Protein 4XVO (pdb70)

Foldseek 3Di:
DDWAWDDKPPHFAAEFAQFDKIKTFIPDFDDPVVVQQVQKFKPPDDQVQWDDDDPDRGMTTTHVDTHDAQDKIWIDGNHDTGIYHYHWQWEWEQEQVQQWTWIATNPHTDDIWKAADPVQEADFFKWWQADWDQKDWWQVLVPDDCPDPPTDIDIWGLWTDTDPSGATETADPPCPVCTRPYHYDNHHIYDHHVVSVVCSVHGGRHMYGYDD/DDWAWDDWPPAFAAEFAQFDKIKTFIPDFDDPVVVQQVQKAKPPDDQVQWDDDDPDRRMTTTHVDTHDAQDKIWMGGNHDTGIYHYHWQWEWEQEAVQQWIWIATNPHTDDIWKAADPVQEADFDKWWQADWDQKDWWQVLVPDDCPDPPTDIDIWGTWTDTDPSDATETADPPCPVCTRPYHHDNHHIYDHPVVSVVCSVHGGRRMYGYDD/DDWAWDDKPPHFAAEFAQFDKIKTFTPDFDDPVVVQQVQKDKPPDDQVQWDDDDPDRRMTTTHVDTHDAQAKIWMGGPNRTGIYHYHWQWEWEQEAVQQWTWIDTNPHTDDIWKAADPVQEADFDKWWQADWDQKDWWQVLVPDDCVDPPTDIDIWGLWTDTDPSDATETEDPVCPVCTRPYHYDNHHIYDHHVVSVVCSVHGGRHMYGYDD

InterPro domains:
  IPR005490 L,D-transpeptidase catalytic domain [PF03734] (167-288)
  IPR005490 L,D-transpeptidase catalytic domain [PS52029] (164-289)
  IPR005490 L,D-transpeptidase catalytic domain [cd16913] (167-289)
  IPR038063 L,D-transpeptidase catalytic domain-like [G3DSA:2.40.440.10] (163-290)
  IPR038063 L,D-transpeptidase catalytic domain-like [SSF141523] (167-288)
  IPR041280 Bacterial Ig domain, transpeptidase-associated [PF17964] (78-151)
  IPR050979 Bacterial L,D-transpeptidase [PTHR30582] (52-289)

Structure (mmCIF, N/CA/C/O backbone):
data_4XVO
#
_entry.id   4XVO
#
_cell.length_a   92.390
_cell.length_b   160.047
_cell.length_c   209.912
_cell.angle_alpha   90.000
_cell.angle_beta   90.000
_cell.angle_gamma   90.000
#
_symmetry.space_group_name_H-M   'C 2 2 21'
#
loop_
_entity.id
_entity.type
_entity.pdbx_description
1 polymer L,D-transpeptidase
2 non-polymer 'PHOSPHATE ION'
3 water water
#
loop_
_atom_site.group_PDB
_atom_site.id
_atom_site.type_symbol
_atom_site.label_atom_id
_atom_site.label_alt_id
_atom_site.label_comp_id
_atom_site.label_asym_id
_atom_site.label_entity_id
_atom_site.label_seq_id
_atom_site.pdbx_PDB_ins_code
_atom_site.Cartn_x
_atom_site.Cartn_y
_atom_site.Cartn_z
_atom_site.occupancy
_atom_site.B_iso_or_equiv
_atom_site.auth_seq_id
_atom_site.auth_comp_id
_atom_site.auth_asym_id
_atom_site.auth_atom_id
_atom_site.pdbx_PDB_model_num
ATOM 1 N N . THR A 1 7 ? 64.850 52.759 27.919 1.00 102.89 43 THR A N 1
ATOM 2 C CA . THR A 1 7 ? 63.462 52.676 28.363 1.00 114.57 43 THR A CA 1
ATOM 3 C C . THR A 1 7 ? 63.046 51.224 28.593 1.00 121.63 43 THR A C 1
ATOM 4 O O . THR A 1 7 ? 63.133 50.398 27.684 1.00 120.84 43 THR A O 1
ATOM 8 N N . PRO A 1 8 ? 62.592 50.907 29.818 1.00 124.22 44 PRO A N 1
ATOM 9 C CA . PRO A 1 8 ? 62.200 49.539 30.177 1.00 121.06 44 PRO A CA 1
ATOM 10 C C . PRO A 1 8 ? 60.898 49.126 29.496 1.00 118.18 44 PRO A C 1
ATOM 11 O O . PRO A 1 8 ? 60.202 49.977 28.942 1.00 120.53 44 PRO A O 1
ATOM 15 N N . VAL A 1 9 ? 60.578 47.836 29.540 1.00 109.90 45 VAL A N 1
ATOM 16 C CA . VAL A 1 9 ? 59.369 47.327 28.899 1.00 101.43 45 VAL A CA 1
ATOM 17 C C . VAL A 1 9 ? 58.628 46.353 29.819 1.00 100.16 45 VAL A C 1
ATOM 18 O O . VAL A 1 9 ? 59.250 45.595 30.564 1.00 95.64 45 VAL A O 1
ATOM 22 N N . GLU A 1 10 ? 57.300 46.389 29.776 1.00 103.10 46 GLU A N 1
ATOM 23 C CA . GLU A 1 10 ? 56.484 45.546 30.644 1.00 106.66 46 GLU A CA 1
ATOM 24 C C . GLU A 1 10 ? 56.166 44.190 30.023 1.00 98.59 46 GLU A C 1
ATOM 25 O O . GLU A 1 10 ? 56.043 44.064 28.804 1.00 95.10 46 GLU A O 1
ATOM 31 N N . VAL A 1 11 ? 56.029 43.180 30.877 1.00 92.15 47 VAL A N 1
ATOM 32 C CA . VAL A 1 11 ? 55.637 41.844 30.445 1.00 82.24 47 VAL A CA 1
ATOM 33 C C . VAL A 1 11 ? 54.117 41.735 30.402 1.00 76.48 47 VAL A C 1
ATOM 34 O O . VAL A 1 11 ? 53.452 41.841 31.431 1.00 79.63 47 VAL A O 1
ATOM 38 N N . ALA A 1 12 ? 53.570 41.526 29.209 1.00 67.08 48 ALA A N 1
ATOM 39 C CA . ALA A 1 12 ? 52.124 41.443 29.039 1.00 68.70 48 ALA A CA 1
ATOM 40 C C . ALA A 1 12 ? 51.578 40.057 29.370 1.00 83.91 48 ALA A C 1
ATOM 41 O O . ALA A 1 12 ? 50.715 39.913 30.237 1.00 85.31 48 ALA A O 1
ATOM 43 N N . GLN A 1 13 ? 52.086 39.041 28.679 1.00 93.10 49 GLN A N 1
ATOM 44 C CA . GLN A 1 13 ? 51.537 37.693 28.784 1.00 91.88 49 GLN A CA 1
ATOM 45 C C . GLN A 1 13 ? 52.631 36.626 28.748 1.00 83.14 49 GLN A C 1
ATOM 46 O O . GLN A 1 13 ? 53.648 36.789 28.073 1.00 80.79 49 GLN A O 1
ATOM 52 N N . VAL A 1 14 ? 52.421 35.535 29.480 1.00 76.13 50 VAL A N 1
ATOM 53 C CA . VAL A 1 14 ? 53.368 34.422 29.490 1.00 70.05 50 VAL A CA 1
ATOM 54 C C . VAL A 1 14 ? 52.666 33.107 29.148 1.00 66.35 50 VAL A C 1
ATOM 55 O O . VAL A 1 14 ? 51.588 32.817 29.668 1.00 64.79 50 VAL A O 1
ATOM 59 N N . GLU A 1 15 ? 53.273 32.325 28.259 1.00 70.17 51 GLU A N 1
ATOM 60 C CA . GLU A 1 15 ? 52.789 30.981 27.956 1.00 65.52 51 GLU A CA 1
ATOM 61 C C . GLU A 1 15 ? 53.862 29.940 28.266 1.00 62.02 51 GLU A C 1
ATOM 62 O O . GLU A 1 15 ? 55.042 30.161 27.987 1.00 61.65 51 GLU A O 1
ATOM 68 N N . PRO A 1 16 ? 53.461 28.794 28.842 1.00 60.33 52 PRO A N 1
ATOM 69 C CA . PRO A 1 16 ? 52.090 28.405 29.195 1.00 59.51 52 PRO A CA 1
ATOM 70 C C . PRO A 1 16 ? 51.504 29.233 30.335 1.00 58.22 52 PRO A C 1
ATOM 71 O O . PRO A 1 16 ? 52.231 29.625 31.246 1.00 52.10 52 PRO A O 1
ATOM 75 N N . ALA A 1 17 ? 50.202 29.497 30.265 1.00 67.18 53 ALA A N 1
ATOM 76 C CA . ALA A 1 17 ? 49.502 30.273 31.285 1.00 68.69 53 ALA A CA 1
ATOM 77 C C . ALA A 1 17 ? 49.670 29.661 32.670 1.00 76.11 53 ALA A C 1
ATOM 78 O O . ALA A 1 17 ? 49.964 28.474 32.800 1.00 83.69 53 ALA A O 1
ATOM 80 N N . ALA A 1 18 ? 49.487 30.477 33.703 1.00 74.54 54 ALA A N 1
ATOM 81 C CA . ALA A 1 18 ? 49.593 30.000 35.077 1.00 73.30 54 ALA A CA 1
ATOM 82 C C . ALA A 1 18 ? 48.577 28.898 35.351 1.00 73.31 54 ALA A C 1
ATOM 83 O O . ALA A 1 18 ? 47.376 29.094 35.170 1.00 76.66 54 ALA A O 1
ATOM 85 N N . GLY A 1 19 ? 49.065 27.736 35.775 1.00 67.09 55 GLY A N 1
ATOM 86 C CA . GLY A 1 19 ? 48.196 26.617 36.095 1.00 59.12 55 GLY A CA 1
ATOM 87 C C . GLY A 1 19 ? 47.861 25.723 34.915 1.00 64.45 55 GLY A C 1
ATOM 88 O O . GLY A 1 19 ? 47.029 24.823 35.028 1.00 73.03 55 GLY A O 1
ATOM 89 N N . ALA A 1 20 ? 48.504 25.967 33.778 1.00 60.84 56 ALA A N 1
ATOM 90 C CA . ALA A 1 20 ? 48.293 25.139 32.595 1.00 55.10 56 ALA A CA 1
ATOM 91 C C . ALA A 1 20 ? 49.065 23.825 32.700 1.00 58.64 56 ALA A C 1
ATOM 92 O O . ALA A 1 20 ? 50.021 23.719 33.469 1.00 64.33 56 ALA A O 1
ATOM 94 N N . VAL A 1 21 ? 48.644 22.826 31.928 1.00 48.30 57 VAL A N 1
ATOM 95 C CA . VAL A 1 21 ? 49.327 21.535 31.888 1.00 44.13 57 VAL A CA 1
ATOM 96 C C . VAL A 1 21 ? 49.728 21.212 30.450 1.00 47.11 57 VAL A C 1
ATOM 97 O O . VAL A 1 21 ? 48.870 21.034 29.588 1.00 50.92 57 VAL A O 1
ATOM 101 N N . VAL A 1 22 ? 51.033 21.141 30.197 1.00 52.86 58 VAL A N 1
ATOM 102 C CA . VAL A 1 22 ? 51.544 21.028 28.831 1.00 48.37 58 VAL A CA 1
ATOM 103 C C . VAL A 1 22 ? 52.507 19.861 28.653 1.00 40.38 58 VAL A C 1
ATOM 104 O O . VAL A 1 22 ? 52.896 19.215 29.624 1.00 44.38 58 VAL A O 1
ATOM 108 N N . GLY A 1 23 ? 52.897 19.604 27.408 1.00 37.65 59 GLY A N 1
ATOM 109 C CA . GLY A 1 23 ? 53.872 18.570 27.105 1.00 33.67 59 GLY A CA 1
ATOM 110 C C . GLY A 1 23 ? 55.290 18.937 27.503 1.00 37.40 59 GLY A C 1
ATOM 111 O O . GLY A 1 23 ? 55.618 20.115 27.646 1.00 35.20 59 GLY A O 1
ATOM 112 N N . VAL A 1 24 ? 56.135 17.921 27.658 1.00 31.44 60 VAL A N 1
ATOM 113 C CA . VAL A 1 24 ? 57.494 18.102 28.166 1.00 35.73 60 VAL A CA 1
ATOM 114 C C . VAL A 1 24 ? 58.437 18.864 27.234 1.00 37.62 60 VAL A C 1
ATOM 115 O O . VAL A 1 24 ? 59.579 19.144 27.600 1.00 44.26 60 VAL A O 1
ATOM 119 N N . ALA A 1 25 ? 57.967 19.198 26.037 1.00 30.48 61 ALA A N 1
ATOM 120 C CA . ALA A 1 25 ? 58.795 19.942 25.090 1.00 37.76 61 ALA A CA 1
ATOM 121 C C . ALA A 1 25 ? 58.215 21.319 24.778 1.00 31.27 61 ALA A C 1
ATOM 122 O O . ALA A 1 25 ? 58.643 21.981 23.836 1.00 42.60 61 ALA A O 1
ATOM 124 N N . HIS A 1 26 ? 57.245 21.751 25.577 1.00 35.74 62 HIS A N 1
ATOM 125 C CA . HIS A 1 26 ? 56.602 23.040 25.359 1.00 41.77 62 HIS A CA 1
ATOM 126 C C . HIS A 1 26 ? 57.541 24.185 25.720 1.00 48.24 62 HIS A C 1
ATOM 127 O O . HIS A 1 26 ? 57.992 24.289 26.860 1.00 44.08 62 HIS A O 1
ATOM 134 N N . PRO A 1 27 ? 57.838 25.052 24.745 1.00 49.40 63 PRO A N 1
ATOM 135 C CA . PRO A 1 27 ? 58.727 26.188 24.994 1.00 44.83 63 PRO A CA 1
ATOM 136 C C . PRO A 1 27 ? 58.013 27.282 25.771 1.00 45.97 63 PRO A C 1
ATOM 137 O O . PRO A 1 27 ? 56.786 27.269 25.855 1.00 52.42 63 PRO A O 1
ATOM 141 N N . VAL A 1 28 ? 58.773 28.208 26.345 1.00 45.24 64 VAL A N 1
ATOM 142 C CA . VAL A 1 28 ? 58.186 29.358 27.019 1.00 45.91 64 VAL A CA 1
ATOM 143 C C . VAL A 1 28 ? 58.164 30.550 26.072 1.00 54.79 64 VAL A C 1
ATOM 144 O O . VAL A 1 28 ? 59.199 30.932 25.529 1.00 56.63 64 VAL A O 1
ATOM 148 N N . THR A 1 29 ? 56.984 31.124 25.860 1.00 59.90 65 THR A N 1
ATOM 149 C CA . THR A 1 29 ? 56.883 32.375 25.118 1.00 59.20 65 THR A CA 1
ATOM 150 C C . THR A 1 29 ? 56.483 33.512 26.054 1.00 65.62 65 THR A C 1
ATOM 151 O O . THR A 1 29 ? 55.610 33.348 26.906 1.00 60.89 65 THR A O 1
ATOM 155 N N . VAL A 1 30 ? 57.143 34.655 25.902 1.00 65.73 66 VAL A N 1
ATOM 156 C CA . VAL A 1 30 ? 56.807 35.845 26.674 1.00 63.81 66 VAL A CA 1
ATOM 157 C C . VAL A 1 30 ? 56.434 36.982 25.731 1.00 71.26 66 VAL A C 1
ATOM 158 O O . VAL A 1 30 ? 57.218 37.350 24.856 1.00 67.37 66 VAL A O 1
ATOM 162 N N . ARG A 1 31 ? 55.232 37.525 25.900 1.00 77.16 67 ARG A N 1
ATOM 163 C CA . ARG A 1 31 ? 54.798 38.673 25.113 1.00 74.23 67 ARG A CA 1
ATOM 164 C C . ARG A 1 31 ? 54.953 39.947 25.924 1.00 77.01 67 ARG A C 1
ATOM 165 O O . ARG A 1 31 ? 54.485 40.030 27.059 1.00 70.54 67 ARG A O 1
ATOM 173 N N . PHE A 1 32 ? 55.614 40.939 25.341 1.00 83.86 68 PHE A N 1
ATOM 174 C CA . PHE A 1 32 ? 55.801 42.216 26.014 1.00 77.71 68 PHE A CA 1
ATOM 175 C C . PHE A 1 32 ? 54.753 43.225 25.554 1.00 79.07 68 PHE A C 1
ATOM 176 O O . PHE A 1 32 ? 54.201 43.103 24.459 1.00 81.44 68 PHE A O 1
ATOM 184 N N . ALA A 1 33 ? 54.473 44.210 26.402 1.00 79.61 69 ALA A N 1
ATOM 185 C CA . ALA A 1 33 ? 53.484 45.240 26.095 1.00 90.56 69 ALA A CA 1
ATOM 186 C C . ALA A 1 33 ? 53.853 46.004 24.826 1.00 100.32 69 ALA A C 1
ATOM 187 O O . ALA A 1 33 ? 53.012 46.220 23.952 1.00 101.53 69 ALA A O 1
ATOM 189 N N . GLU A 1 34 ? 55.115 46.408 24.735 1.00 105.25 70 GLU A N 1
ATOM 190 C CA . GLU A 1 34 ? 55.620 47.112 23.563 1.00 105.64 70 GLU A CA 1
ATOM 191 C C . GLU A 1 34 ? 56.694 46.276 22.878 1.00 94.36 70 GLU A C 1
ATOM 192 O O . GLU A 1 34 ? 57.357 45.471 23.533 1.00 100.33 70 GLU A O 1
ATOM 198 N N . PRO A 1 35 ? 56.856 46.450 21.555 1.00 77.64 71 PRO A N 1
ATOM 199 C CA . PRO A 1 35 ? 57.929 45.783 20.809 1.00 67.33 71 PRO A CA 1
ATOM 200 C C . PRO A 1 35 ? 59.283 45.995 21.480 1.00 70.22 71 PRO A C 1
ATOM 201 O O . PRO A 1 35 ? 59.550 47.090 21.971 1.00 85.48 71 PRO A O 1
ATOM 205 N N . VAL A 1 36 ? 60.116 44.960 21.507 1.00 64.52 72 VAL A N 1
ATOM 206 C CA . VAL A 1 36 ? 61.375 45.013 22.247 1.00 63.18 72 VAL A CA 1
ATOM 207 C C . VAL A 1 36 ? 62.551 45.529 21.414 1.00 72.01 72 VAL A C 1
ATOM 208 O O . VAL A 1 36 ? 62.767 45.089 20.284 1.00 76.71 72 VAL A O 1
ATOM 212 N N . THR A 1 37 ? 63.296 46.473 21.985 1.00 63.55 73 THR A N 1
ATOM 213 C CA . THR A 1 37 ? 64.515 46.988 21.372 1.00 59.67 73 THR A CA 1
ATOM 214 C C . THR A 1 37 ? 65.731 46.181 21.825 1.00 59.51 73 THR A C 1
ATOM 215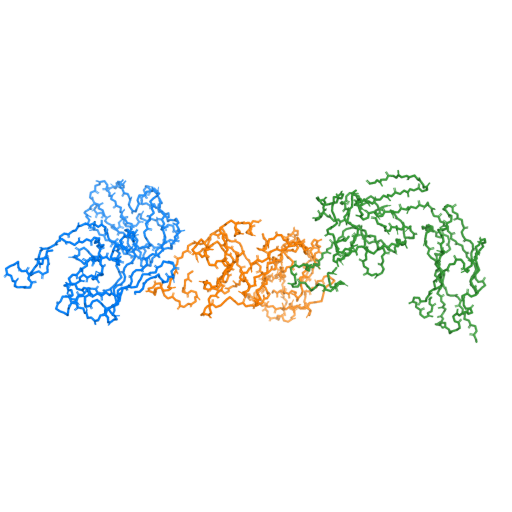 O O . THR A 1 37 ? 66.387 45.525 21.013 1.00 57.52 73 THR A O 1
ATOM 219 N N . ASP A 1 38 ? 66.028 46.230 23.122 1.00 51.38 74 ASP A N 1
ATOM 220 C CA . ASP A 1 38 ? 67.142 45.471 23.676 1.00 54.28 74 ASP A CA 1
ATOM 221 C C . ASP A 1 38 ? 66.721 44.029 23.933 1.00 61.26 74 ASP A C 1
ATOM 222 O O . ASP A 1 38 ? 66.297 43.684 25.037 1.00 68.52 74 ASP A O 1
ATOM 227 N N . ARG A 1 39 ? 66.842 43.193 22.908 1.00 62.13 75 ARG A N 1
ATOM 228 C CA . ARG A 1 39 ? 66.464 41.789 23.014 1.00 58.46 75 ARG A CA 1
ATOM 229 C C . ARG A 1 39 ? 67.346 41.044 24.006 1.00 58.22 75 ARG A C 1
ATOM 230 O O . ARG A 1 39 ? 66.855 40.230 24.786 1.00 61.88 75 ARG A O 1
ATOM 238 N N . ARG A 1 40 ? 68.644 41.331 23.976 1.00 56.12 76 ARG A N 1
ATOM 239 C CA A ARG A 1 40 ? 69.582 40.664 24.870 0.54 59.13 76 ARG A CA 1
ATOM 240 C CA B ARG A 1 40 ? 69.605 40.694 24.873 0.46 59.29 76 ARG A CA 1
ATOM 241 C C . ARG A 1 40 ? 69.241 40.909 26.339 1.00 66.81 76 ARG A C 1
ATOM 242 O O . ARG A 1 40 ? 69.462 40.041 27.183 1.00 72.04 76 ARG A O 1
ATOM 257 N N . SER A 1 41 ? 68.687 42.080 26.639 1.00 68.56 77 SER A N 1
ATOM 258 C CA . SER A 1 41 ? 68.284 42.405 28.005 1.00 66.27 77 SER A CA 1
ATOM 259 C C . SER A 1 41 ? 67.012 41.661 28.386 1.00 66.24 77 SER A C 1
ATOM 260 O O . SER A 1 41 ? 66.869 41.192 29.515 1.00 70.31 77 SER A O 1
ATOM 263 N N . ALA A 1 42 ? 66.088 41.562 27.437 1.00 62.17 78 ALA A N 1
ATOM 264 C CA . ALA A 1 42 ? 64.847 40.833 27.652 1.00 58.45 78 ALA A CA 1
ATOM 265 C C . ALA A 1 42 ? 65.141 39.363 27.925 1.00 59.43 78 ALA A C 1
ATOM 266 O O . ALA A 1 42 ? 64.486 38.734 28.757 1.00 53.54 78 ALA A O 1
ATOM 268 N N . GLU A 1 43 ? 66.139 38.827 27.228 1.00 58.62 79 GLU A N 1
ATOM 269 C CA . GLU A 1 43 ? 66.521 37.425 27.367 1.00 52.41 79 GLU A CA 1
ATOM 270 C C . GLU A 1 43 ? 67.147 37.130 28.730 1.00 54.65 79 GLU A C 1
ATOM 271 O O . GLU A 1 43 ? 66.941 36.055 29.293 1.00 59.80 79 GLU A O 1
ATOM 277 N N . ARG A 1 44 ? 67.916 38.080 29.253 1.00 53.36 80 ARG A N 1
ATOM 278 C CA . ARG A 1 44 ? 68.563 37.905 30.550 1.00 54.43 80 ARG A CA 1
ATOM 279 C C . ARG A 1 44 ? 67.563 38.005 31.699 1.00 57.57 80 ARG A C 1
ATOM 280 O O . ARG A 1 44 ? 67.809 37.496 32.790 1.00 58.42 80 ARG A O 1
ATOM 288 N N . SER A 1 45 ? 66.428 38.647 31.441 1.00 55.49 81 SER A N 1
ATOM 289 C CA . SER A 1 45 ? 65.400 38.835 32.462 1.00 53.64 81 SER A CA 1
ATOM 290 C C . SER A 1 45 ? 64.576 37.573 32.715 1.00 63.97 81 SER A C 1
ATOM 291 O O . SER A 1 45 ? 63.690 37.571 33.568 1.00 71.71 81 SER A O 1
ATOM 294 N N . LEU A 1 46 ? 64.864 36.508 31.973 1.00 65.65 82 LEU A N 1
ATOM 295 C CA . LEU A 1 46 ? 64.144 35.249 32.140 1.00 62.27 82 LEU A CA 1
ATOM 296 C C . LEU A 1 46 ? 64.833 34.348 33.153 1.00 64.80 82 LEU A C 1
ATOM 297 O O . LEU A 1 46 ? 65.938 33.861 32.912 1.00 66.29 82 LEU A O 1
ATOM 302 N N . ARG A 1 47 ? 64.174 34.129 34.286 1.00 61.12 83 ARG A N 1
ATOM 303 C CA . ARG A 1 47 ? 64.697 33.237 35.313 1.00 65.17 83 ARG A CA 1
ATOM 304 C C . ARG A 1 47 ? 63.832 31.988 35.426 1.00 60.01 83 ARG A C 1
ATOM 305 O O . ARG A 1 47 ? 62.632 32.079 35.681 1.00 52.56 83 ARG A O 1
ATOM 313 N N . ILE A 1 48 ? 64.444 30.823 35.234 1.00 57.67 84 ILE A N 1
ATOM 314 C CA . ILE A 1 48 ? 63.728 29.559 35.368 1.00 66.28 84 ILE A CA 1
ATOM 315 C C . ILE A 1 48 ? 64.327 28.716 36.492 1.00 62.23 84 ILE A C 1
ATOM 316 O O . ILE A 1 48 ? 65.515 28.392 36.470 1.00 54.44 84 ILE A O 1
ATOM 321 N N . ALA A 1 49 ? 63.493 28.371 37.470 1.00 57.24 85 ALA A N 1
ATOM 322 C CA . ALA A 1 49 ? 63.928 27.619 38.646 1.00 58.91 85 ALA A CA 1
ATOM 323 C C . ALA A 1 49 ? 64.597 26.299 38.278 1.00 67.26 85 ALA A C 1
ATOM 324 O O . ALA A 1 49 ? 64.057 25.518 37.496 1.00 73.01 85 ALA A O 1
ATOM 326 N N . SER A 1 50 ? 65.777 26.070 38.848 1.00 66.35 86 SER A N 1
ATOM 327 C CA . SER A 1 50 ? 66.560 24.863 38.596 1.00 69.38 86 SER A CA 1
ATOM 328 C C . SER A 1 50 ? 66.888 24.669 37.117 1.00 71.84 86 SER A C 1
ATOM 329 O O . SER A 1 50 ? 67.056 23.540 36.657 1.00 68.65 86 SER A O 1
ATOM 332 N N . THR A 1 51 ? 66.984 25.774 36.381 1.00 78.63 87 THR A N 1
ATOM 333 C CA . THR A 1 51 ? 67.303 25.723 34.958 1.00 77.44 87 THR A CA 1
ATOM 334 C C . THR A 1 51 ? 68.202 26.886 34.546 1.00 73.65 87 THR A C 1
ATOM 335 O O . THR A 1 51 ? 67.994 28.025 34.968 1.00 71.09 87 THR A O 1
ATOM 339 N N . ASP A 1 52 ? 69.204 26.590 33.723 1.00 68.65 88 ASP A N 1
ATOM 340 C CA . ASP A 1 52 ? 70.060 27.618 33.145 1.00 71.80 88 ASP A CA 1
ATOM 341 C C . ASP A 1 52 ? 69.615 27.894 31.709 1.00 68.46 88 ASP A C 1
ATOM 342 O O . ASP A 1 52 ? 69.601 26.990 30.875 1.00 61.95 88 ASP A O 1
ATOM 347 N N . THR A 1 53 ? 69.251 29.142 31.426 1.00 64.91 89 THR A N 1
ATOM 348 C CA . THR A 1 53 ? 68.701 29.508 30.121 1.00 56.01 89 THR A CA 1
ATOM 349 C C . THR A 1 53 ? 69.720 29.425 28.985 1.00 57.05 89 THR A C 1
ATOM 350 O O . THR A 1 53 ? 69.358 29.540 27.814 1.00 64.25 89 THR A O 1
ATOM 354 N N . SER A 1 54 ? 70.988 29.225 29.329 1.00 60.60 90 SER A N 1
ATOM 355 C CA . SER A 1 54 ? 72.017 29.018 28.317 1.00 63.92 90 SER A CA 1
ATOM 356 C C . SER A 1 54 ? 71.931 27.590 27.792 1.00 63.84 90 SER A C 1
ATOM 357 O O . SER A 1 54 ? 72.461 27.276 26.726 1.00 68.46 90 SER A O 1
ATOM 360 N N . ALA A 1 55 ? 71.254 26.732 28.550 1.00 65.39 91 ALA A N 1
ATOM 361 C CA . ALA A 1 55 ? 70.969 25.371 28.114 1.00 62.46 91 ALA A CA 1
ATOM 362 C C . ALA A 1 55 ? 69.660 25.350 27.338 1.00 61.91 91 ALA A C 1
ATOM 363 O O . ALA A 1 55 ? 68.774 24.538 27.607 1.00 61.85 91 ALA A O 1
ATOM 365 N N . GLY A 1 56 ? 69.550 26.257 26.375 1.00 67.63 92 GLY A N 1
ATOM 366 C CA . GLY A 1 56 ? 68.365 26.375 25.550 1.00 62.87 92 GLY A CA 1
ATOM 367 C C . GLY A 1 56 ? 68.627 27.350 24.424 1.00 55.81 92 GLY A C 1
ATOM 368 O O . GLY A 1 56 ? 69.770 27.753 24.201 1.00 65.35 92 GLY A O 1
ATOM 369 N N . ARG A 1 57 ? 67.572 27.736 23.715 1.00 50.28 93 ARG A N 1
ATOM 370 C CA . ARG A 1 57 ? 67.717 28.646 22.587 1.00 52.81 93 ARG A CA 1
ATOM 371 C C . ARG A 1 57 ? 66.636 29.722 22.604 1.00 54.77 93 ARG A C 1
ATOM 372 O O . ARG A 1 57 ? 65.453 29.420 22.774 1.00 48.76 93 ARG A O 1
ATOM 380 N N . PHE A 1 58 ? 67.052 30.976 22.441 1.00 55.47 94 PHE A N 1
ATOM 381 C CA . PHE A 1 58 ? 66.118 32.095 22.357 1.00 48.81 94 PHE A CA 1
ATOM 382 C C . PHE A 1 58 ? 65.770 32.394 20.905 1.00 52.18 94 PHE A C 1
ATOM 383 O O . PHE A 1 58 ? 66.631 32.326 20.028 1.00 58.60 94 PHE A O 1
ATOM 391 N N . ARG A 1 59 ? 64.506 32.722 20.655 1.00 51.47 95 ARG A N 1
ATOM 392 C CA . ARG A 1 59 ? 64.067 33.156 19.331 1.00 52.60 95 ARG A CA 1
ATOM 393 C C . ARG A 1 59 ? 63.056 34.287 19.462 1.00 52.23 95 ARG A C 1
ATOM 394 O O . ARG A 1 59 ? 62.468 34.485 20.526 1.00 47.27 95 ARG A O 1
ATOM 402 N N . TRP A 1 60 ? 62.856 35.027 18.378 1.00 47.92 96 TRP A N 1
ATOM 403 C CA . TRP A 1 60 ? 61.913 36.136 18.383 1.00 51.33 96 TRP A CA 1
ATOM 404 C C . TRP A 1 60 ? 60.909 36.013 17.241 1.00 51.23 96 TRP A C 1
ATOM 405 O O . TRP A 1 60 ? 61.132 36.537 16.151 1.00 55.25 96 TRP A O 1
ATOM 416 N N . PRO A 1 61 ? 59.796 35.306 17.501 1.00 55.24 97 PRO A N 1
ATOM 417 C CA . PRO A 1 61 ? 58.729 35.001 16.541 1.00 57.24 97 PRO A CA 1
ATOM 418 C C . PRO A 1 61 ? 58.020 36.261 16.060 1.00 65.36 97 PRO A C 1
ATOM 419 O O . PRO A 1 61 ? 57.734 36.391 14.871 1.00 69.00 97 PRO A O 1
ATOM 423 N N . GLU A 1 62 ? 57.719 37.161 16.990 1.00 73.67 98 GLU A N 1
ATOM 424 C CA . GLU A 1 62 ? 57.185 38.475 16.653 1.00 77.03 98 GLU A CA 1
ATOM 425 C C . GLU A 1 62 ? 58.060 39.528 17.321 1.00 82.22 98 GLU A C 1
ATOM 426 O O . GLU A 1 62 ? 58.898 39.200 18.160 1.00 85.64 98 GLU A O 1
ATOM 432 N N . ALA A 1 63 ? 57.866 40.790 16.953 1.00 77.52 99 ALA A N 1
ATOM 433 C CA . ALA A 1 63 ? 58.667 41.876 17.509 1.00 76.79 99 ALA A CA 1
ATOM 434 C C . ALA A 1 63 ? 58.489 42.002 19.018 1.00 69.97 99 ALA A C 1
ATOM 435 O O . ALA A 1 63 ? 59.403 42.424 19.727 1.00 70.92 99 ALA A O 1
ATOM 437 N N . ALA A 1 64 ? 57.310 41.627 19.503 1.00 66.23 100 ALA A N 1
ATOM 438 C CA . ALA A 1 64 ? 56.976 41.796 20.911 1.00 72.10 100 ALA A CA 1
ATOM 439 C C . ALA A 1 64 ? 56.978 40.491 21.708 1.00 75.46 100 ALA A C 1
ATOM 440 O O . ALA A 1 64 ? 56.902 40.519 22.937 1.00 77.41 100 ALA A O 1
ATOM 442 N N . VAL A 1 65 ? 57.060 39.352 21.024 1.00 67.27 101 VAL A N 1
ATOM 443 C CA . VAL A 1 65 ? 57.080 38.073 21.734 1.00 69.73 101 VAL A CA 1
ATOM 444 C C . VAL A 1 65 ? 58.445 37.378 21.713 1.00 61.64 101 VAL A C 1
ATOM 445 O O . VAL A 1 65 ? 59.119 37.314 20.684 1.00 60.63 101 VAL A O 1
ATOM 462 N N . GLU A 1 67 ? 60.681 33.850 22.703 1.00 57.08 103 GLU A N 1
ATOM 463 C CA . GLU A 1 67 ? 60.497 32.410 22.875 1.00 59.57 103 GLU A CA 1
ATOM 464 C C . GLU A 1 67 ? 61.765 31.706 23.349 1.00 52.55 103 GLU A C 1
ATOM 465 O O . GLU A 1 67 ? 62.849 31.936 22.813 1.00 54.96 103 GLU A O 1
ATOM 471 N N . TRP A 1 68 ? 61.622 30.851 24.358 1.00 46.28 104 TRP A N 1
ATOM 472 C CA . TRP A 1 68 ? 62.743 30.049 24.841 1.00 47.22 104 TRP A CA 1
ATOM 473 C C . TRP A 1 68 ? 62.422 28.559 24.803 1.00 48.17 104 TRP A C 1
ATOM 474 O O . TRP A 1 68 ? 61.416 28.114 25.360 1.00 44.91 104 TRP A O 1
ATOM 485 N N . THR A 1 69 ? 63.287 27.794 24.145 1.00 46.75 105 THR A N 1
ATOM 486 C CA . THR A 1 69 ? 63.125 26.350 24.046 1.00 49.87 105 THR A CA 1
ATOM 487 C C . THR A 1 69 ? 64.285 25.635 24.727 1.00 51.83 105 THR A C 1
ATOM 488 O O . THR A 1 69 ? 65.443 25.869 24.389 1.00 58.02 105 THR A O 1
ATOM 492 N N . PRO A 1 70 ? 63.976 24.753 25.687 1.00 46.26 106 PRO A N 1
ATOM 493 C CA . PRO A 1 70 ? 65.020 24.003 26.393 1.00 47.51 106 PRO A CA 1
ATOM 494 C C . PRO A 1 70 ? 65.698 22.970 25.494 1.00 41.00 106 PRO A C 1
ATOM 495 O O . PRO A 1 70 ? 65.047 22.408 24.613 1.00 41.75 106 PRO A O 1
ATOM 499 N N . ASP A 1 71 ? 66.990 22.733 25.714 1.00 39.82 107 ASP A N 1
ATOM 500 C CA . ASP A 1 71 ? 67.735 21.741 24.940 1.00 48.44 107 ASP A CA 1
ATOM 501 C C . ASP A 1 71 ? 67.300 20.315 25.277 1.00 47.67 107 ASP A C 1
ATOM 502 O O . ASP A 1 71 ? 67.376 19.420 24.437 1.00 52.65 107 ASP A O 1
ATOM 507 N N . GLU A 1 72 ? 66.862 20.109 26.516 1.00 39.09 108 GLU A N 1
ATOM 508 C CA . GLU A 1 72 ? 66.289 18.835 26.934 1.00 43.45 108 GLU A CA 1
ATOM 509 C C . GLU A 1 72 ? 64.813 19.025 27.237 1.00 42.69 108 GLU A C 1
ATOM 510 O O . GLU A 1 72 ? 64.351 20.151 27.409 1.00 54.04 108 GLU A O 1
ATOM 516 N N . PHE A 1 73 ? 64.076 17.924 27.313 1.00 37.43 109 PHE A N 1
ATOM 517 C CA . PHE A 1 73 ? 62.674 17.977 27.699 1.00 41.76 109 PHE A CA 1
ATOM 518 C C . PHE A 1 73 ? 62.546 18.407 29.155 1.00 44.06 109 PHE A C 1
ATOM 519 O O . PHE A 1 73 ? 63.436 18.148 29.965 1.00 38.92 109 PHE A O 1
ATOM 527 N N . TRP A 1 74 ? 61.438 19.065 29.484 1.00 42.78 110 TRP A N 1
ATOM 528 C CA . TRP A 1 74 ? 61.078 19.277 30.877 1.00 30.74 110 TRP A CA 1
ATOM 529 C C . TRP A 1 74 ? 60.896 17.913 31.521 1.00 38.97 110 TRP A C 1
ATOM 530 O O . TRP A 1 74 ? 60.571 16.944 30.836 1.00 37.67 110 TRP A O 1
ATOM 541 N N . PRO A 1 75 ? 61.106 17.822 32.841 1.00 30.29 111 PRO A N 1
ATOM 542 C CA . PRO A 1 75 ? 60.694 16.587 33.508 1.00 32.71 111 PRO A CA 1
ATOM 543 C C . PRO A 1 75 ? 59.174 16.494 33.458 1.00 38.63 111 PRO A C 1
ATOM 544 O O . PRO A 1 75 ? 58.500 17.519 33.571 1.00 35.66 111 PRO A O 1
ATOM 548 N N . ALA A 1 76 ? 58.640 15.293 33.266 1.00 32.14 112 ALA A N 1
ATOM 549 C CA . ALA A 1 76 ? 57.195 15.114 33.229 1.00 31.14 112 ALA A CA 1
ATOM 550 C C . ALA A 1 76 ? 56.616 15.180 34.638 1.00 38.74 112 ALA A C 1
ATOM 551 O O . ALA A 1 76 ? 57.341 15.004 35.616 1.00 35.94 112 ALA A O 1
ATOM 553 N N . HIS A 1 77 ? 55.312 15.437 34.726 1.00 35.55 113 HIS A N 1
ATOM 554 C CA . HIS A 1 77 ? 54.594 15.479 36.000 1.00 36.23 113 HIS A CA 1
ATOM 555 C C . HIS A 1 77 ? 55.239 16.435 36.994 1.00 45.97 113 HIS A C 1
ATOM 556 O O . HIS A 1 77 ? 55.289 16.160 38.194 1.00 43.29 113 HIS A O 1
ATOM 563 N N . SER A 1 78 ? 55.729 17.558 36.484 1.00 30.42 114 SER A N 1
ATOM 564 C CA . SER A 1 78 ? 56.464 18.509 37.301 1.00 38.79 114 SER A CA 1
ATOM 565 C C . SER A 1 78 ? 55.818 19.885 37.278 1.00 39.94 114 SER A C 1
ATOM 566 O O . SER A 1 78 ? 54.999 20.190 36.409 1.00 38.38 114 SER A O 1
ATOM 569 N N . THR A 1 79 ? 56.184 20.709 38.252 1.00 38.65 115 THR A N 1
ATOM 570 C CA . THR A 1 79 ? 55.789 22.106 38.253 1.00 44.54 115 THR A CA 1
ATOM 571 C C . THR A 1 79 ? 57.013 22.939 37.902 1.00 48.13 115 THR A C 1
ATOM 572 O O . THR A 1 79 ? 58.036 22.875 38.584 1.00 54.75 115 THR A O 1
ATOM 576 N N . ILE A 1 80 ? 56.911 23.703 36.822 1.00 47.71 116 ILE A N 1
ATOM 577 C CA . ILE A 1 80 ? 58.017 24.537 36.376 1.00 50.37 116 ILE A CA 1
ATOM 578 C C . ILE A 1 80 ? 57.760 25.970 36.813 1.00 51.00 116 ILE A C 1
ATOM 579 O O . ILE A 1 80 ? 56.711 26.538 36.513 1.00 51.39 116 ILE A O 1
ATOM 584 N N . SER A 1 81 ? 58.712 26.544 37.539 1.00 49.30 117 SER A N 1
ATOM 585 C CA . SER A 1 81 ? 58.545 27.888 38.071 1.00 64.62 117 SER A CA 1
ATOM 586 C C . SER A 1 81 ? 59.488 28.877 37.402 1.00 66.04 117 SER A C 1
ATOM 587 O O . SER A 1 81 ? 60.695 28.642 37.313 1.00 61.83 117 SER A O 1
ATOM 590 N N . LEU A 1 82 ? 58.930 29.985 36.929 1.00 64.30 118 LEU A N 1
ATOM 591 C CA . LEU A 1 82 ? 59.732 31.004 36.271 1.00 67.77 118 LEU A CA 1
ATOM 592 C C . LEU A 1 82 ? 59.275 32.420 36.601 1.00 75.19 118 LEU A C 1
ATOM 593 O O . LEU A 1 82 ? 58.168 32.635 37.096 1.00 69.54 118 LEU A O 1
ATOM 598 N N . SER A 1 83 ? 60.150 33.381 36.328 1.00 83.16 119 SER A N 1
ATOM 599 C CA . SER A 1 83 ? 59.822 34.792 36.461 1.00 79.67 119 SER A CA 1
ATOM 600 C C . SER A 1 83 ? 60.537 35.561 35.363 1.00 75.20 119 SER A C 1
ATOM 601 O O . SER A 1 83 ? 61.753 35.446 35.207 1.00 73.86 119 SER A O 1
ATOM 604 N N . VAL A 1 84 ? 59.777 36.323 34.584 1.00 76.96 120 VAL A N 1
ATOM 605 C CA . VAL A 1 84 ? 60.360 37.175 33.557 1.00 85.52 120 VAL A CA 1
ATOM 606 C C . VAL A 1 84 ? 60.189 38.640 33.950 1.00 101.64 120 VAL A C 1
ATOM 607 O O . VAL A 1 84 ? 59.076 39.169 33.965 1.00 105.68 120 VAL A O 1
ATOM 611 N N . GLY A 1 85 ? 61.301 39.283 34.287 1.00 106.97 121 GLY A N 1
ATOM 612 C CA . GLY A 1 85 ? 61.265 40.634 34.813 1.00 111.10 121 GLY A CA 1
ATOM 613 C C . GLY A 1 85 ? 60.501 40.676 36.122 1.00 112.40 121 GLY A C 1
ATOM 614 O O . GLY A 1 85 ? 60.961 40.154 37.138 1.00 111.18 121 GLY A O 1
ATOM 615 N N . GLY A 1 86 ? 59.322 41.288 36.090 1.00 111.08 122 GLY A N 1
ATOM 616 C CA . GLY A 1 86 ? 58.474 41.372 37.264 1.00 109.82 122 GLY A CA 1
ATOM 617 C C . GLY A 1 86 ? 57.610 40.142 37.463 1.00 105.64 122 GLY A C 1
ATOM 618 O O . GLY A 1 86 ? 57.740 39.446 38.471 1.00 99.47 122 GLY A O 1
ATOM 619 N N . VAL A 1 87 ? 56.734 39.878 36.495 1.00 106.80 123 VAL A N 1
ATOM 620 C CA . VAL A 1 87 ? 55.773 38.775 36.566 1.00 103.10 123 VAL A CA 1
ATOM 621 C C . VAL A 1 87 ? 56.404 37.436 36.942 1.00 105.64 123 VAL A C 1
ATOM 622 O O . VAL A 1 87 ? 57.326 36.962 36.278 1.00 106.59 123 VAL A O 1
ATOM 626 N N . LYS A 1 88 ? 55.905 36.840 38.021 1.00 105.65 124 LYS A N 1
ATOM 627 C CA . LYS A 1 88 ? 56.324 35.505 38.426 1.00 102.06 124 LYS A CA 1
ATOM 628 C C . LYS A 1 88 ? 55.160 34.541 38.242 1.00 95.79 124 LYS A C 1
ATOM 629 O O . LYS A 1 88 ? 54.063 34.777 38.747 1.00 97.00 124 LYS A O 1
ATOM 635 N N . THR A 1 89 ? 55.398 33.463 37.502 1.00 87.42 125 THR A N 1
ATOM 636 C CA . THR A 1 89 ? 54.351 32.489 37.225 1.00 79.13 125 THR A CA 1
ATOM 637 C C . THR A 1 89 ? 54.896 31.065 37.203 1.00 74.48 125 THR A C 1
ATOM 638 O O . THR A 1 89 ? 56.091 30.840 37.400 1.00 74.43 125 THR A O 1
ATOM 642 N N . SER A 1 90 ? 54.008 30.105 36.971 1.00 68.22 126 SER A N 1
ATOM 643 C CA . SER A 1 90 ? 54.397 28.705 36.925 1.00 62.19 126 SER A CA 1
ATOM 644 C C . SER A 1 90 ? 53.365 27.894 36.161 1.00 63.85 126 SER A C 1
ATOM 645 O O . SER A 1 90 ? 52.181 28.236 36.137 1.00 71.82 126 SER A O 1
ATOM 648 N N . PHE A 1 91 ? 53.824 26.821 35.529 1.00 49.89 127 PHE A N 1
ATOM 649 C CA . PHE A 1 91 ? 52.930 25.900 34.846 1.00 44.06 127 PHE A CA 1
ATOM 650 C C . PHE A 1 91 ? 53.332 24.474 35.181 1.00 44.59 127 PHE A C 1
ATOM 651 O O . PHE A 1 91 ? 54.382 24.242 35.781 1.00 56.47 127 PHE A O 1
ATOM 659 N N . ASN A 1 92 ? 52.491 23.522 34.800 1.00 38.30 128 ASN A N 1
ATOM 660 C CA . ASN A 1 92 ? 52.771 22.122 35.062 1.00 44.10 128 ASN A CA 1
ATOM 661 C C . ASN A 1 92 ? 52.985 21.344 33.774 1.00 51.06 128 ASN A C 1
ATOM 662 O O . ASN A 1 92 ? 52.461 21.709 32.722 1.00 57.20 128 ASN A O 1
ATOM 667 N N . THR A 1 93 ? 53.770 20.278 33.856 1.00 35.70 129 THR A N 1
ATOM 668 C CA . THR A 1 93 ? 53.927 19.370 32.731 1.00 35.46 129 THR A CA 1
ATOM 669 C C . THR A 1 93 ? 53.094 18.122 32.974 1.00 39.03 129 THR A C 1
ATOM 670 O O . THR A 1 93 ? 52.920 17.696 34.116 1.00 45.89 129 THR A O 1
ATOM 674 N N . GLY A 1 94 ? 52.559 17.552 31.900 1.00 37.60 130 GLY A N 1
ATOM 675 C CA . GLY A 1 94 ? 51.837 16.298 31.988 1.00 27.82 130 GLY A CA 1
ATOM 676 C C . GLY A 1 94 ? 52.806 15.152 31.797 1.00 35.89 130 GLY A C 1
ATOM 677 O O . GLY A 1 94 ? 53.990 15.285 32.096 1.00 38.24 130 GLY A O 1
ATOM 678 N N . ALA A 1 95 ? 52.309 14.025 31.302 1.00 34.42 131 ALA A N 1
ATOM 679 C CA . ALA A 1 95 ? 53.175 12.895 30.994 1.00 31.86 131 ALA A CA 1
ATOM 680 C C . ALA A 1 95 ? 54.059 13.209 29.794 1.00 31.06 131 ALA A C 1
ATOM 681 O O . ALA A 1 95 ? 53.700 14.029 28.948 1.00 34.97 131 ALA A O 1
ATOM 683 N N . GLU A 1 96 ? 55.219 12.564 29.726 1.00 25.43 132 GLU A N 1
ATOM 684 C CA . GLU A 1 96 ? 56.031 12.614 28.521 1.00 39.29 132 GLU A CA 1
ATOM 685 C C . GLU A 1 96 ? 55.373 11.727 27.480 1.00 42.18 132 GLU A C 1
ATOM 686 O O . GLU A 1 96 ? 55.336 10.507 27.631 1.00 44.54 132 GLU A O 1
ATOM 692 N N . VAL A 1 97 ? 54.833 12.343 26.437 1.00 34.19 133 VAL A N 1
ATOM 693 C CA . VAL A 1 97 ? 54.219 11.591 25.352 1.00 37.43 133 VAL A CA 1
ATOM 694 C C . VAL A 1 97 ? 55.068 11.736 24.096 1.00 35.67 133 VAL A C 1
ATOM 695 O O . VAL A 1 97 ? 54.950 12.723 23.368 1.00 40.59 133 VAL A O 1
ATOM 699 N N . LEU A 1 98 ? 55.929 10.752 23.855 1.00 37.41 134 LEU A N 1
ATOM 700 C CA . LEU A 1 98 ? 56.882 10.816 22.749 1.00 27.60 134 LEU A CA 1
ATOM 701 C C . LEU A 1 98 ? 56.434 10.021 21.530 1.00 39.92 134 LEU A C 1
ATOM 702 O O . LEU A 1 98 ? 56.146 8.826 21.623 1.00 39.93 134 LEU A O 1
ATOM 707 N N . GLY A 1 99 ? 56.384 10.695 20.387 1.00 35.36 135 GLY A N 1
ATOM 708 C CA . GLY A 1 99 ? 56.115 10.032 19.128 1.00 39.27 135 GLY A CA 1
ATOM 709 C C . GLY A 1 99 ? 57.377 10.002 18.292 1.00 46.44 135 GLY A C 1
ATOM 710 O O . GLY A 1 99 ? 57.952 11.049 17.992 1.00 44.40 135 GLY A O 1
ATOM 711 N N . VAL A 1 100 ? 57.813 8.801 17.925 1.00 42.38 136 VAL A N 1
ATOM 712 C CA . VAL A 1 100 ? 59.014 8.640 17.116 1.00 34.93 136 VAL A CA 1
ATOM 713 C C . VAL A 1 100 ? 58.688 8.076 15.738 1.00 36.64 136 VAL A C 1
ATOM 714 O O . VAL A 1 100 ? 58.338 6.902 15.598 1.00 38.03 136 VAL A O 1
ATOM 718 N N . ALA A 1 101 ? 58.794 8.922 14.720 1.00 44.69 137 ALA A N 1
ATOM 719 C CA . ALA A 1 101 ? 58.627 8.472 13.345 1.00 41.81 137 ALA A CA 1
ATOM 720 C C . ALA A 1 101 ? 59.946 7.912 12.833 1.00 45.00 137 ALA A C 1
ATOM 721 O O . ALA A 1 101 ? 60.956 8.616 12.811 1.00 50.39 137 ALA A O 1
ATOM 723 N N . ASP A 1 102 ? 59.941 6.642 12.438 1.00 45.06 138 ASP A N 1
ATOM 724 C CA . ASP A 1 102 ? 61.133 6.021 11.877 1.00 56.08 138 ASP A CA 1
ATOM 725 C C . ASP A 1 102 ? 60.935 5.814 10.383 1.00 51.78 138 ASP A C 1
ATOM 726 O O . ASP A 1 102 ? 60.139 4.975 9.961 1.00 46.70 138 ASP A O 1
ATOM 731 N N . ILE A 1 103 ? 61.665 6.592 9.592 1.00 58.20 139 ILE A N 1
ATOM 732 C CA . ILE A 1 103 ? 61.501 6.615 8.143 1.00 60.85 139 ILE A CA 1
ATOM 733 C C . ILE A 1 103 ? 61.845 5.276 7.482 1.00 59.89 139 ILE A C 1
ATOM 734 O O . ILE A 1 103 ? 61.094 4.786 6.638 1.00 58.19 139 ILE A O 1
ATOM 739 N N . ASP A 1 104 ? 62.967 4.680 7.879 1.00 62.13 140 ASP A N 1
ATOM 740 C CA . ASP A 1 104 ? 63.398 3.405 7.307 1.00 67.08 140 ASP A CA 1
ATOM 741 C C . ASP A 1 104 ? 62.462 2.250 7.661 1.00 66.78 140 ASP A C 1
ATOM 742 O O . ASP A 1 104 ? 62.190 1.387 6.827 1.00 63.14 140 ASP A O 1
ATOM 747 N N . ALA A 1 105 ? 61.974 2.235 8.897 1.00 61.45 141 ALA A N 1
ATOM 748 C CA . ALA A 1 105 ? 61.119 1.149 9.366 1.00 54.36 141 ALA A CA 1
ATOM 749 C C . ALA A 1 105 ? 59.647 1.377 9.034 1.00 59.98 141 ALA A C 1
ATOM 750 O O . ALA A 1 105 ? 58.832 0.462 9.166 1.00 63.76 141 ALA A O 1
ATOM 752 N N . HIS A 1 106 ? 59.322 2.595 8.603 1.00 48.35 142 HIS A N 1
ATOM 753 C CA . HIS A 1 106 ? 57.950 2.983 8.285 1.00 47.04 142 HIS A CA 1
ATOM 754 C C . HIS A 1 106 ? 57.030 2.774 9.483 1.00 54.89 142 HIS A C 1
ATOM 755 O O . HIS A 1 106 ? 55.942 2.211 9.359 1.00 53.46 142 HIS A O 1
ATOM 762 N N . THR A 1 107 ? 57.482 3.229 10.647 1.00 51.23 143 THR A N 1
ATOM 763 C CA . THR A 1 107 ? 56.716 3.082 11.877 1.00 51.14 143 THR A CA 1
ATOM 764 C C . THR A 1 107 ? 56.611 4.402 12.629 1.00 51.38 143 THR A C 1
ATOM 765 O O . THR A 1 107 ? 57.501 5.251 12.544 1.00 51.30 143 THR A O 1
ATOM 769 N N . PHE A 1 108 ? 55.510 4.571 13.353 1.00 42.96 144 PHE A N 1
ATOM 770 C CA . PHE A 1 108 ? 55.345 5.700 14.255 1.00 44.68 144 PHE A CA 1
ATOM 771 C C . PHE A 1 108 ? 55.084 5.152 15.651 1.00 48.57 144 PHE A C 1
ATOM 772 O O . PHE A 1 108 ? 53.995 4.657 15.940 1.00 48.72 144 PHE A O 1
ATOM 780 N N . THR A 1 109 ? 56.096 5.232 16.509 1.00 49.19 145 THR A N 1
ATOM 781 C CA . THR A 1 109 ? 56.030 4.635 17.838 1.00 43.58 145 THR A CA 1
ATOM 782 C C . THR A 1 109 ? 55.748 5.673 18.923 1.00 47.36 145 THR A C 1
ATOM 783 O O . THR A 1 109 ? 56.491 6.645 19.078 1.00 44.24 145 THR A O 1
ATOM 787 N N . VAL A 1 110 ? 54.673 5.458 19.675 1.00 38.14 146 VAL A N 1
ATOM 788 C CA . VAL A 1 110 ? 54.282 6.381 20.736 1.00 33.63 146 VAL A CA 1
ATOM 789 C C . VAL A 1 110 ? 54.447 5.753 22.116 1.00 33.04 146 VAL A C 1
ATOM 790 O O . VAL A 1 110 ? 54.003 4.630 22.356 1.00 32.95 146 VAL A O 1
ATOM 794 N N . SER A 1 111 ? 55.096 6.481 23.018 1.00 33.83 147 SER A N 1
ATOM 795 C CA . SER A 1 111 ? 55.291 6.005 24.381 1.00 31.80 147 SER A CA 1
ATOM 796 C C . SER A 1 111 ? 54.942 7.072 25.412 1.00 29.04 147 SER A C 1
ATOM 797 O O . SER A 1 111 ? 55.109 8.267 25.168 1.00 33.26 147 SER A O 1
ATOM 800 N N . VAL A 1 112 ? 54.442 6.630 26.561 1.00 29.30 148 VAL A N 1
ATOM 801 C CA . VAL A 1 112 ? 54.120 7.531 27.660 1.00 33.07 148 VAL A CA 1
ATOM 802 C C . VAL A 1 112 ? 55.005 7.217 28.860 1.00 32.54 148 VAL A C 1
ATOM 803 O O . VAL A 1 112 ? 54.956 6.109 29.396 1.00 37.42 148 VAL A O 1
ATOM 807 N N . ASP A 1 113 ? 55.814 8.193 29.265 1.00 40.39 149 ASP A N 1
ATOM 808 C CA . ASP A 1 113 ? 56.737 8.039 30.392 1.00 34.55 149 ASP A CA 1
ATOM 809 C C . ASP A 1 113 ? 57.652 6.816 30.264 1.00 35.31 149 ASP A C 1
ATOM 810 O O . ASP A 1 113 ? 57.935 6.136 31.248 1.00 44.27 149 ASP A O 1
ATOM 815 N N . GLY A 1 114 ? 58.104 6.537 29.045 1.00 38.21 150 GLY A N 1
ATOM 816 C CA . GLY A 1 114 ? 59.011 5.429 28.814 1.00 40.91 150 GLY A CA 1
ATOM 817 C C . GLY A 1 114 ? 58.340 4.106 28.493 1.00 50.36 150 GLY A C 1
ATOM 818 O O . GLY A 1 114 ? 59.017 3.131 28.168 1.00 58.33 150 GLY A O 1
ATOM 819 N N . GLU A 1 115 ? 57.014 4.062 28.589 1.00 39.74 151 GLU A N 1
ATOM 820 C CA . GLU A 1 115 ? 56.273 2.847 28.267 1.00 35.87 151 GLU A CA 1
ATOM 821 C C . GLU A 1 115 ? 55.728 2.902 26.844 1.00 46.31 151 GLU A C 1
ATOM 822 O O . GLU A 1 115 ? 54.885 3.739 26.526 1.00 44.37 151 GLU A O 1
ATOM 828 N N . VAL A 1 116 ? 56.212 2.007 25.991 1.00 45.30 152 VAL A N 1
ATOM 829 C CA . VAL A 1 116 ? 55.751 1.950 24.610 1.00 45.54 152 VAL A CA 1
ATOM 830 C C . VAL A 1 116 ? 54.313 1.448 24.541 1.00 44.31 152 VAL A C 1
ATOM 831 O O . VAL A 1 116 ? 54.021 0.317 24.929 1.00 43.29 152 VAL A O 1
ATOM 835 N N . LEU A 1 117 ? 53.417 2.300 24.053 1.00 42.28 153 LEU A N 1
ATOM 836 C CA . LEU A 1 117 ? 51.999 1.968 23.973 1.00 39.42 153 LEU A CA 1
ATOM 837 C C . LEU A 1 117 ? 51.646 1.356 22.623 1.00 47.66 153 LEU A C 1
ATOM 838 O O . LEU A 1 117 ? 50.994 0.314 22.554 1.00 43.02 153 LEU A O 1
ATOM 843 N N . ARG A 1 118 ? 52.079 2.010 21.549 1.00 43.41 154 ARG A N 1
ATOM 844 C CA . ARG A 1 118 ? 51.796 1.532 20.203 1.00 34.80 154 ARG A CA 1
ATOM 845 C C . ARG A 1 118 ? 52.969 1.745 19.253 1.00 41.21 154 ARG A C 1
ATOM 846 O O . ARG A 1 118 ? 53.601 2.805 19.252 1.00 45.75 154 ARG A O 1
ATOM 854 N N . LYS A 1 119 ? 53.261 0.724 18.455 1.00 39.25 155 LYS A N 1
ATOM 855 C CA . LYS A 1 119 ? 54.171 0.869 17.331 1.00 38.65 155 LYS A CA 1
ATOM 856 C C . LYS A 1 119 ? 53.332 0.769 16.066 1.00 41.57 155 LYS A C 1
ATOM 857 O O . LYS A 1 119 ? 52.988 -0.326 15.615 1.00 38.95 155 LYS A O 1
ATOM 871 N N . PRO A 1 121 ? 52.031 1.368 12.070 1.00 47.90 157 PRO A N 1
ATOM 872 C CA . PRO A 1 121 ? 52.470 1.459 10.675 1.00 49.28 157 PRO A CA 1
ATOM 873 C C . PRO A 1 121 ? 52.279 2.882 10.176 1.00 41.12 157 PRO A C 1
ATOM 874 O O . PRO A 1 121 ? 51.183 3.431 10.312 1.00 35.02 157 PRO A O 1
ATOM 878 N N . ALA A 1 122 ? 53.331 3.472 9.619 1.00 43.26 158 ALA A N 1
ATOM 879 C CA . ALA A 1 122 ? 53.257 4.835 9.110 1.00 43.28 158 ALA A CA 1
ATOM 880 C C . ALA A 1 122 ? 53.906 4.952 7.737 1.00 48.03 158 ALA A C 1
ATOM 881 O O . ALA A 1 122 ? 54.669 4.078 7.324 1.00 56.56 158 ALA A O 1
ATOM 883 N N . SER A 1 123 ? 53.594 6.034 7.032 1.00 48.02 159 SER A N 1
ATOM 884 C CA . SER A 1 123 ? 54.220 6.313 5.746 1.00 46.69 159 SER A CA 1
ATOM 885 C C . SER A 1 123 ? 54.713 7.752 5.716 1.00 46.22 159 SER A C 1
ATOM 886 O O . SER A 1 123 ? 53.914 8.687 5.749 1.00 46.22 159 SER A O 1
ATOM 897 N N . GLY A 1 125 ? 57.531 10.853 4.025 1.00 55.62 161 GLY A N 1
ATOM 898 C CA . GLY A 1 125 ? 57.648 11.493 2.727 1.00 51.42 161 GLY A CA 1
ATOM 899 C C . GLY A 1 125 ? 58.409 10.690 1.691 1.00 47.88 161 GLY A C 1
ATOM 900 O O . GLY A 1 125 ? 59.414 10.052 2.004 1.00 45.76 161 GLY A O 1
ATOM 901 N N . LYS A 1 126 ? 57.921 10.725 0.453 1.00 58.28 162 LYS A N 1
ATOM 902 C CA . LYS A 1 126 ? 58.632 10.143 -0.683 1.00 57.60 162 LYS A CA 1
ATOM 903 C C . LYS A 1 126 ? 59.955 10.890 -0.863 1.00 60.23 162 LYS A C 1
ATOM 904 O O . LYS A 1 126 ? 60.088 12.018 -0.394 1.00 63.70 162 LYS A O 1
ATOM 910 N N . PRO A 1 127 ? 60.944 10.265 -1.526 1.00 59.30 163 PRO A N 1
ATOM 911 C CA . PRO A 1 127 ? 62.286 10.864 -1.609 1.00 54.63 163 PRO A CA 1
ATOM 912 C C . PRO A 1 127 ? 62.314 12.283 -2.182 1.00 62.56 163 PRO A C 1
ATOM 913 O O . PRO A 1 127 ? 63.161 13.078 -1.773 1.00 61.92 163 PRO A O 1
ATOM 917 N N . LYS A 1 128 ? 61.407 12.591 -3.104 1.00 62.54 164 LYS A N 1
ATOM 918 C CA . LYS A 1 128 ? 61.317 13.933 -3.672 1.00 61.59 164 LYS A CA 1
ATOM 919 C C . LYS A 1 128 ? 60.853 14.946 -2.628 1.00 66.98 164 LYS A C 1
ATOM 920 O O . LYS A 1 128 ? 61.327 16.082 -2.598 1.00 70.09 164 LYS A O 1
ATOM 926 N N . PHE A 1 129 ? 59.922 14.527 -1.775 1.00 69.37 165 PHE A N 1
ATOM 927 C CA . PHE A 1 129 ? 59.404 15.385 -0.715 1.00 65.64 165 PHE A CA 1
ATOM 928 C C . PHE A 1 129 ? 59.537 14.703 0.639 1.00 64.16 165 PHE A C 1
ATOM 929 O O . PHE A 1 129 ? 58.540 14.286 1.226 1.00 65.43 165 PHE A O 1
ATOM 937 N N . PRO A 1 130 ? 60.773 14.596 1.148 1.00 57.10 166 PRO A N 1
ATOM 938 C CA . PRO A 1 130 ? 61.026 13.805 2.355 1.00 54.31 166 PRO A CA 1
ATOM 939 C C . PRO A 1 130 ? 60.496 14.486 3.608 1.00 59.37 166 PRO A C 1
ATOM 940 O O . PRO A 1 130 ? 60.301 15.701 3.614 1.00 62.33 166 PRO A O 1
ATOM 944 N N . THR A 1 131 ? 60.258 13.700 4.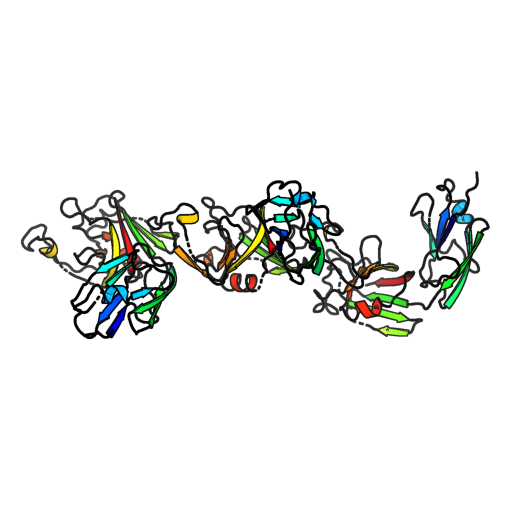653 1.00 58.53 167 THR A N 1
ATOM 945 C CA . THR A 1 131 ? 59.896 14.243 5.954 1.00 49.06 167 THR A CA 1
ATOM 946 C C . THR A 1 131 ? 61.160 14.759 6.626 1.00 46.88 167 THR A C 1
ATOM 947 O O . THR A 1 131 ? 62.137 14.022 6.754 1.00 57.77 167 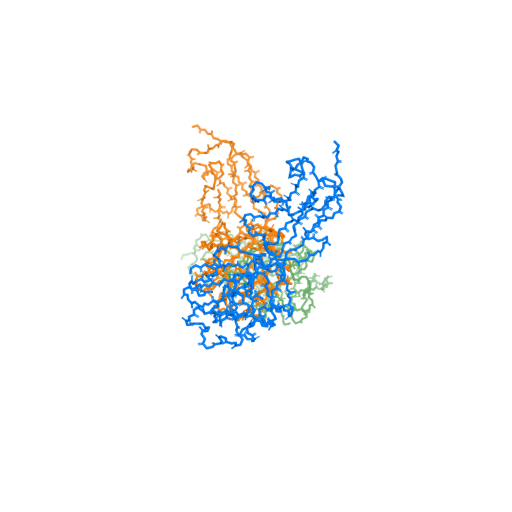THR A O 1
ATOM 951 N N . PRO A 1 132 ? 61.153 16.032 7.049 1.00 41.97 168 PRO A N 1
ATOM 952 C CA . PRO A 1 132 ? 62.336 16.616 7.690 1.00 43.71 168 PRO A CA 1
ATOM 953 C C . PRO A 1 132 ? 62.660 15.918 9.005 1.00 52.41 168 PRO A C 1
ATOM 954 O O . PRO A 1 132 ? 61.766 15.677 9.816 1.00 54.38 168 PRO A O 1
ATOM 958 N N . ARG A 1 133 ? 63.932 15.593 9.201 1.00 49.90 169 ARG A N 1
ATOM 959 C CA . ARG A 1 133 ? 64.359 14.832 10.365 1.00 45.64 169 ARG A CA 1
ATOM 960 C C . ARG A 1 133 ? 64.788 15.748 11.503 1.00 51.12 169 ARG A C 1
ATOM 961 O O . ARG A 1 133 ? 65.315 16.835 11.269 1.00 50.19 169 ARG A O 1
ATOM 969 N N . GLY A 1 134 ? 64.551 15.307 12.735 1.00 49.99 170 GLY A N 1
ATOM 970 C CA . GLY A 1 134 ? 64.930 16.087 13.897 1.00 45.87 170 GLY A CA 1
ATOM 971 C C . GLY A 1 134 ? 63.988 15.927 15.071 1.00 48.65 170 GLY A C 1
ATOM 972 O O . GLY A 1 134 ? 63.113 15.062 15.070 1.00 50.38 170 GLY A O 1
ATOM 973 N N . THR A 1 135 ? 64.175 16.772 16.077 1.00 47.69 171 THR A N 1
ATOM 974 C CA . THR A 1 135 ? 63.362 16.739 17.281 1.00 45.58 171 THR A CA 1
ATOM 975 C C . THR A 1 135 ? 62.366 17.890 17.262 1.00 50.76 171 THR A C 1
ATOM 976 O O . THR A 1 135 ? 62.753 19.056 17.349 1.00 47.40 171 THR A O 1
ATOM 980 N N . PHE A 1 136 ? 61.083 17.564 17.154 1.00 50.80 172 PHE A N 1
ATOM 981 C CA . PHE A 1 136 ? 60.060 18.595 17.033 1.00 45.34 172 PHE A CA 1
ATOM 982 C C . PHE A 1 136 ? 59.065 18.582 18.187 1.00 46.48 172 PHE A C 1
ATOM 983 O O . PHE A 1 136 ? 59.191 17.803 19.130 1.00 46.24 172 PHE A O 1
ATOM 991 N N . THR A 1 137 ? 58.070 19.456 18.089 1.00 59.13 173 THR A N 1
ATOM 992 C CA . THR A 1 137 ? 57.070 19.634 19.131 1.00 54.65 173 THR A CA 1
ATOM 993 C C . THR A 1 137 ? 55.697 19.729 18.489 1.00 56.27 173 THR A C 1
ATOM 994 O O . THR A 1 137 ? 55.527 20.423 17.489 1.00 62.95 173 THR A O 1
ATOM 998 N N . ALA A 1 138 ? 54.723 19.015 19.043 1.00 47.35 174 ALA A N 1
ATOM 999 C CA . ALA A 1 138 ? 53.344 19.174 18.605 1.00 38.00 174 ALA A CA 1
ATOM 1000 C C . ALA A 1 138 ? 52.936 20.628 18.809 1.00 49.59 174 ALA A C 1
ATOM 1001 O O . ALA A 1 138 ? 52.783 21.088 19.942 1.00 52.98 174 ALA A O 1
ATOM 1003 N N . LEU A 1 139 ? 52.776 21.347 17.703 1.00 44.12 175 LEU A N 1
ATOM 1004 C CA . LEU A 1 139 ? 52.544 22.785 17.739 1.00 33.74 175 LEU A CA 1
ATOM 1005 C C . LEU A 1 139 ? 51.064 23.127 17.844 1.00 40.71 175 LEU A C 1
ATOM 1006 O O . LEU A 1 139 ? 50.694 24.133 18.451 1.00 45.92 175 LEU A O 1
ATOM 1011 N N . ALA A 1 140 ? 50.222 22.285 17.254 1.00 36.18 176 ALA A N 1
ATOM 1012 C CA . ALA A 1 140 ? 48.786 22.532 17.244 1.00 29.10 176 ALA A CA 1
ATOM 1013 C C . ALA A 1 140 ? 48.001 21.251 17.002 1.00 28.45 176 ALA A C 1
ATOM 1014 O O . ALA A 1 140 ? 48.553 20.242 16.561 1.00 31.05 176 ALA A O 1
ATOM 1016 N N . LYS A 1 141 ? 46.708 21.301 17.296 1.00 31.26 177 LYS A N 1
ATOM 1017 C CA . LYS A 1 141 ? 45.811 20.193 17.008 1.00 37.35 177 LYS A CA 1
ATOM 1018 C C . LYS A 1 141 ? 44.589 20.720 16.272 1.00 42.44 177 LYS A C 1
ATOM 1019 O O . LYS A 1 141 ? 43.871 21.585 16.777 1.00 43.17 177 LYS A O 1
ATOM 1025 N N . GLU A 1 142 ? 44.368 20.210 15.066 1.00 46.61 178 GLU A N 1
ATOM 1026 C CA . GLU A 1 142 ? 43.232 20.626 14.257 1.00 42.92 178 GLU A CA 1
ATOM 1027 C C . GLU A 1 142 ? 42.454 19.396 13.820 1.00 41.38 178 GLU A C 1
ATOM 1028 O O . GLU A 1 142 ? 42.997 18.525 13.140 1.00 50.08 178 GLU A O 1
ATOM 1034 N N . PRO A 1 143 ? 41.178 19.313 14.225 1.00 44.03 179 PRO A N 1
ATOM 1035 C CA . PRO A 1 143 ? 40.312 18.190 13.855 1.00 41.29 179 PRO A CA 1
ATOM 1036 C C . PRO A 1 143 ? 40.220 18.047 12.342 1.00 47.84 179 PRO A C 1
ATOM 1037 O O . PRO A 1 143 ? 40.229 16.926 11.831 1.00 52.06 179 PRO A O 1
ATOM 1041 N N . VAL A 1 144 ? 40.138 19.175 11.642 1.00 49.07 180 VAL A N 1
ATOM 1042 C CA . VAL A 1 144 ? 40.240 19.185 10.186 1.00 49.14 180 VAL A CA 1
ATOM 1043 C C . VAL A 1 144 ? 41.160 20.304 9.706 1.00 52.69 180 VAL A C 1
ATOM 1044 O O . VAL A 1 144 ? 41.152 21.411 10.249 1.00 63.29 180 VAL A O 1
ATOM 1048 N N . VAL A 1 145 ? 41.964 20.001 8.694 1.00 49.87 181 VAL A N 1
ATOM 1049 C CA . VAL A 1 145 ? 42.793 21.006 8.043 1.00 53.09 181 VAL A CA 1
ATOM 1050 C C . VAL A 1 145 ? 42.937 20.648 6.565 1.00 54.37 181 VAL A C 1
ATOM 1051 O O . VAL A 1 145 ? 42.912 19.471 6.197 1.00 48.88 181 VAL A O 1
ATOM 1055 N N . VAL A 1 146 ? 43.054 21.663 5.716 1.00 48.46 182 VAL A N 1
ATOM 1056 C CA . VAL A 1 146 ? 43.236 21.433 4.291 1.00 40.55 182 VAL A CA 1
ATOM 1057 C C . VAL A 1 146 ? 44.715 21.412 3.930 1.00 44.85 182 VAL A C 1
ATOM 1058 O O . VAL A 1 146 ? 45.425 22.405 4.114 1.00 41.53 182 VAL A O 1
ATOM 1070 N N . ASP A 1 148 ? 47.357 21.711 1.238 1.00 44.47 184 ASP A N 1
ATOM 1071 C CA . ASP A 1 148 ? 47.438 22.333 -0.082 1.00 48.56 184 ASP A CA 1
ATOM 1072 C C . ASP A 1 148 ? 48.809 22.097 -0.708 1.00 50.52 184 ASP A C 1
ATOM 1073 O O . ASP A 1 148 ? 49.828 22.482 -0.136 1.00 54.38 184 ASP A O 1
ATOM 1078 N N . SER A 1 149 ? 48.832 21.480 -1.888 1.00 44.84 185 SER A N 1
ATOM 1079 C CA . SER A 1 149 ? 50.088 21.099 -2.539 1.00 41.40 185 SER A CA 1
ATOM 1080 C C . SER A 1 149 ? 50.925 22.294 -2.977 1.00 47.29 185 SER A C 1
ATOM 1081 O O . SER A 1 149 ? 52.102 22.146 -3.302 1.00 60.48 185 SER A O 1
ATOM 1084 N N . ARG A 1 150 ? 50.317 23.474 -2.990 1.00 51.55 186 ARG A N 1
ATOM 1085 C CA . ARG A 1 150 ? 51.029 24.687 -3.371 1.00 61.94 186 ARG A CA 1
ATOM 1086 C C . ARG A 1 150 ? 52.001 25.118 -2.274 1.00 67.70 186 ARG A C 1
ATOM 1087 O O . ARG A 1 150 ? 52.891 25.936 -2.507 1.00 71.69 186 ARG A O 1
ATOM 1095 N N . THR A 1 151 ? 51.828 24.549 -1.083 1.00 66.81 187 THR A N 1
ATOM 1096 C CA . THR A 1 151 ? 52.748 24.762 0.031 1.00 65.78 187 THR A CA 1
ATOM 1097 C C . THR A 1 151 ? 54.144 24.260 -0.331 1.00 69.35 187 THR A C 1
ATOM 1098 O O . THR A 1 151 ? 55.150 24.853 0.062 1.00 78.48 187 THR A O 1
ATOM 1102 N N . ILE A 1 152 ? 54.197 23.172 -1.094 1.00 59.72 188 ILE A N 1
ATOM 1103 C CA . ILE A 1 152 ? 55.470 22.595 -1.517 1.00 50.46 188 ILE A CA 1
ATOM 1104 C C . ILE A 1 152 ? 55.750 22.810 -3.006 1.00 62.72 188 ILE A C 1
ATOM 1105 O O . ILE A 1 152 ? 56.574 22.110 -3.598 1.00 67.13 188 ILE A O 1
ATOM 1110 N N . GLY A 1 153 ? 55.056 23.772 -3.608 1.00 60.43 189 GLY A N 1
ATOM 1111 C CA . GLY A 1 153 ? 55.343 24.177 -4.973 1.00 54.90 189 GLY A CA 1
ATOM 1112 C C . GLY A 1 153 ? 54.728 23.339 -6.079 1.00 62.81 189 GLY A C 1
ATOM 1113 O O . GLY A 1 153 ? 55.230 23.335 -7.204 1.00 65.66 189 GLY A O 1
ATOM 1114 N N . ILE A 1 154 ? 53.644 22.633 -5.777 1.00 59.56 190 ILE A N 1
ATOM 1115 C CA . ILE A 1 154 ? 52.946 21.873 -6.807 1.00 54.39 190 ILE A CA 1
ATOM 1116 C C . ILE A 1 154 ? 51.595 22.511 -7.114 1.00 52.90 190 ILE A C 1
ATOM 1117 O O . ILE A 1 154 ? 50.720 22.560 -6.252 1.00 60.35 190 ILE A O 1
ATOM 1122 N N . PRO A 1 155 ? 51.424 23.008 -8.349 1.00 56.79 191 PRO A N 1
ATOM 1123 C CA . PRO A 1 155 ? 50.169 23.640 -8.770 1.00 56.60 191 PRO A CA 1
ATOM 1124 C C . PRO A 1 155 ? 49.034 22.625 -8.856 1.00 59.90 191 PRO A C 1
ATOM 1125 O O . PRO A 1 155 ? 49.275 21.467 -9.198 1.00 55.67 191 PRO A O 1
ATOM 1129 N N . LEU A 1 156 ? 47.813 23.060 -8.556 1.00 56.21 192 LEU A N 1
ATOM 1130 C CA . LEU A 1 156 ? 46.652 22.174 -8.557 1.00 53.18 192 LEU A CA 1
ATOM 1131 C C . LEU A 1 156 ? 46.375 21.554 -9.927 1.00 57.01 192 LEU A C 1
ATOM 1132 O O . LEU A 1 156 ? 45.668 20.550 -10.026 1.00 60.02 192 LEU A O 1
ATOM 1137 N N . SER A 1 157 ? 46.941 22.152 -10.973 1.00 61.52 193 SER A N 1
ATOM 1138 C CA . SER A 1 157 ? 46.757 21.673 -12.340 1.00 58.92 193 SER A CA 1
ATOM 1139 C C . SER A 1 157 ? 47.710 20.532 -12.682 1.00 53.85 193 SER A C 1
ATOM 1140 O O . SER A 1 157 ? 47.545 19.860 -13.701 1.00 51.28 193 SER A O 1
ATOM 1143 N N . ASP A 1 158 ? 48.708 20.327 -11.830 1.00 59.89 194 ASP A N 1
ATOM 1144 C CA . ASP A 1 158 ? 49.660 19.236 -11.998 1.00 61.91 194 ASP A CA 1
ATOM 1145 C C . ASP A 1 158 ? 49.023 17.933 -11.528 1.00 61.90 194 ASP A C 1
ATOM 1146 O O . ASP A 1 158 ? 48.273 17.927 -10.552 1.00 62.50 194 ASP A O 1
ATOM 1151 N N . PRO A 1 159 ? 49.311 16.823 -12.227 1.00 53.91 195 PRO A N 1
ATOM 1152 C CA . PRO A 1 159 ? 48.783 15.511 -11.834 1.00 47.74 195 PRO A CA 1
ATOM 1153 C C . PRO A 1 159 ? 49.177 15.128 -10.410 1.00 51.98 195 PRO A C 1
ATOM 1154 O O . PRO A 1 159 ? 48.481 14.336 -9.779 1.00 51.95 195 PRO A O 1
ATOM 1158 N N . GLU A 1 160 ? 50.274 15.692 -9.913 1.00 60.45 196 GLU A N 1
ATOM 1159 C CA . GLU A 1 160 ? 50.736 15.396 -8.563 1.00 57.07 196 GLU A CA 1
ATOM 1160 C C . GLU A 1 160 ? 50.321 16.467 -7.558 1.00 57.46 196 GLU A C 1
ATOM 1161 O O . GLU A 1 160 ? 50.710 16.416 -6.390 1.00 53.30 196 GLU A O 1
ATOM 1167 N N . GLY A 1 161 ? 49.526 17.431 -8.013 1.00 51.26 197 GLY A N 1
ATOM 1168 C CA . GLY A 1 161 ? 48.974 18.439 -7.126 1.00 41.47 197 GLY A CA 1
ATOM 1169 C C . GLY A 1 161 ? 47.804 17.894 -6.334 1.00 47.10 197 GLY A C 1
ATOM 1170 O O . GLY A 1 161 ? 47.202 16.892 -6.716 1.00 50.33 197 GLY A O 1
ATOM 1171 N N . TYR A 1 162 ? 47.476 18.552 -5.229 1.00 43.85 198 TYR A N 1
ATOM 1172 C CA . TYR A 1 162 ? 46.370 18.111 -4.391 1.00 40.90 198 TYR A CA 1
ATOM 1173 C C . TYR A 1 162 ? 45.832 19.238 -3.520 1.00 38.95 198 TYR A C 1
ATOM 1174 O O . TYR A 1 162 ? 46.539 20.199 -3.212 1.00 28.53 198 TYR A O 1
ATOM 1183 N N . LYS A 1 163 ? 44.570 19.110 -3.132 1.00 40.40 199 LYS A N 1
ATOM 1184 C CA . LYS A 1 163 ? 43.957 20.027 -2.184 1.00 42.96 199 LYS A CA 1
ATOM 1185 C C . LYS A 1 163 ? 42.803 19.290 -1.529 1.00 46.89 199 LYS A C 1
ATOM 1186 O O . LYS A 1 163 ? 41.749 19.093 -2.138 1.00 45.93 199 LYS A O 1
ATOM 1192 N N . LEU A 1 164 ? 43.014 18.860 -0.290 1.00 39.79 200 LEU A N 1
ATOM 1193 C CA . LEU A 1 164 ? 42.058 17.983 0.369 1.00 41.30 200 LEU A CA 1
ATOM 1194 C C . LEU A 1 164 ? 42.019 18.202 1.874 1.00 41.41 200 LEU A C 1
ATOM 1195 O O .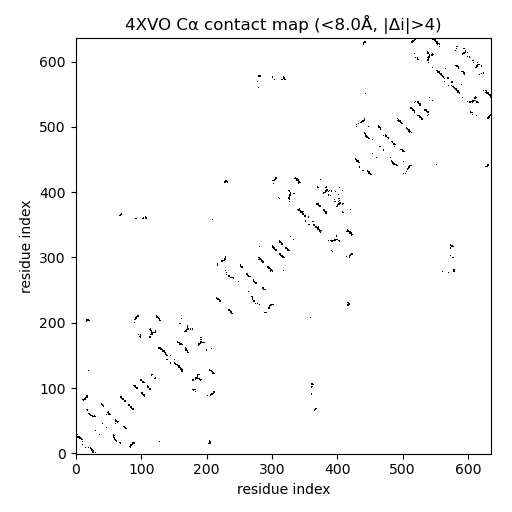 LEU A 1 164 ? 42.966 18.712 2.468 1.00 43.52 200 LEU A O 1
ATOM 1200 N N . THR A 1 165 ? 40.905 17.813 2.479 1.00 40.01 201 THR A N 1
ATOM 1201 C CA . THR A 1 165 ? 40.731 17.907 3.920 1.00 43.72 201 THR A CA 1
ATOM 1202 C C . THR A 1 165 ? 41.205 16.623 4.594 1.00 42.87 201 THR A C 1
ATOM 1203 O O . THR A 1 165 ? 40.829 15.526 4.184 1.00 44.12 201 THR A O 1
ATOM 1207 N N . VAL A 1 166 ? 42.043 16.761 5.618 1.00 42.59 202 VAL A N 1
ATOM 1208 C CA . VAL A 1 166 ? 42.477 15.605 6.397 1.00 41.54 202 VAL A CA 1
ATOM 1209 C C . VAL A 1 166 ? 41.975 15.707 7.832 1.00 36.30 202 VAL A C 1
ATOM 1210 O O . VAL A 1 166 ? 41.831 16.803 8.372 1.00 42.06 202 VAL A O 1
ATOM 1214 N N . ASN A 1 167 ? 41.692 14.559 8.437 1.00 40.65 203 ASN A N 1
ATOM 1215 C CA . ASN A 1 167 ? 41.179 14.521 9.798 1.00 36.40 203 ASN A CA 1
ATOM 1216 C C . ASN A 1 167 ? 42.290 14.315 10.814 1.00 38.35 203 ASN A C 1
ATOM 1217 O O . ASN A 1 167 ? 43.325 13.728 10.496 1.00 35.15 203 ASN A O 1
ATOM 1222 N N . HIS A 1 168 ? 42.062 14.802 12.031 1.00 40.32 204 HIS A N 1
ATOM 1223 C CA . HIS A 1 168 ? 42.939 14.529 13.166 1.00 34.96 204 HIS A CA 1
ATOM 1224 C C . HIS A 1 168 ? 44.399 14.884 12.908 1.00 38.77 204 HIS A C 1
ATOM 1225 O O . HIS A 1 168 ? 45.284 14.034 13.013 1.00 28.86 204 HIS A O 1
ATOM 1232 N N . ALA A 1 169 ? 44.638 16.151 12.584 1.00 32.48 205 ALA A N 1
ATOM 1233 C CA . ALA A 1 169 ? 45.971 16.623 12.237 1.00 35.61 205 ALA A CA 1
ATOM 1234 C C . ALA A 1 169 ? 46.724 17.201 13.430 1.00 37.28 205 ALA A C 1
ATOM 1235 O O . ALA A 1 169 ? 46.189 18.013 14.186 1.00 36.33 205 ALA A O 1
ATOM 1237 N N . VAL A 1 170 ? 47.976 16.784 13.584 1.00 33.60 206 VAL A N 1
ATOM 1238 C CA . VAL A 1 170 ? 48.848 17.337 14.608 1.00 32.32 206 VAL A CA 1
ATOM 1239 C C . VAL A 1 170 ? 50.021 18.028 13.926 1.00 32.57 206 VAL A C 1
ATOM 1240 O O . VAL A 1 170 ? 50.823 17.380 13.253 1.00 34.56 206 VAL A O 1
ATOM 1244 N N . ARG A 1 171 ? 50.117 19.343 14.092 1.00 35.90 207 ARG A N 1
ATOM 1245 C CA . ARG A 1 171 ? 51.168 20.118 13.440 1.00 31.85 207 ARG A CA 1
ATOM 1246 C C . ARG A 1 171 ? 52.539 19.848 14.048 1.00 35.97 207 ARG A C 1
ATOM 1247 O O . ARG A 1 171 ? 52.740 20.018 15.250 1.00 48.75 207 ARG A O 1
ATOM 1255 N N . VAL A 1 172 ? 53.478 19.426 13.206 1.00 34.04 208 VAL A N 1
ATOM 1256 C CA . VAL A 1 172 ? 54.831 19.102 13.646 1.00 36.02 208 VAL A CA 1
ATOM 1257 C C . VAL A 1 172 ? 55.777 20.279 13.417 1.00 39.47 208 VAL A C 1
ATOM 1258 O O . VAL A 1 172 ? 56.609 20.598 14.266 1.00 41.10 208 VAL A O 1
ATOM 1262 N N . THR A 1 173 ? 55.644 20.922 12.261 1.00 37.15 209 THR A N 1
ATOM 1263 C CA . THR A 1 173 ? 56.465 22.082 11.925 1.00 41.38 209 THR A CA 1
ATOM 1264 C C . THR A 1 173 ? 55.600 23.224 11.419 1.00 43.01 209 THR A C 1
ATOM 1265 O O . THR A 1 173 ? 54.474 23.005 10.975 1.00 48.53 209 THR A O 1
ATOM 1269 N N . TRP A 1 174 ? 56.127 24.443 11.471 1.00 41.15 210 TRP A N 1
ATOM 1270 C CA . TRP A 1 174 ? 55.419 25.580 10.894 1.00 48.20 210 TRP A CA 1
ATOM 1271 C C . TRP A 1 174 ? 55.534 25.584 9.373 1.00 47.75 210 TRP A C 1
ATOM 1272 O O . TRP A 1 174 ? 54.828 26.324 8.690 1.00 47.82 210 TRP A O 1
ATOM 1283 N N . GLY A 1 175 ? 56.420 24.741 8.850 1.00 47.20 211 GLY A N 1
ATOM 1284 C CA . GLY A 1 175 ? 56.554 24.563 7.416 1.00 42.32 211 GLY A CA 1
ATOM 1285 C C . GLY A 1 175 ? 55.346 23.877 6.807 1.00 52.51 211 GLY A C 1
ATOM 1286 O O . GLY A 1 175 ? 54.990 24.136 5.656 1.00 62.09 211 GLY A O 1
ATOM 1287 N N . GLY A 1 176 ? 54.716 22.993 7.576 1.00 47.17 212 GLY A N 1
ATOM 1288 C CA . GLY A 1 176 ? 53.519 22.317 7.116 1.00 37.10 212 GLY A CA 1
ATOM 1289 C C . GLY A 1 176 ? 53.538 20.807 7.264 1.00 42.26 212 GLY A C 1
ATOM 1290 O O . GLY A 1 176 ? 52.724 20.112 6.656 1.00 52.32 212 GLY A O 1
ATOM 1291 N N . VAL A 1 177 ? 54.463 20.289 8.065 1.00 44.76 213 VAL A N 1
ATOM 1292 C CA . VAL A 1 177 ? 54.479 18.857 8.346 1.00 44.76 213 VAL A CA 1
ATOM 1293 C C . VAL A 1 177 ? 53.421 18.528 9.394 1.00 43.36 213 VAL A C 1
ATOM 1294 O O . VAL A 1 177 ? 53.314 19.210 10.412 1.00 43.14 213 VAL A O 1
ATOM 1298 N N . TYR A 1 178 ? 52.636 17.487 9.138 1.00 44.59 214 TYR A N 1
ATOM 1299 C CA . TYR A 1 178 ? 51.585 17.075 10.061 1.00 35.42 214 TYR A CA 1
ATOM 1300 C C . TYR A 1 178 ? 51.622 15.576 10.308 1.00 45.03 214 TYR A C 1
ATOM 1301 O O . TYR A 1 178 ? 52.156 14.816 9.498 1.00 48.09 214 TYR A O 1
ATOM 1310 N N . VAL A 1 179 ? 51.059 15.161 11.438 1.00 36.28 215 VAL A N 1
ATOM 1311 C CA . VAL A 1 179 ? 50.622 13.784 11.616 1.00 36.13 215 VAL A CA 1
ATOM 1312 C C . VAL A 1 179 ? 49.118 13.822 11.385 1.00 43.04 215 VAL A C 1
ATOM 1313 O O . VAL A 1 179 ? 48.418 14.593 12.042 1.00 42.25 215 VAL A O 1
ATOM 1317 N N . HIS A 1 180 ? 48.616 13.024 10.445 1.00 40.05 216 HIS A N 1
ATOM 1318 C CA . HIS A 1 180 ? 47.186 13.062 10.132 1.00 35.82 216 HIS A CA 1
ATOM 1319 C C . HIS A 1 180 ? 46.628 11.750 9.592 1.00 39.09 216 HIS A C 1
ATOM 1320 O O . HIS A 1 180 ? 47.371 10.818 9.285 1.00 31.57 216 HIS A O 1
ATOM 1327 N N . SER A 1 181 ? 45.304 11.690 9.489 1.00 44.82 217 SER A N 1
ATOM 1328 C CA . SER A 1 181 ? 44.628 10.528 8.927 1.00 41.88 217 SER A CA 1
ATOM 1329 C C . SER A 1 181 ? 44.800 10.510 7.414 1.00 49.44 217 SER A C 1
ATOM 1330 O O . SER A 1 181 ? 44.454 11.475 6.730 1.00 43.78 217 SER A O 1
ATOM 1333 N N . ALA A 1 182 ? 45.348 9.418 6.894 1.00 44.15 218 ALA A N 1
ATOM 1334 C CA . ALA A 1 182 ? 45.527 9.273 5.454 1.00 48.44 218 ALA A CA 1
ATOM 1335 C C . ALA A 1 182 ? 45.012 7.928 4.957 1.00 55.60 218 ALA A C 1
ATOM 1336 O O . ALA A 1 182 ? 45.792 6.989 4.774 1.00 50.99 218 ALA A O 1
ATOM 1338 N N . PRO A 1 183 ? 43.692 7.834 4.735 1.00 56.57 219 PRO A N 1
ATOM 1339 C CA . PRO A 1 183 ? 43.079 6.612 4.203 1.00 55.40 219 PRO A CA 1
ATOM 1340 C C . PRO A 1 183 ? 43.685 6.242 2.857 1.00 59.08 219 PRO A C 1
ATOM 1341 O O . PRO A 1 183 ? 43.801 5.061 2.537 1.00 57.54 219 PRO A O 1
ATOM 1345 N N . TRP A 1 184 ? 44.091 7.257 2.100 1.00 65.56 220 TRP A N 1
ATOM 1346 C CA A TRP A 1 184 ? 44.628 7.066 0.759 0.53 59.55 220 TRP A CA 1
ATOM 1347 C CA B TRP A 1 184 ? 44.627 7.054 0.756 0.47 60.67 220 TRP A CA 1
ATOM 1348 C C . TRP A 1 184 ? 45.873 6.174 0.732 1.00 63.99 220 TRP A C 1
ATOM 1349 O O . TRP A 1 184 ? 46.152 5.518 -0.270 1.00 79.66 220 TRP A O 1
ATOM 1370 N N . SER A 1 185 ? 46.616 6.145 1.835 1.00 58.38 221 SER A N 1
ATOM 1371 C CA . SER A 1 185 ? 47.883 5.414 1.862 1.00 50.97 221 SER A CA 1
ATOM 1372 C C . SER A 1 185 ? 47.973 4.274 2.877 1.00 52.15 221 SER A C 1
ATOM 1373 O O . SER A 1 185 ? 49.077 3.844 3.221 1.00 46.04 221 SER A O 1
ATOM 1376 N N . VAL A 1 186 ? 46.825 3.782 3.344 1.00 40.40 222 VAL A N 1
ATOM 1377 C CA . VAL A 1 186 ? 46.792 2.659 4.283 1.00 46.01 222 VAL A CA 1
ATOM 1378 C C . VAL A 1 186 ? 47.602 1.471 3.765 1.00 57.48 222 VAL A C 1
ATOM 1379 O O . VAL A 1 186 ? 48.342 0.833 4.519 1.00 50.46 222 VAL A O 1
ATOM 1383 N N . GLY A 1 187 ? 47.478 1.203 2.467 1.00 58.35 223 GLY A N 1
ATOM 1384 C CA . GLY A 1 187 ? 48.167 0.089 1.841 1.00 32.31 223 GLY A CA 1
ATOM 1385 C C . GLY A 1 187 ? 49.679 0.210 1.809 1.00 43.61 223 GLY A C 1
ATOM 1386 O O . GLY A 1 187 ? 50.376 -0.781 1.591 1.00 50.01 223 GLY A O 1
ATOM 1387 N N . SER A 1 188 ? 50.195 1.414 2.034 1.00 54.15 224 SER A N 1
ATOM 1388 C CA A SER A 1 188 ? 51.632 1.654 1.982 0.57 50.15 224 SER A CA 1
ATOM 1389 C CA B SER A 1 188 ? 51.639 1.617 1.993 0.43 50.37 224 SER A CA 1
ATOM 1390 C C . SER A 1 188 ? 52.239 1.827 3.375 1.00 53.18 224 SER A C 1
ATOM 1391 O O . SER A 1 188 ? 53.452 1.709 3.553 1.00 50.69 224 SER A O 1
ATOM 1396 N N . GLN A 1 189 ? 51.391 2.124 4.356 1.00 58.11 225 GLN A N 1
ATOM 1397 C CA . GLN A 1 189 ? 51.856 2.355 5.722 1.00 50.38 225 GLN A CA 1
ATOM 1398 C C . GLN A 1 189 ? 52.468 1.094 6.321 1.00 49.33 225 GLN A C 1
ATOM 1399 O O . GLN A 1 189 ? 51.803 0.063 6.436 1.00 51.84 225 GLN A O 1
ATOM 1405 N N . GLY A 1 190 ? 53.742 1.180 6.690 1.00 47.46 226 GLY A N 1
ATOM 1406 C CA . GLY A 1 190 ? 54.458 0.038 7.226 1.00 52.96 226 GLY A CA 1
ATOM 1407 C C . GLY A 1 190 ? 55.392 -0.598 6.214 1.00 60.80 226 GLY A C 1
ATOM 1408 O O . GLY A 1 190 ? 56.235 -1.424 6.568 1.00 69.23 226 GLY A O 1
ATOM 1409 N N . TYR A 1 191 ? 55.247 -0.210 4.951 1.00 71.28 227 TYR A N 1
ATOM 1410 C CA . TYR A 1 191 ? 56.043 -0.799 3.879 1.00 74.68 227 TYR A CA 1
ATOM 1411 C C . TYR A 1 191 ? 56.898 0.228 3.139 1.00 71.33 227 TYR A C 1
ATOM 1412 O O . TYR A 1 191 ? 58.107 0.046 2.994 1.00 60.44 227 TYR A O 1
ATOM 1421 N N . ALA A 1 192 ? 56.271 1.303 2.671 1.00 75.89 228 ALA A N 1
ATOM 1422 C CA . ALA A 1 192 ? 56.990 2.332 1.925 1.00 74.27 228 ALA A CA 1
ATOM 1423 C C . ALA A 1 192 ? 56.488 3.742 2.222 1.00 68.27 228 ALA A C 1
ATOM 1424 O O . ALA A 1 192 ? 55.349 3.931 2.653 1.00 62.83 228 ALA A O 1
ATOM 1426 N N . ASN A 1 193 ? 57.348 4.726 1.977 1.00 63.48 229 ASN A N 1
ATOM 1427 C CA . ASN A 1 193 ? 57.017 6.129 2.198 1.00 58.80 229 ASN A CA 1
ATOM 1428 C C . ASN A 1 193 ? 56.470 6.791 0.933 1.00 60.73 229 ASN A C 1
ATOM 1429 O O . ASN A 1 193 ? 57.205 7.007 -0.031 1.00 59.10 229 ASN A O 1
ATOM 1434 N N . VAL A 1 194 ? 55.181 7.121 0.948 1.00 56.84 230 VAL A N 1
ATOM 1435 C CA . VAL A 1 194 ? 54.498 7.612 -0.247 1.00 47.99 230 VAL A CA 1
ATOM 1436 C C . VAL A 1 194 ? 53.834 8.979 -0.069 1.00 62.12 230 VAL A C 1
ATOM 1437 O O . VAL A 1 194 ? 53.055 9.411 -0.921 1.00 62.12 230 VAL A O 1
ATOM 1441 N N . SER A 1 195 ? 54.138 9.658 1.033 1.00 67.50 231 SER A N 1
ATOM 1442 C CA . SER A 1 195 ? 53.522 10.952 1.315 1.00 56.66 231 SER A CA 1
ATOM 1443 C C . SER A 1 195 ? 54.341 12.093 0.723 1.00 52.82 231 SER A C 1
ATOM 1444 O O . SER A 1 195 ? 55.366 11.864 0.082 1.00 47.27 231 SER A O 1
ATOM 1447 N N . HIS A 1 196 ? 53.880 13.321 0.945 1.00 48.30 232 HIS A N 1
ATOM 1448 C CA . HIS A 1 196 ? 54.588 14.506 0.476 1.00 42.04 232 HIS A CA 1
ATOM 1449 C C . HIS A 1 196 ? 55.328 15.209 1.611 1.00 43.91 232 HIS A C 1
ATOM 1450 O O . HIS A 1 196 ? 55.679 16.384 1.497 1.00 44.75 232 HIS A O 1
ATOM 1457 N N . GLY A 1 197 ? 55.563 14.485 2.703 1.00 42.82 233 GLY A N 1
ATOM 1458 C CA . GLY A 1 197 ? 56.292 15.032 3.834 1.00 38.81 233 GLY A CA 1
ATOM 1459 C C . GLY A 1 197 ? 55.637 14.754 5.175 1.00 45.94 233 GLY A C 1
ATOM 1460 O O . GLY A 1 197 ? 56.321 14.594 6.188 1.00 40.57 233 GLY A O 1
ATOM 1461 N N . CYS A 1 198 ? 54.309 14.700 5.184 1.00 42.65 234 CYS A N 1
ATOM 1462 C CA . CYS A 1 198 ? 53.564 14.449 6.412 1.00 41.50 234 CYS A CA 1
ATOM 1463 C C . CYS A 1 198 ? 53.773 13.035 6.937 1.00 43.83 234 CYS A C 1
ATOM 1464 O O . CYS A 1 198 ? 54.297 12.169 6.239 1.00 43.89 234 CYS A O 1
ATOM 1467 N N . ILE A 1 199 ? 53.367 12.816 8.182 1.00 43.79 235 ILE A N 1
ATOM 1468 C CA . ILE A 1 199 ? 53.406 11.491 8.786 1.00 34.02 235 ILE A CA 1
ATOM 1469 C C . ILE A 1 199 ? 52.032 10.842 8.632 1.00 34.14 235 ILE A C 1
ATOM 1470 O O . ILE A 1 199 ? 51.076 11.226 9.305 1.00 48.75 235 ILE A O 1
ATOM 1475 N N . ASN A 1 200 ? 51.937 9.874 7.725 1.00 40.29 236 ASN A N 1
ATOM 1476 C CA . ASN A 1 200 ? 50.663 9.240 7.392 1.00 43.95 236 ASN A CA 1
ATOM 1477 C C . ASN A 1 200 ? 50.297 8.064 8.295 1.00 50.72 236 ASN A C 1
ATOM 1478 O O . ASN A 1 200 ? 51.070 7.116 8.445 1.00 45.23 236 ASN A O 1
ATOM 1483 N N . LEU A 1 201 ? 49.104 8.128 8.880 1.00 49.16 237 LEU A N 1
ATOM 1484 C CA . LEU A 1 201 ? 48.591 7.048 9.713 1.00 43.02 237 LEU A CA 1
ATOM 1485 C C . LEU A 1 201 ? 47.213 6.619 9.223 1.00 38.44 237 LEU A C 1
ATOM 1486 O O . LEU A 1 201 ? 46.559 7.342 8.472 1.00 39.82 237 LEU A O 1
ATOM 1491 N N . SER A 1 202 ? 46.778 5.437 9.648 1.00 43.47 238 SER A N 1
ATOM 1492 C CA . SER A 1 202 ? 45.405 5.003 9.431 1.00 44.28 238 SER A CA 1
ATOM 1493 C C . SER A 1 202 ? 44.476 5.907 10.236 1.00 50.32 238 SER A C 1
ATOM 1494 O O . SER A 1 202 ? 44.909 6.548 11.191 1.00 44.84 238 SER A O 1
ATOM 1497 N N . PRO A 1 203 ? 43.197 5.982 9.839 1.00 49.91 239 PRO A N 1
ATOM 1498 C CA . PRO A 1 203 ? 42.225 6.821 10.548 1.00 45.78 239 PRO A CA 1
ATOM 1499 C C . PRO A 1 203 ? 42.056 6.463 12.023 1.00 50.64 239 PRO A C 1
ATOM 1500 O O . PRO A 1 203 ? 41.808 7.364 12.824 1.00 60.97 239 PRO A O 1
ATOM 1504 N N . ASP A 1 204 ? 42.181 5.185 12.376 1.00 42.17 240 ASP A N 1
ATOM 1505 C CA A ASP A 1 204 ? 42.036 4.759 13.762 0.49 41.90 240 ASP A CA 1
ATOM 1506 C CA B ASP A 1 204 ? 42.035 4.771 13.772 0.51 41.92 240 ASP A CA 1
ATOM 1507 C C . ASP A 1 204 ? 43.275 5.119 14.584 1.00 39.34 240 ASP A C 1
ATOM 1508 O O . ASP A 1 204 ? 43.171 5.525 15.741 1.00 36.80 240 ASP A O 1
ATOM 1517 N N . ASN A 1 205 ? 44.446 4.966 13.975 1.00 29.95 241 ASN A N 1
ATOM 1518 C CA . ASN A 1 205 ? 45.695 5.305 14.643 1.00 37.66 241 ASN A CA 1
ATOM 1519 C C . ASN A 1 205 ? 45.872 6.813 14.798 1.00 38.92 241 ASN A C 1
ATOM 1520 O O . ASN A 1 205 ? 46.369 7.284 15.818 1.00 45.42 241 ASN A O 1
ATOM 1525 N N . ALA A 1 206 ? 45.456 7.565 13.783 1.00 35.89 242 ALA A N 1
ATOM 1526 C CA . ALA A 1 206 ? 45.524 9.023 13.826 1.00 33.98 242 ALA A CA 1
ATOM 1527 C C . ALA A 1 206 ? 44.554 9.580 14.859 1.00 41.37 242 ALA A C 1
ATOM 1528 O O . ALA A 1 206 ? 44.874 10.531 15.569 1.00 42.12 242 ALA A O 1
ATOM 1530 N N . ALA A 1 207 ? 43.369 8.984 14.940 1.00 39.46 243 ALA A N 1
ATOM 1531 C CA . ALA A 1 207 ? 42.384 9.381 15.939 1.00 38.13 243 ALA A CA 1
ATOM 1532 C C . ALA A 1 207 ? 42.869 9.049 17.345 1.00 31.00 243 ALA A C 1
ATOM 1533 O O . ALA A 1 207 ? 42.679 9.833 18.277 1.00 31.70 243 ALA A O 1
ATOM 1535 N N . TRP A 1 208 ? 43.490 7.883 17.495 1.00 29.99 244 TRP A N 1
ATOM 1536 C CA . TRP A 1 208 ? 44.038 7.470 18.783 1.00 32.74 244 TRP A CA 1
ATOM 1537 C C . TRP A 1 208 ? 45.138 8.419 19.237 1.00 32.91 244 TRP A C 1
ATOM 1538 O O . TRP A 1 208 ? 45.132 8.879 20.377 1.00 40.09 244 TRP A O 1
ATOM 1549 N N . TYR A 1 209 ? 46.078 8.704 18.341 1.00 31.00 245 TYR A N 1
ATOM 1550 C CA . TYR A 1 209 ? 47.185 9.596 18.656 1.00 32.03 245 TYR A CA 1
ATOM 1551 C C . TYR A 1 209 ? 46.704 11.018 18.912 1.00 41.52 245 TYR A C 1
ATOM 1552 O O . TYR A 1 209 ? 47.244 11.711 19.771 1.00 35.80 245 TYR A O 1
ATOM 1561 N N . TYR A 1 210 ? 45.686 11.445 18.171 1.00 38.24 246 TYR A N 1
ATOM 1562 C CA . TYR A 1 210 ? 45.150 12.797 18.310 1.00 38.43 246 TYR A CA 1
ATOM 1563 C C . TYR A 1 210 ? 44.547 13.028 19.689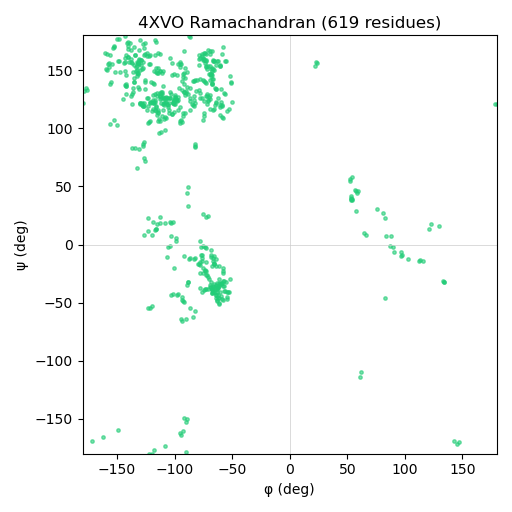 1.00 37.58 246 TYR A C 1
ATOM 1564 O O . TYR A 1 210 ? 44.760 14.077 20.294 1.00 43.65 246 TYR A O 1
ATOM 1573 N N . ASP A 1 211 ? 43.794 12.048 20.180 1.00 37.22 247 ASP A N 1
ATOM 1574 C CA . ASP A 1 211 ? 43.086 12.192 21.448 1.00 45.51 247 ASP A CA 1
ATOM 1575 C C . ASP A 1 211 ? 44.014 12.148 22.657 1.00 42.12 247 ASP A C 1
ATOM 1576 O O . ASP A 1 211 ? 43.694 12.694 23.711 1.00 40.79 247 ASP A O 1
ATOM 1594 N N . VAL A 1 213 ? 47.510 12.953 22.435 1.00 32.65 249 VAL A N 1
ATOM 1595 C CA . VAL A 1 213 ? 48.593 13.932 22.329 1.00 26.72 249 VAL A CA 1
ATOM 1596 C C . VAL A 1 213 ? 48.147 15.295 22.862 1.00 29.26 249 VAL A C 1
ATOM 1597 O O . VAL A 1 213 ? 46.952 15.594 22.907 1.00 33.14 249 VAL A O 1
ATOM 1601 N N . SER A 1 214 ? 49.116 16.102 23.283 1.00 28.70 250 SER A N 1
ATOM 1602 C CA . SER A 1 214 ? 48.852 17.461 23.739 1.00 39.47 250 SER A CA 1
ATOM 1603 C C . SER A 1 214 ? 49.850 18.411 23.088 1.00 40.94 250 SER A C 1
ATOM 1604 O O . SER A 1 214 ? 50.952 17.998 22.714 1.00 28.01 250 SER A O 1
ATOM 1607 N N . VAL A 1 215 ? 49.461 19.674 22.941 1.00 28.44 251 VAL A N 1
ATOM 1608 C CA . VAL A 1 215 ? 50.371 20.694 22.431 1.00 37.25 251 VAL A CA 1
ATOM 1609 C C . VAL A 1 215 ? 51.596 20.798 23.334 1.00 42.25 251 VAL A C 1
ATOM 1610 O O . VAL A 1 215 ? 51.475 21.087 24.523 1.00 46.57 251 VAL A O 1
ATOM 1614 N N . GLY A 1 216 ? 52.774 20.547 22.775 1.00 46.14 252 GLY A N 1
ATOM 1615 C CA . GLY A 1 216 ? 53.995 20.574 23.559 1.00 24.20 252 GLY A CA 1
ATOM 1616 C C . GLY A 1 216 ? 54.634 19.204 23.687 1.00 34.06 252 GLY A C 1
ATOM 1617 O O . GLY A 1 216 ? 55.783 19.087 24.117 1.00 37.35 252 GLY A O 1
ATOM 1618 N N . ASP A 1 217 ? 53.889 18.162 23.325 1.00 34.55 253 ASP A N 1
ATOM 1619 C CA . ASP A 1 217 ? 54.435 16.811 23.341 1.00 28.32 253 ASP A CA 1
ATOM 1620 C C . ASP A 1 217 ? 55.505 16.683 22.262 1.00 35.24 253 ASP A C 1
ATOM 1621 O O . ASP A 1 217 ? 55.333 17.181 21.150 1.00 44.23 253 ASP A O 1
ATOM 1626 N N . PRO A 1 218 ? 56.620 16.020 22.590 1.00 32.82 254 PRO A N 1
ATOM 1627 C CA . PRO A 1 218 ? 57.738 15.887 21.651 1.00 35.36 254 PRO A CA 1
ATOM 1628 C C . PRO A 1 218 ? 57.448 14.910 20.514 1.00 45.85 254 PRO A C 1
ATOM 1629 O O . PRO A 1 218 ? 56.862 13.848 20.736 1.00 38.13 254 PRO A O 1
ATOM 1633 N N . ILE A 1 219 ? 57.857 15.283 19.306 1.00 48.62 255 ILE A N 1
ATOM 1634 C CA . ILE A 1 219 ? 57.771 14.404 18.148 1.00 38.05 255 ILE A CA 1
ATOM 1635 C C . ILE A 1 219 ? 59.150 14.311 17.508 1.00 37.45 255 ILE A C 1
ATOM 1636 O O . ILE A 1 219 ? 59.714 15.321 17.088 1.00 44.85 255 ILE A O 1
ATOM 1641 N N . ILE A 1 220 ? 59.698 13.103 17.447 1.00 36.42 256 ILE A N 1
ATOM 1642 C CA . ILE A 1 220 ? 61.018 12.900 16.864 1.00 36.82 256 ILE A CA 1
ATOM 1643 C C . ILE A 1 220 ? 60.932 12.187 15.519 1.00 45.72 256 ILE A C 1
ATOM 1644 O O . ILE A 1 220 ? 60.375 11.093 15.421 1.00 52.19 256 ILE A O 1
ATOM 1649 N N . VAL A 1 221 ? 61.469 12.821 14.481 1.00 46.76 257 VAL A N 1
ATOM 1650 C CA . VAL A 1 221 ? 61.607 12.177 13.179 1.00 47.18 257 VAL A CA 1
ATOM 1651 C C . VAL A 1 221 ? 63.071 11.811 12.964 1.00 57.61 257 VAL A C 1
ATOM 1652 O O . VAL A 1 221 ? 63.958 12.660 13.087 1.00 55.05 257 VAL A O 1
ATOM 1656 N N . GLN A 1 222 ? 63.319 10.542 12.655 1.00 56.78 258 GLN A N 1
ATOM 1657 C CA . GLN A 1 222 ? 64.679 10.036 12.524 1.00 53.96 258 GLN A CA 1
ATOM 1658 C C . GLN A 1 222 ? 64.776 9.050 11.366 1.00 58.88 258 GLN A C 1
ATOM 1659 O O . GLN A 1 222 ? 63.766 8.691 10.759 1.00 57.46 258 GLN A O 1
ATOM 1665 N N . ALA A 1 223 ? 65.994 8.616 11.063 1.00 65.74 259 ALA A N 1
ATOM 1666 C CA . ALA A 1 223 ? 66.218 7.648 9.996 1.00 69.64 259 ALA A CA 1
ATOM 1667 C C . ALA A 1 223 ? 65.531 6.323 10.310 1.00 78.90 259 ALA A C 1
ATOM 1668 O O . ALA A 1 223 ? 65.604 5.824 11.433 1.00 76.31 259 ALA A O 1
ATOM 1671 N N . THR B 1 7 ? 101.564 9.428 62.978 1.00 113.98 43 THR B N 1
ATOM 1672 C CA . THR B 1 7 ? 100.890 10.684 63.293 1.00 122.70 43 THR B CA 1
ATOM 1673 C C . THR B 1 7 ? 99.364 10.519 63.300 1.00 132.52 43 THR B C 1
ATOM 1674 O O . THR B 1 7 ? 98.785 9.993 62.348 1.00 135.81 43 THR B O 1
ATOM 1678 N N . PRO B 1 8 ? 98.710 10.966 64.387 1.00 131.41 44 PRO B N 1
ATOM 1679 C CA . PRO B 1 8 ? 97.293 10.686 64.647 1.00 127.58 44 PRO B CA 1
ATOM 1680 C C . PRO B 1 8 ? 96.329 11.740 64.104 1.00 123.94 44 PRO B C 1
ATOM 1681 O O . PRO B 1 8 ? 96.748 12.835 63.727 1.00 126.78 44 PRO B O 1
ATOM 1685 N N . VAL B 1 9 ? 95.044 11.395 64.077 1.00 113.31 45 VAL B N 1
ATOM 1686 C CA . VAL B 1 9 ? 93.985 12.314 63.666 1.00 103.44 45 VAL B CA 1
ATOM 1687 C C . VAL B 1 9 ? 92.809 12.195 64.638 1.00 98.48 45 VAL B C 1
ATOM 1688 O O . VAL B 1 9 ? 92.569 11.125 65.200 1.00 93.16 45 VAL B O 1
ATOM 1692 N N . GLU B 1 10 ? 92.089 13.293 64.846 1.00 98.93 46 GLU B N 1
ATOM 1693 C CA . GLU B 1 10 ? 91.009 13.323 65.830 1.00 101.15 46 GLU B CA 1
ATOM 1694 C C . GLU B 1 10 ? 89.615 13.256 65.204 1.00 89.84 46 GLU B C 1
ATOM 1695 O O . GLU B 1 10 ? 89.436 13.549 64.020 1.00 83.63 46 GLU B O 1
ATOM 1701 N N . VAL B 1 11 ? 88.633 12.873 66.017 1.00 83.53 47 VAL B N 1
ATOM 1702 C CA . VAL B 1 11 ? 87.257 12.689 65.560 1.00 78.91 47 VAL B CA 1
ATOM 1703 C C . VAL B 1 11 ? 86.485 14.007 65.530 1.00 74.54 47 VAL B C 1
ATOM 1704 O O . VAL B 1 11 ? 86.449 14.738 66.520 1.00 77.42 47 VAL B O 1
ATOM 1708 N N . ALA B 1 12 ? 85.864 14.301 64.391 1.00 68.00 48 ALA B N 1
ATOM 1709 C CA . ALA B 1 12 ? 85.132 15.551 64.214 1.00 66.59 48 ALA B CA 1
ATOM 1710 C C . ALA B 1 12 ? 83.629 15.398 64.436 1.00 82.63 48 ALA B C 1
ATOM 1711 O O . ALA B 1 12 ? 83.004 16.239 65.084 1.00 86.13 48 ALA B O 1
ATOM 1713 N N . GLN B 1 13 ? 83.051 14.327 63.898 1.00 90.01 49 GLN B N 1
ATOM 1714 C CA . GLN B 1 13 ? 81.601 14.156 63.928 1.00 88.62 49 GLN B CA 1
ATOM 1715 C C . GLN B 1 13 ? 81.179 12.691 63.819 1.00 78.45 49 GLN B C 1
ATOM 1716 O O . GLN B 1 13 ? 81.732 11.933 63.022 1.00 77.71 49 GLN B O 1
ATOM 1722 N N . VAL B 1 14 ? 80.190 12.300 64.618 1.00 72.14 50 VAL B N 1
ATOM 1723 C CA . VAL B 1 14 ? 79.666 10.937 64.584 1.00 70.32 50 VAL B CA 1
ATOM 1724 C C . VAL B 1 14 ? 78.190 10.929 64.186 1.00 65.50 50 VAL B C 1
ATOM 1725 O O . VAL B 1 14 ? 77.415 11.778 64.626 1.00 65.12 50 VAL B O 1
ATOM 1729 N N . GLU B 1 15 ? 77.813 9.977 63.337 1.00 68.52 51 GLU B N 1
ATOM 1730 C CA . GLU B 1 15 ? 76.413 9.781 62.974 1.00 65.39 51 GLU B CA 1
ATOM 1731 C C . GLU B 1 15 ? 75.976 8.340 63.226 1.00 60.49 51 GLU B C 1
ATOM 1732 O O . GLU B 1 15 ? 76.740 7.405 62.985 1.00 60.63 51 GLU B O 1
ATOM 1738 N N . PRO B 1 16 ? 74.741 8.154 63.715 1.00 58.11 52 PRO B N 1
ATOM 1739 C CA . PRO B 1 16 ? 73.770 9.213 64.021 1.00 61.37 52 PRO B CA 1
ATOM 1740 C C . PRO B 1 16 ? 74.140 10.030 65.257 1.00 60.24 52 PRO B C 1
ATOM 1741 O O . PRO B 1 16 ? 74.807 9.524 66.157 1.00 54.37 52 PRO B O 1
ATOM 1745 N N . ALA B 1 17 ? 73.718 11.291 65.273 1.00 69.09 53 ALA B N 1
ATOM 1746 C CA . ALA B 1 17 ? 74.068 12.228 66.337 1.00 66.48 53 ALA B CA 1
ATOM 1747 C C . ALA B 1 17 ? 73.617 11.754 67.714 1.00 72.94 53 ALA B C 1
ATOM 1748 O O . ALA B 1 17 ? 72.786 10.855 67.832 1.00 76.28 53 ALA B O 1
ATOM 1750 N N . ALA B 1 18 ? 74.175 12.367 68.753 1.00 73.88 54 ALA B N 1
ATOM 1751 C CA . ALA B 1 18 ? 73.792 12.046 70.122 1.00 70.00 54 ALA B CA 1
ATOM 1752 C C . ALA B 1 18 ? 72.320 12.364 70.352 1.00 70.99 54 ALA B C 1
ATOM 1753 O O . ALA B 1 18 ? 71.872 13.479 70.090 1.00 75.00 54 ALA B O 1
ATOM 1755 N N . GLY B 1 19 ? 71.570 11.376 70.830 1.00 64.34 55 GLY B N 1
ATOM 1756 C CA . GLY B 1 19 ? 70.159 11.564 71.118 1.00 57.87 55 GLY B CA 1
ATOM 1757 C C . GLY B 1 19 ? 69.245 11.403 69.917 1.00 64.25 55 GLY B C 1
ATOM 1758 O O . GLY B 1 19 ? 68.046 11.666 70.005 1.00 71.76 55 GLY B O 1
ATOM 1759 N N . ALA B 1 20 ? 69.807 10.974 68.792 1.00 61.71 56 ALA B N 1
ATOM 1760 C CA . ALA B 1 20 ? 69.015 10.742 67.589 1.00 57.15 56 ALA B CA 1
ATOM 1761 C C . ALA B 1 20 ? 68.274 9.408 67.666 1.00 60.54 56 ALA B C 1
ATOM 1762 O O . ALA B 1 20 ? 68.702 8.493 68.370 1.00 67.54 56 ALA B O 1
ATOM 1764 N N . VAL B 1 21 ? 67.163 9.305 66.943 1.00 52.42 57 VAL B N 1
ATOM 1765 C CA . VAL B 1 21 ? 66.388 8.069 66.885 1.00 47.21 57 VAL B CA 1
ATOM 1766 C C . VAL B 1 21 ? 66.316 7.573 65.444 1.00 49.87 57 VAL B C 1
ATOM 1767 O O . VAL B 1 21 ? 65.728 8.231 64.587 1.00 58.30 57 VAL B O 1
ATOM 1771 N N . VAL B 1 22 ? 66.917 6.416 65.179 1.00 52.76 58 VAL B N 1
ATOM 1772 C CA . VAL B 1 22 ? 67.054 5.922 63.810 1.00 47.87 58 VAL B CA 1
ATOM 1773 C C . VAL B 1 22 ? 66.502 4.514 63.643 1.00 38.95 58 VAL B C 1
ATOM 1774 O O . VAL B 1 22 ? 66.129 3.867 64.619 1.00 42.92 58 VAL B O 1
ATOM 1778 N N . GLY B 1 23 ? 66.463 4.041 62.401 1.00 40.61 59 GLY B N 1
ATOM 1779 C CA . GLY B 1 23 ? 66.051 2.678 62.114 1.00 32.29 59 GLY B CA 1
ATOM 1780 C C . GLY B 1 23 ? 67.096 1.652 62.508 1.00 37.01 59 GLY B C 1
ATOM 1781 O O . GLY B 1 23 ? 68.263 1.989 62.706 1.00 38.12 59 GLY B O 1
ATOM 1782 N N . VAL B 1 24 ? 66.677 0.393 62.598 1.00 35.24 60 VAL B N 1
ATOM 1783 C CA . VAL B 1 24 ? 67.523 -0.669 63.140 1.00 39.51 60 VAL B CA 1
ATOM 1784 C C . VAL B 1 24 ? 68.651 -1.123 62.213 1.00 37.95 60 VAL B C 1
ATOM 1785 O O . VAL B 1 24 ? 69.449 -1.987 62.579 1.00 44.25 60 VAL B O 1
ATOM 1789 N N . ALA B 1 25 ? 68.718 -0.547 61.019 1.00 30.82 61 ALA B N 1
ATOM 1790 C CA . ALA B 1 25 ? 69.772 -0.903 60.073 1.00 27.06 61 ALA B CA 1
ATOM 1791 C C . ALA B 1 25 ? 70.677 0.287 59.768 1.00 27.51 61 ALA B C 1
ATOM 1792 O O . ALA B 1 25 ? 71.479 0.242 58.838 1.00 39.87 61 ALA B O 1
ATOM 1794 N N . HIS B 1 26 ? 70.549 1.348 60.557 1.00 28.11 62 HIS B N 1
ATOM 1795 C CA . HIS B 1 26 ? 71.341 2.552 60.344 1.00 35.87 62 HIS B CA 1
ATOM 1796 C C . HIS B 1 26 ? 72.809 2.299 60.671 1.00 43.97 62 HIS B C 1
ATOM 1797 O O . HIS B 1 26 ? 73.134 1.848 61.768 1.00 42.50 62 HIS B O 1
ATOM 1804 N N . PRO B 1 27 ? 73.700 2.582 59.713 1.00 47.66 63 PRO B N 1
ATOM 1805 C CA . PRO B 1 27 ? 75.139 2.394 59.917 1.00 40.39 63 PRO B CA 1
ATOM 1806 C C . PRO B 1 27 ? 75.718 3.466 60.830 1.00 40.58 63 PRO B C 1
ATOM 1807 O O . PRO B 1 27 ? 75.067 4.482 61.069 1.00 46.76 63 PRO B O 1
ATOM 1811 N N . VAL B 1 28 ? 76.923 3.235 61.340 1.00 37.40 64 VAL B N 1
ATOM 1812 C CA . VAL B 1 28 ? 77.638 4.254 62.099 1.00 44.04 64 VAL B CA 1
ATOM 1813 C C . VAL B 1 28 ? 78.610 4.969 61.171 1.00 52.92 64 VAL B C 1
ATOM 1814 O O . VAL B 1 28 ? 79.411 4.331 60.488 1.00 53.25 64 VAL B O 1
ATOM 1818 N N . THR B 1 29 ? 78.525 6.294 61.135 1.00 58.97 65 THR B N 1
ATOM 1819 C CA . THR B 1 29 ? 79.418 7.097 60.311 1.00 58.92 65 THR B CA 1
ATOM 1820 C C . THR B 1 29 ? 80.293 7.982 61.193 1.00 67.70 65 THR B C 1
ATOM 1821 O O . THR B 1 29 ? 79.794 8.698 62.061 1.00 71.82 65 THR B O 1
ATOM 1825 N N . VAL B 1 30 ? 81.603 7.908 60.982 1.00 66.21 66 VAL B N 1
ATOM 1826 C CA . VAL B 1 30 ? 82.541 8.763 61.697 1.00 65.73 66 VAL B CA 1
ATOM 1827 C C . VAL B 1 30 ? 83.301 9.645 60.712 1.00 72.70 66 VAL B C 1
ATOM 1828 O O . VAL B 1 30 ? 83.936 9.145 59.782 1.00 75.17 66 VAL B O 1
ATOM 1832 N N . ARG B 1 31 ? 83.215 10.957 60.909 1.00 74.11 67 ARG B N 1
ATOM 1833 C CA . ARG B 1 31 ? 83.977 11.909 60.109 1.00 73.93 67 ARG B CA 1
ATOM 1834 C C . ARG B 1 31 ? 85.155 12.438 60.915 1.00 76.60 67 ARG B C 1
ATOM 1835 O O . ARG B 1 31 ? 84.984 12.928 62.031 1.00 74.25 67 ARG B O 1
ATOM 1843 N N . PHE B 1 32 ? 86.353 12.329 60.350 1.00 81.54 68 PHE B N 1
ATOM 1844 C CA . PHE B 1 32 ? 87.556 12.787 61.034 1.00 75.20 68 PHE B CA 1
ATOM 1845 C C . PHE B 1 32 ? 87.926 14.209 60.617 1.00 73.43 68 PHE B C 1
ATOM 1846 O O . PHE B 1 32 ? 87.532 14.673 59.545 1.00 68.55 68 PHE B O 1
ATOM 1854 N N . ALA B 1 33 ? 88.675 14.897 61.475 1.00 78.81 69 ALA B N 1
ATOM 1855 C CA . ALA B 1 33 ? 89.085 16.275 61.218 1.00 89.54 69 ALA B CA 1
ATOM 1856 C C . ALA B 1 33 ? 89.903 16.392 59.933 1.00 97.29 69 ALA B C 1
ATOM 1857 O O . ALA B 1 33 ? 89.686 17.297 59.126 1.00 93.79 69 ALA B O 1
ATOM 1859 N N . GLU B 1 34 ? 90.842 15.469 59.756 1.00 102.67 70 GLU B N 1
ATOM 1860 C CA . GLU B 1 34 ? 91.678 15.428 58.564 1.00 98.51 70 GLU B CA 1
ATOM 1861 C C . GLU B 1 34 ? 91.496 14.086 57.865 1.00 88.44 70 GLU B C 1
ATOM 1862 O O . GLU B 1 34 ? 91.110 13.108 58.505 1.00 94.62 70 GLU B O 1
ATOM 1868 N N . PRO B 1 35 ? 91.754 14.038 56.546 1.00 73.51 71 PRO B N 1
ATOM 1869 C CA . PRO B 1 35 ? 91.721 12.772 55.805 1.00 63.26 71 PRO B CA 1
ATOM 1870 C C . PRO B 1 35 ? 92.570 11.702 56.487 1.00 68.14 71 PRO B C 1
ATOM 1871 O O . PRO B 1 35 ? 93.659 12.007 56.970 1.00 85.37 71 PRO B O 1
ATOM 1875 N N . VAL B 1 36 ? 92.070 10.470 56.533 1.00 62.98 72 VAL B N 1
ATOM 1876 C CA . VAL B 1 36 ? 92.744 9.393 57.254 1.00 63.78 72 VAL B CA 1
ATOM 1877 C C . VAL B 1 36 ? 93.786 8.668 56.401 1.00 71.67 72 VAL B C 1
ATOM 1878 O O . VAL B 1 36 ? 93.533 8.339 55.242 1.00 78.13 72 VAL B O 1
ATOM 1882 N N . THR B 1 37 ? 94.960 8.437 56.984 1.00 63.66 73 THR B N 1
ATOM 1883 C CA . THR B 1 37 ? 96.018 7.668 56.341 1.00 58.05 73 THR B CA 1
ATOM 1884 C C . THR B 1 37 ? 95.961 6.203 56.771 1.00 58.87 73 THR B C 1
ATOM 1885 O O . THR B 1 37 ? 95.727 5.314 55.949 1.00 59.88 73 THR B O 1
ATOM 1889 N N . ASP B 1 38 ? 96.177 5.956 58.060 1.00 52.62 74 ASP B N 1
ATOM 1890 C CA . ASP B 1 38 ? 96.094 4.607 58.609 1.00 50.72 74 ASP B CA 1
ATOM 1891 C C . ASP B 1 38 ? 94.641 4.248 58.892 1.00 60.27 74 ASP B C 1
ATOM 1892 O O . ASP B 1 38 ? 94.165 4.394 60.019 1.00 70.47 74 ASP B O 1
ATOM 1897 N N . ARG B 1 39 ? 93.942 3.777 57.864 1.00 58.12 75 ARG B N 1
ATOM 1898 C CA . ARG B 1 39 ? 92.536 3.411 57.991 1.00 55.91 75 ARG B CA 1
ATOM 1899 C C . ARG B 1 39 ? 92.327 2.260 58.962 1.00 59.66 75 ARG B C 1
ATOM 1900 O O . ARG B 1 39 ? 91.386 2.273 59.752 1.00 65.02 75 ARG B O 1
ATOM 1908 N N . ARG B 1 40 ? 93.209 1.269 58.900 1.00 59.34 76 ARG B N 1
ATOM 1909 C CA A ARG B 1 40 ? 93.093 0.085 59.745 0.55 61.80 76 ARG B CA 1
ATOM 1910 C CA B ARG B 1 40 ? 93.085 0.086 59.743 0.45 61.84 76 ARG B CA 1
ATOM 1911 C C . ARG B 1 40 ? 93.162 0.443 61.227 1.00 66.33 76 ARG B C 1
ATOM 1912 O O . ARG B 1 40 ? 92.587 -0.247 62.070 1.00 67.73 76 ARG B O 1
ATOM 1927 N N . SER B 1 41 ? 93.862 1.529 61.540 1.00 65.96 77 SER B N 1
ATOM 1928 C CA . SER B 1 41 ? 93.960 2.001 62.919 1.00 65.18 77 SER B CA 1
ATOM 1929 C C . SER B 1 41 ? 92.694 2.743 63.324 1.00 64.91 77 SER B C 1
ATOM 1930 O O . SER B 1 41 ? 92.237 2.637 64.461 1.00 66.24 77 SER B O 1
ATOM 1933 N N . ALA B 1 42 ? 92.134 3.500 62.387 1.00 60.99 78 ALA B N 1
ATOM 1934 C CA . ALA B 1 42 ? 90.893 4.222 62.628 1.00 57.44 78 ALA B CA 1
ATOM 1935 C C . ALA B 1 42 ? 89.756 3.246 62.913 1.00 54.90 78 ALA B C 1
ATOM 1936 O O . ALA B 1 42 ? 88.890 3.516 63.744 1.00 46.50 78 ALA B O 1
ATOM 1938 N N . GLU B 1 43 ? 89.773 2.109 62.223 1.00 53.82 79 GLU B N 1
ATOM 1939 C CA . GLU B 1 43 ? 88.737 1.093 62.374 1.00 50.85 79 GLU B CA 1
ATOM 1940 C C . GLU B 1 43 ? 88.805 0.407 63.738 1.00 52.59 79 GLU B C 1
ATOM 1941 O O . GLU B 1 43 ? 87.776 0.042 64.308 1.00 56.47 79 GLU B O 1
ATOM 1947 N N . ARG B 1 44 ? 90.017 0.230 64.256 1.00 52.81 80 ARG B N 1
ATOM 1948 C CA . ARG B 1 44 ? 90.204 -0.390 65.565 1.00 56.43 80 ARG B CA 1
ATOM 1949 C C . ARG B 1 44 ? 89.791 0.549 66.695 1.00 53.66 80 ARG B C 1
ATOM 1950 O O . ARG B 1 44 ? 89.467 0.104 67.793 1.00 52.90 80 ARG B O 1
ATOM 1958 N N . SER B 1 45 ? 89.787 1.849 66.413 1.00 48.24 81 SER B N 1
ATOM 1959 C CA . SER B 1 45 ? 89.462 2.857 67.417 1.00 49.46 81 SER B CA 1
ATOM 1960 C C . SER B 1 45 ? 87.963 2.979 67.670 1.00 61.56 81 SER B C 1
ATOM 1961 O O . SER B 1 45 ? 87.530 3.833 68.444 1.00 71.67 81 SER B O 1
ATOM 1964 N N . LEU B 1 46 ? 87.173 2.134 67.015 1.00 63.49 82 LEU B N 1
ATOM 1965 C CA . LEU B 1 46 ? 85.725 2.153 67.194 1.00 66.11 82 LEU B CA 1
ATOM 1966 C C . LEU B 1 46 ? 85.277 1.043 68.132 1.00 68.90 82 LEU B C 1
ATOM 1967 O O . LEU B 1 46 ? 85.396 -0.141 67.809 1.00 64.18 82 LEU B O 1
ATOM 1972 N N . ARG B 1 47 ? 84.763 1.430 69.295 1.00 68.32 83 ARG B N 1
ATOM 1973 C CA . ARG B 1 47 ? 84.240 0.467 70.254 1.00 72.84 83 ARG B CA 1
ATOM 1974 C C . ARG B 1 47 ? 82.731 0.631 70.371 1.00 61.89 83 ARG B C 1
ATOM 1975 O O . ARG B 1 47 ? 82.236 1.736 70.594 1.00 52.97 83 ARG B O 1
ATOM 1983 N N . ILE B 1 48 ? 82.002 -0.468 70.214 1.00 52.07 84 ILE B N 1
ATOM 1984 C CA . ILE B 1 48 ? 80.553 -0.440 70.371 1.00 60.56 84 ILE B CA 1
ATOM 1985 C C . ILE B 1 48 ? 80.117 -1.397 71.476 1.00 58.06 84 ILE B C 1
ATOM 1986 O O . ILE B 1 48 ? 80.414 -2.591 71.429 1.00 52.20 84 ILE B O 1
ATOM 1991 N N . ALA B 1 49 ? 79.415 -0.860 72.471 1.00 51.75 85 ALA B N 1
ATOM 1992 C CA . ALA B 1 49 ? 78.971 -1.641 73.621 1.00 53.52 85 ALA B CA 1
ATOM 1993 C C . ALA B 1 49 ? 78.127 -2.843 73.214 1.00 63.46 85 ALA B C 1
ATOM 1994 O O . ALA B 1 49 ? 77.197 -2.717 72.418 1.00 69.60 85 ALA B O 1
ATOM 1996 N N . SER B 1 50 ? 78.480 -4.005 73.756 1.00 62.01 86 SER B N 1
ATOM 1997 C CA . SER B 1 50 ? 77.732 -5.245 73.548 1.00 70.43 86 SER B CA 1
ATOM 1998 C C . SER B 1 50 ? 77.721 -5.752 72.102 1.00 76.73 86 SER B C 1
ATOM 1999 O O . SER B 1 50 ? 76.972 -6.674 71.776 1.00 76.77 86 SER B O 1
ATOM 2002 N N . THR B 1 51 ? 78.538 -5.151 71.239 1.00 77.00 87 THR B N 1
ATOM 2003 C CA . THR B 1 51 ? 78.706 -5.655 69.875 1.00 79.88 87 THR B CA 1
ATOM 2004 C C . THR B 1 51 ? 80.184 -5.735 69.491 1.00 75.99 87 THR B C 1
ATOM 2005 O O . THR B 1 51 ? 81.006 -4.955 69.974 1.00 69.75 87 THR B O 1
ATOM 2009 N N . ASP B 1 52 ? 80.514 -6.685 68.621 1.00 67.93 88 ASP B N 1
ATOM 2010 C CA . ASP B 1 52 ? 81.872 -6.824 68.108 1.00 69.41 88 ASP B CA 1
ATOM 2011 C C . ASP B 1 52 ? 81.944 -6.284 66.679 1.00 69.73 88 ASP B C 1
ATOM 2012 O O . ASP B 1 52 ? 81.174 -6.700 65.814 1.00 69.66 88 ASP B O 1
ATOM 2017 N N . THR B 1 53 ? 82.870 -5.360 66.436 1.00 58.57 89 THR B N 1
ATOM 2018 C CA . THR B 1 53 ? 82.968 -4.686 65.140 1.00 54.33 89 THR B CA 1
ATOM 2019 C C . THR B 1 53 ? 83.423 -5.601 64.004 1.00 58.22 89 THR B C 1
ATOM 2020 O O . THR B 1 53 ? 83.360 -5.220 62.835 1.00 65.20 89 THR B O 1
ATOM 2024 N N . SER B 1 54 ? 83.880 -6.802 64.343 1.00 60.06 90 SER B N 1
ATOM 2025 C CA . SER B 1 54 ? 84.240 -7.782 63.324 1.00 62.75 90 SER B CA 1
ATOM 2026 C C . SER B 1 54 ? 82.978 -8.439 62.780 1.00 61.96 90 SER B C 1
ATOM 2027 O O . SER B 1 54 ? 82.996 -9.057 61.716 1.00 63.20 90 SER B O 1
ATOM 2030 N N . ALA B 1 55 ? 81.883 -8.296 63.522 1.00 62.25 91 ALA B N 1
ATOM 2031 C CA . ALA B 1 55 ? 80.575 -8.751 63.067 1.00 60.25 91 ALA B CA 1
ATOM 2032 C C . ALA B 1 55 ? 79.887 -7.636 62.290 1.00 62.85 91 ALA B C 1
ATOM 2033 O O . ALA B 1 55 ? 78.701 -7.366 62.480 1.00 61.86 91 ALA B O 1
ATOM 2035 N N . GLY B 1 56 ? 80.649 -6.989 61.416 1.00 68.80 92 GLY B N 1
ATOM 2036 C CA . GLY B 1 56 ? 80.139 -5.909 60.597 1.00 64.71 92 GLY B CA 1
ATOM 2037 C C . GLY B 1 56 ? 81.067 -5.658 59.429 1.00 58.94 92 GLY B C 1
ATOM 2038 O O . GLY B 1 56 ? 81.931 -6.482 59.128 1.00 65.36 92 GLY B O 1
ATOM 2039 N N . ARG B 1 57 ? 80.895 -4.518 58.771 1.00 53.65 93 ARG B N 1
ATOM 2040 C CA . ARG B 1 57 ? 81.711 -4.183 57.612 1.00 51.83 93 ARG B CA 1
ATOM 2041 C C . ARG B 1 57 ? 82.149 -2.725 57.630 1.00 53.31 93 ARG B C 1
ATOM 2042 O O . ARG B 1 57 ? 81.322 -1.823 57.776 1.00 49.79 93 ARG B O 1
ATOM 2050 N N . PHE B 1 58 ? 83.453 -2.502 57.492 1.00 56.49 94 PHE B N 1
ATOM 2051 C CA . PHE B 1 58 ? 83.996 -1.151 57.396 1.00 51.13 94 PHE B CA 1
ATOM 2052 C C . PHE B 1 58 ? 84.083 -0.718 55.939 1.00 50.63 94 PHE B C 1
ATOM 2053 O O . PHE B 1 58 ? 84.466 -1.503 55.071 1.00 54.91 94 PHE B O 1
ATOM 2061 N N . ARG B 1 59 ? 83.719 0.532 55.676 1.00 50.29 95 ARG B N 1
ATOM 2062 C CA . ARG B 1 59 ? 83.854 1.115 54.345 1.00 49.07 95 ARG B CA 1
ATOM 2063 C C . ARG B 1 59 ? 84.317 2.558 54.469 1.00 47.14 95 ARG B C 1
ATOM 2064 O O . ARG B 1 59 ? 84.201 3.164 55.534 1.00 45.92 95 ARG B O 1
ATOM 2072 N N . TRP B 1 60 ? 84.847 3.104 53.381 1.00 39.95 96 TRP B N 1
ATOM 2073 C CA . TRP B 1 60 ? 85.330 4.477 53.387 1.00 44.66 96 TRP B CA 1
ATOM 2074 C C . TRP B 1 60 ? 84.725 5.282 52.242 1.00 47.72 96 TRP B C 1
ATOM 2075 O O . TRP B 1 60 ? 85.327 5.409 51.176 1.00 56.21 96 TRP B O 1
ATOM 2086 N N . PRO B 1 61 ? 83.516 5.821 52.468 1.00 55.81 97 PRO B N 1
ATOM 2087 C CA . PRO B 1 61 ? 82.750 6.609 51.495 1.00 57.57 97 PRO B CA 1
ATOM 2088 C C . PRO B 1 61 ? 83.467 7.899 51.107 1.00 62.49 97 PRO B C 1
ATOM 2089 O O . PRO B 1 61 ? 83.375 8.332 49.958 1.00 63.31 97 PRO B O 1
ATOM 2093 N N . GLU B 1 62 ? 84.163 8.504 52.063 1.00 69.49 98 GLU B N 1
ATOM 2094 C CA . GLU B 1 62 ? 85.008 9.662 51.790 1.00 71.70 98 GLU B CA 1
ATOM 2095 C C . GLU B 1 62 ? 86.381 9.447 52.419 1.00 77.92 98 GLU B C 1
ATOM 2096 O O . GLU B 1 62 ? 86.564 8.534 53.224 1.00 82.74 98 GLU B O 1
ATOM 2102 N N . ALA B 1 63 ? 87.343 10.286 52.051 1.00 69.99 99 ALA B N 1
ATOM 2103 C CA . ALA B 1 63 ? 88.699 10.169 52.577 1.00 72.58 99 ALA B CA 1
ATOM 2104 C C . ALA B 1 63 ? 88.739 10.388 54.085 1.00 71.43 99 ALA B C 1
ATOM 2105 O O . ALA B 1 63 ? 89.552 9.786 54.788 1.00 73.57 99 ALA B O 1
ATOM 2107 N N . ALA B 1 64 ? 87.853 11.249 54.574 1.00 71.63 100 ALA B N 1
ATOM 2108 C CA . ALA B 1 64 ? 87.825 11.600 55.989 1.00 76.39 100 ALA B CA 1
ATOM 2109 C C . ALA B 1 64 ? 86.657 10.957 56.732 1.00 76.67 100 ALA B C 1
ATOM 2110 O O . ALA B 1 64 ? 86.523 11.122 57.945 1.00 81.89 100 ALA B O 1
ATOM 2112 N N . VAL B 1 65 ? 85.818 10.222 56.007 1.00 68.81 101 VAL B N 1
ATOM 2113 C CA . VAL B 1 65 ? 84.625 9.624 56.600 1.00 69.08 101 VAL B CA 1
ATOM 2114 C C . VAL B 1 65 ? 84.640 8.095 56.557 1.00 64.43 101 VAL B C 1
ATOM 2115 O O . VAL B 1 65 ? 84.739 7.497 55.486 1.00 65.07 101 VAL B O 1
ATOM 2132 N N . GLU B 1 67 ? 82.702 4.387 57.658 1.00 53.22 103 GLU B N 1
ATOM 2133 C CA . GLU B 1 67 ? 81.354 3.872 57.873 1.00 55.95 103 GLU B CA 1
ATOM 2134 C C . GLU B 1 67 ? 81.376 2.424 58.342 1.00 52.05 103 GLU B C 1
ATOM 2135 O O . GLU B 1 67 ? 82.106 1.598 57.795 1.00 54.10 103 GLU B O 1
ATOM 2141 N N . TRP B 1 68 ? 80.575 2.120 59.359 1.00 48.85 104 TRP B N 1
ATOM 2142 C CA . TRP B 1 68 ? 80.454 0.749 59.834 1.00 46.60 104 TRP B CA 1
ATOM 2143 C C . TRP B 1 68 ? 79.009 0.267 59.787 1.00 46.03 104 TRP B C 1
ATOM 2144 O O . TRP B 1 68 ? 78.112 0.908 60.336 1.00 47.94 104 TRP B O 1
ATOM 2155 N N . THR B 1 69 ? 78.794 -0.866 59.127 1.00 41.46 105 THR B N 1
ATOM 2156 C CA . THR B 1 69 ? 77.468 -1.459 59.012 1.00 46.45 105 THR B CA 1
ATOM 2157 C C . THR B 1 69 ? 77.423 -2.822 59.693 1.00 50.47 105 THR B C 1
ATOM 2158 O O . THR B 1 69 ? 78.190 -3.716 59.344 1.00 57.15 105 THR B O 1
ATOM 2162 N N . PRO B 1 70 ? 76.514 -2.987 60.664 1.00 44.62 106 PRO B N 1
ATOM 2163 C CA . PRO B 1 70 ? 76.375 -4.262 61.377 1.00 44.86 106 PRO B CA 1
ATOM 2164 C C . PRO B 1 70 ? 75.810 -5.363 60.481 1.00 40.92 106 PRO B C 1
ATOM 2165 O O . PRO B 1 70 ? 75.003 -5.075 59.595 1.00 38.02 106 PRO B O 1
ATOM 2169 N N . ASP B 1 71 ? 76.235 -6.604 60.708 1.00 39.10 107 ASP B N 1
ATOM 2170 C CA . ASP B 1 71 ? 75.747 -7.737 59.924 1.00 46.56 107 ASP B CA 1
ATOM 2171 C C . ASP B 1 71 ? 74.297 -8.078 60.262 1.00 48.75 107 ASP B C 1
ATOM 2172 O O . ASP B 1 71 ? 73.569 -8.622 59.433 1.00 50.55 107 ASP B O 1
ATOM 2177 N N . GLU B 1 72 ? 73.894 -7.770 61.491 1.00 42.35 108 GLU B N 1
ATOM 2178 C CA . GLU B 1 72 ? 72.505 -7.913 61.908 1.00 43.43 108 GLU B CA 1
ATOM 2179 C C . GLU B 1 72 ? 71.934 -6.538 62.194 1.00 40.05 108 GLU B C 1
ATOM 2180 O O . GLU B 1 72 ? 72.678 -5.571 62.344 1.00 52.51 108 GLU B O 1
ATOM 2186 N N . PHE B 1 73 ? 70.613 -6.452 62.273 1.00 37.22 109 PHE B N 1
ATOM 2187 C CA . PHE B 1 73 ? 69.960 -5.214 62.667 1.00 36.01 109 PHE B CA 1
ATOM 2188 C C . PHE B 1 73 ? 70.276 -4.903 64.125 1.00 43.25 109 PHE B C 1
ATOM 2189 O O . PHE B 1 73 ? 70.487 -5.814 64.926 1.00 37.22 109 PHE B O 1
ATOM 2197 N N . TRP B 1 74 ? 70.316 -3.619 64.465 1.00 39.30 110 TRP B N 1
ATOM 2198 C CA . TRP B 1 74 ? 70.336 -3.211 65.861 1.00 28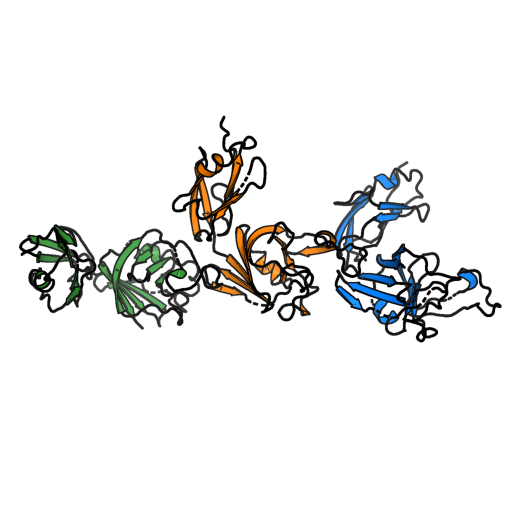.97 110 TRP B CA 1
ATOM 2199 C C . TRP B 1 74 ? 69.061 -3.728 66.512 1.00 34.99 110 TRP B C 1
ATOM 2200 O O . TRP B 1 74 ? 68.054 -3.922 65.833 1.00 39.33 110 TRP B O 1
ATOM 2211 N N . PRO B 1 75 ? 69.092 -3.960 67.831 1.00 30.36 111 PRO B N 1
ATOM 2212 C CA . PRO B 1 75 ? 67.821 -4.236 68.501 1.00 33.34 111 PRO B CA 1
ATOM 2213 C C . PRO B 1 75 ? 66.966 -2.976 68.474 1.00 39.95 111 PRO B C 1
ATOM 2214 O O . PRO B 1 75 ? 67.504 -1.874 68.592 1.00 33.54 111 PRO B O 1
ATOM 2218 N N . ALA B 1 76 ? 65.659 -3.130 68.298 1.00 29.57 112 ALA B N 1
ATOM 2219 C CA . ALA B 1 76 ? 64.771 -1.976 68.253 1.00 31.13 112 ALA B CA 1
ATOM 2220 C C . ALA B 1 76 ? 64.548 -1.415 69.652 1.00 35.52 112 ALA B C 1
ATOM 2221 O O . ALA B 1 76 ? 64.751 -2.115 70.644 1.00 34.84 112 ALA B O 1
ATOM 2223 N N . HIS B 1 77 ? 64.137 -0.151 69.718 1.00 32.55 113 HIS B N 1
ATOM 2224 C CA . HIS B 1 77 ? 63.809 0.514 70.978 1.00 32.85 113 HIS B CA 1
ATOM 2225 C C . HIS B 1 77 ? 64.952 0.434 71.982 1.00 36.35 113 HIS B C 1
ATOM 2226 O O . HIS B 1 77 ? 64.729 0.245 73.177 1.00 35.62 113 HIS B O 1
ATOM 2233 N N . SER B 1 78 ? 66.175 0.580 71.485 1.00 29.24 114 SER B N 1
ATOM 2234 C CA . SER B 1 78 ? 67.356 0.424 72.318 1.00 32.65 114 SER B CA 1
ATOM 2235 C C . SER B 1 78 ? 68.237 1.661 72.275 1.00 39.43 114 SER B C 1
ATOM 2236 O O . SER B 1 78 ? 68.079 2.524 71.408 1.00 37.81 114 SER B O 1
ATOM 2239 N N . THR B 1 79 ? 69.157 1.745 73.228 1.00 41.79 115 THR B N 1
ATOM 2240 C CA . THR B 1 79 ? 70.185 2.771 73.208 1.00 46.55 115 THR B CA 1
ATOM 2241 C C . THR B 1 79 ? 71.506 2.109 72.843 1.00 52.81 115 THR B C 1
ATOM 2242 O O . THR B 1 79 ? 71.939 1.163 73.502 1.00 59.58 115 THR B O 1
ATOM 2246 N N . ILE B 1 80 ? 72.127 2.592 71.775 1.00 50.08 116 ILE B N 1
ATOM 2247 C CA . ILE B 1 80 ? 73.400 2.053 71.323 1.00 46.54 116 ILE B CA 1
ATOM 2248 C C . ILE B 1 80 ? 74.517 2.948 71.834 1.00 50.21 116 ILE B C 1
ATOM 2249 O O . ILE B 1 80 ? 74.510 4.150 71.584 1.00 51.17 116 ILE B O 1
ATOM 2254 N N . SER B 1 81 ? 75.469 2.365 72.556 1.00 45.14 117 SER B N 1
ATOM 2255 C CA . SER B 1 81 ? 76.579 3.139 73.103 1.00 62.67 117 SER B CA 1
ATOM 2256 C C . SER B 1 81 ? 77.894 2.811 72.408 1.00 63.60 117 SER B C 1
ATOM 2257 O O . SER B 1 81 ? 78.346 1.663 72.410 1.00 54.74 117 SER B O 1
ATOM 2260 N N . LEU B 1 82 ? 78.505 3.829 71.813 1.00 63.14 118 LEU B N 1
ATOM 2261 C CA . LEU B 1 82 ? 79.748 3.640 71.081 1.00 72.94 118 LEU B CA 1
ATOM 2262 C C . LEU B 1 82 ? 80.796 4.674 71.471 1.00 77.04 118 LEU B C 1
ATOM 2263 O O . LEU B 1 82 ? 80.467 5.756 71.958 1.00 72.09 118 LEU B O 1
ATOM 2268 N N . SER B 1 83 ? 82.059 4.328 71.255 1.00 82.86 119 SER B N 1
ATOM 2269 C CA . SER B 1 83 ? 83.158 5.257 71.472 1.00 83.52 119 SER B CA 1
ATOM 2270 C C . SER B 1 83 ? 84.139 5.144 70.312 1.00 80.61 119 SER B C 1
ATOM 2271 O O . SER B 1 83 ? 84.661 4.064 70.037 1.00 78.93 119 SER B O 1
ATOM 2274 N N . VAL B 1 84 ? 84.363 6.254 69.616 1.00 81.95 120 VAL B N 1
ATOM 2275 C CA . VAL B 1 84 ? 85.340 6.293 68.534 1.00 90.97 120 VAL B CA 1
ATOM 2276 C C . VAL B 1 84 ? 86.478 7.243 68.899 1.00 103.16 120 VAL B C 1
ATOM 2277 O O . VAL B 1 84 ? 86.291 8.458 68.984 1.00 103.34 120 VAL B O 1
ATOM 2281 N N . GLY B 1 85 ? 87.658 6.676 69.130 1.00 110.45 121 GLY B N 1
ATOM 2282 C CA . GLY B 1 85 ? 88.783 7.444 69.625 1.00 114.16 121 GLY B CA 1
ATOM 2283 C C . GLY B 1 85 ? 88.464 8.044 70.980 1.00 115.63 121 GLY B C 1
ATOM 2284 O O . GLY B 1 85 ? 88.277 7.323 71.961 1.00 113.98 121 GLY B O 1
ATOM 2285 N N . GLY B 1 86 ? 88.387 9.370 71.028 1.00 116.81 122 GLY B N 1
ATOM 2286 C CA . GLY B 1 86 ? 88.050 10.069 72.253 1.00 118.19 122 GLY B CA 1
ATOM 2287 C C . GLY B 1 86 ? 86.554 10.216 72.460 1.00 113.55 122 GLY B C 1
ATOM 2288 O O . GLY B 1 86 ? 86.026 9.818 73.499 1.00 108.09 122 GLY B O 1
ATOM 2289 N N . VAL B 1 87 ? 85.876 10.785 71.465 1.00 112.64 123 VAL B N 1
ATOM 2290 C CA . VAL B 1 87 ? 84.440 11.052 71.539 1.00 108.25 123 VAL B CA 1
ATOM 2291 C C . VAL B 1 87 ? 83.620 9.825 71.925 1.00 110.84 123 VAL B C 1
ATOM 2292 O O . VAL B 1 87 ? 83.593 8.829 71.201 1.00 113.38 123 VAL B O 1
ATOM 2296 N N . LYS B 1 88 ? 82.963 9.903 73.077 1.00 109.83 124 LYS B N 1
ATOM 2297 C CA . LYS B 1 88 ? 82.016 8.876 73.484 1.00 106.37 124 LYS B CA 1
ATOM 2298 C C . LYS B 1 88 ? 80.610 9.412 73.262 1.00 99.75 124 LYS B C 1
ATOM 2299 O O . LYS B 1 88 ? 80.289 10.524 73.682 1.00 98.53 124 LYS B O 1
ATOM 2305 N N . THR B 1 89 ? 79.779 8.629 72.586 1.00 90.42 125 THR B N 1
ATOM 2306 C CA . THR B 1 89 ? 78.429 9.070 72.265 1.00 82.14 125 THR B CA 1
ATOM 2307 C C . THR B 1 89 ? 77.449 7.904 72.224 1.00 77.80 125 THR B C 1
ATOM 2308 O O . THR B 1 89 ? 77.833 6.745 72.392 1.00 77.42 125 THR B O 1
ATOM 2312 N N . SER B 1 90 ? 76.178 8.224 72.010 1.00 69.31 126 SER B N 1
ATOM 2313 C CA . SER B 1 90 ? 75.141 7.210 71.945 1.00 63.85 126 SER B CA 1
ATOM 2314 C C . SER B 1 90 ? 73.970 7.698 71.109 1.00 64.57 126 SER B C 1
ATOM 2315 O O . SER B 1 90 ? 73.759 8.902 70.956 1.00 70.82 126 SER B O 1
ATOM 2318 N N . PHE B 1 91 ? 73.220 6.752 70.558 1.00 49.78 127 PHE B N 1
ATOM 2319 C CA . PHE B 1 91 ? 72.001 7.074 69.832 1.00 49.23 127 PHE B CA 1
ATOM 2320 C C . PHE B 1 91 ? 70.938 6.037 70.151 1.00 46.18 127 PHE B C 1
ATOM 2321 O O . PHE B 1 91 ? 71.231 5.001 70.748 1.00 53.71 127 PHE B O 1
ATOM 2329 N N . ASN B 1 92 ? 69.704 6.320 69.760 1.00 40.64 128 ASN B N 1
ATOM 2330 C CA . ASN B 1 92 ? 68.609 5.401 70.020 1.00 37.21 128 ASN B CA 1
ATOM 2331 C C . ASN B 1 92 ? 68.057 4.802 68.738 1.00 41.98 128 ASN B C 1
ATOM 2332 O O . ASN B 1 92 ? 68.098 5.429 67.681 1.00 54.33 128 ASN B O 1
ATOM 2337 N N . THR B 1 93 ? 67.556 3.577 68.832 1.00 34.80 129 THR B N 1
ATOM 2338 C CA . THR B 1 93 ? 66.837 2.974 67.721 1.00 33.73 129 THR B CA 1
ATOM 2339 C C . THR B 1 93 ? 65.342 3.076 67.979 1.00 36.93 129 THR B C 1
ATOM 2340 O O . THR B 1 93 ? 64.899 3.033 69.129 1.00 45.13 129 THR B O 1
ATOM 2344 N N . GLY B 1 94 ? 64.569 3.240 66.912 1.00 37.36 130 GLY B N 1
ATOM 2345 C CA . GLY B 1 94 ? 63.123 3.247 67.018 1.00 27.67 130 GLY B CA 1
ATOM 2346 C C . GLY B 1 94 ? 62.601 1.842 66.817 1.00 36.49 130 GLY B C 1
ATOM 2347 O O . GLY B 1 94 ? 63.278 0.874 67.154 1.00 40.99 130 GLY B O 1
ATOM 2348 N N . ALA B 1 95 ? 61.398 1.724 66.269 1.00 38.54 131 ALA B N 1
ATOM 2349 C CA . ALA B 1 95 ? 60.840 0.416 65.958 1.00 29.33 131 ALA B CA 1
ATOM 2350 C C . ALA B 1 95 ? 61.570 -0.210 64.777 1.00 28.12 131 ALA B C 1
ATOM 2351 O O . ALA B 1 95 ? 62.126 0.498 63.937 1.00 32.89 131 ALA B O 1
ATOM 2353 N N . GLU B 1 96 ? 61.574 -1.538 64.721 1.00 31.32 132 GLU B N 1
ATOM 2354 C CA . GLU B 1 96 ? 62.026 -2.237 63.529 1.00 41.72 132 GLU B CA 1
ATOM 2355 C C . GLU B 1 96 ? 60.931 -2.125 62.484 1.00 45.00 132 GLU B C 1
ATOM 2356 O O . GLU B 1 96 ? 59.883 -2.756 62.608 1.00 46.10 132 GLU B O 1
ATOM 2362 N N . VAL B 1 97 ? 61.162 -1.304 61.468 1.00 38.75 133 VAL B N 1
ATOM 2363 C CA . VAL B 1 97 ? 60.210 -1.180 60.374 1.00 41.79 133 VAL B CA 1
ATOM 2364 C C . VAL B 1 97 ? 60.775 -1.841 59.123 1.00 41.11 133 VAL B C 1
ATOM 2365 O O . VAL B 1 97 ? 61.584 -1.246 58.410 1.00 39.26 133 VAL B O 1
ATOM 2369 N N . LEU B 1 98 ? 60.348 -3.074 58.866 1.00 45.81 134 LEU B N 1
ATOM 2370 C CA . LEU B 1 98 ? 60.889 -3.862 57.759 1.00 35.31 134 LEU B CA 1
ATOM 2371 C C . LEU B 1 98 ? 59.994 -3.856 56.526 1.00 42.98 134 LEU B C 1
ATOM 2372 O O . LEU B 1 98 ? 58.807 -4.176 56.603 1.00 39.63 134 LEU B O 1
ATOM 2377 N N . GLY B 1 99 ? 60.575 -3.497 55.388 1.00 38.43 135 GLY B N 1
ATOM 2378 C CA . GLY B 1 99 ? 59.878 -3.591 54.121 1.00 38.04 135 GLY B CA 1
ATOM 2379 C C . GLY B 1 99 ? 60.469 -4.708 53.286 1.00 39.37 135 GLY B C 1
ATOM 2380 O O . GLY B 1 99 ? 61.657 -4.685 52.968 1.00 39.69 135 GLY B O 1
ATOM 2381 N N . VAL B 1 100 ? 59.644 -5.691 52.939 1.00 38.60 136 VAL B N 1
ATOM 2382 C CA . VAL B 1 100 ? 60.099 -6.808 52.121 1.00 37.24 136 VAL B CA 1
ATOM 2383 C C . VAL B 1 100 ? 59.447 -6.793 50.743 1.00 38.94 136 VAL B C 1
ATOM 2384 O O . VAL B 1 100 ? 58.261 -7.094 50.597 1.00 43.48 136 VAL B O 1
ATOM 2388 N N . ALA B 1 101 ? 60.229 -6.427 49.734 1.00 43.87 137 ALA B N 1
ATOM 2389 C CA . ALA B 1 101 ? 59.764 -6.491 48.355 1.00 43.80 137 ALA B CA 1
ATOM 2390 C C . ALA B 1 101 ? 59.944 -7.907 47.830 1.00 42.00 137 ALA B C 1
ATOM 2391 O O . ALA B 1 101 ? 61.065 -8.414 47.782 1.00 44.43 137 ALA B O 1
ATOM 2393 N N . ASP B 1 102 ? 58.843 -8.549 47.453 1.00 40.91 138 ASP B N 1
ATOM 2394 C CA . ASP B 1 102 ? 58.908 -9.887 46.877 1.00 52.66 138 ASP B CA 1
ATOM 2395 C C . ASP B 1 102 ? 58.623 -9.816 45.383 1.00 52.02 138 ASP B C 1
ATOM 2396 O O . ASP B 1 102 ? 57.491 -9.565 44.969 1.00 49.86 138 ASP B O 1
ATOM 2401 N N . ILE B 1 103 ? 59.662 -10.038 44.583 1.00 57.44 139 ILE B N 1
ATOM 2402 C CA . ILE B 1 103 ? 59.586 -9.900 43.131 1.00 61.17 139 ILE B CA 1
ATOM 2403 C C . ILE B 1 103 ? 58.603 -10.883 42.487 1.00 56.36 139 ILE B C 1
ATOM 2404 O O . ILE B 1 103 ? 57.775 -10.489 41.664 1.00 53.89 139 ILE B O 1
ATOM 2409 N N . ASP B 1 104 ? 58.687 -12.154 42.872 1.00 57.35 140 ASP B N 1
ATOM 2410 C CA . ASP B 1 104 ? 57.835 -13.187 42.284 1.00 67.16 140 ASP B CA 1
ATOM 2411 C C . ASP B 1 104 ? 56.352 -13.023 42.631 1.00 64.79 140 ASP B C 1
ATOM 2412 O O . ASP B 1 104 ? 55.483 -13.312 41.808 1.00 58.19 140 ASP B O 1
ATOM 2417 N N . ALA B 1 105 ? 56.064 -12.558 43.843 1.00 58.06 141 ALA B N 1
ATOM 2418 C CA . ALA B 1 105 ? 54.678 -12.378 44.271 1.00 49.50 141 ALA B CA 1
ATOM 2419 C C . ALA B 1 105 ? 54.156 -10.974 43.979 1.00 55.73 141 ALA B C 1
ATOM 2420 O O . ALA B 1 105 ? 52.958 -10.718 44.111 1.00 57.71 141 ALA B O 1
ATOM 2422 N N . HIS B 1 106 ? 55.061 -10.079 43.583 1.00 46.54 142 HIS B N 1
ATOM 2423 C CA . HIS B 1 106 ? 54.723 -8.691 43.273 1.00 42.86 142 HIS B CA 1
ATOM 2424 C C . HIS B 1 106 ? 54.053 -7.998 44.456 1.00 52.87 142 HIS B C 1
ATOM 2425 O O . HIS B 1 106 ? 53.032 -7.327 44.304 1.00 52.00 142 HIS B O 1
ATOM 2432 N N . THR B 1 107 ? 54.635 -8.175 45.638 1.00 47.42 143 THR B N 1
ATOM 2433 C CA . THR B 1 107 ? 54.108 -7.564 46.851 1.00 48.85 143 THR B CA 1
ATOM 2434 C C . THR B 1 107 ? 55.193 -6.807 47.604 1.00 50.46 143 THR B C 1
ATOM 2435 O O . THR B 1 107 ? 56.375 -7.151 47.526 1.00 49.26 143 THR B O 1
ATOM 2439 N N . PHE B 1 108 ? 54.784 -5.766 48.320 1.00 43.87 144 PHE B N 1
ATOM 2440 C CA . PHE B 1 108 ? 55.674 -5.066 49.233 1.00 45.80 144 PHE B CA 1
ATOM 2441 C C . PHE B 1 108 ? 55.059 -5.132 50.623 1.00 48.91 144 PHE B C 1
ATOM 2442 O O . PHE B 1 108 ? 54.063 -4.463 50.902 1.00 47.88 144 PHE B O 1
ATOM 2450 N N . THR B 1 109 ? 55.649 -5.956 51.483 1.00 48.37 145 THR B N 1
ATOM 2451 C CA . THR B 1 109 ? 55.116 -6.190 52.821 1.00 39.65 145 THR B CA 1
ATOM 2452 C C . THR B 1 109 ? 55.880 -5.409 53.887 1.00 42.26 145 THR B C 1
ATOM 2453 O O . THR B 1 109 ? 57.093 -5.568 54.038 1.00 42.67 145 THR B O 1
ATOM 2457 N N . VAL B 1 110 ? 55.162 -4.565 54.623 1.00 31.45 146 VAL B N 1
ATOM 2458 C CA . VAL B 1 110 ? 55.768 -3.766 55.683 1.00 30.72 146 VAL B CA 1
ATOM 2459 C C . VAL B 1 110 ? 55.294 -4.224 57.059 1.00 33.29 146 VAL B C 1
ATOM 2460 O O . VAL B 1 110 ? 54.094 -4.398 57.287 1.00 34.74 146 VAL B O 1
ATOM 2464 N N . SER B 1 111 ? 56.243 -4.426 57.968 1.00 30.28 147 SER B N 1
ATOM 2465 C CA . SER B 1 111 ? 55.925 -4.843 59.328 1.00 31.82 147 SER B CA 1
ATOM 2466 C C . SER B 1 111 ? 56.695 -4.030 60.362 1.00 30.96 147 SER B C 1
ATOM 2467 O O . SER B 1 111 ? 57.809 -3.571 60.104 1.00 35.50 147 SER B O 1
ATOM 2470 N N . VAL B 1 112 ? 56.087 -3.852 61.530 1.00 31.64 148 VAL B N 1
ATOM 2471 C CA . VAL B 1 112 ? 56.709 -3.120 62.626 1.00 34.84 148 VAL B CA 1
ATOM 2472 C C . VAL B 1 112 ? 56.885 -4.037 63.830 1.00 38.10 148 VAL B C 1
ATOM 2473 O O . VAL B 1 112 ? 55.903 -4.532 64.386 1.00 39.83 148 VAL B O 1
ATOM 2477 N N . ASP B 1 113 ? 58.138 -4.267 64.218 1.00 41.57 149 ASP B N 1
ATOM 2478 C CA . ASP B 1 113 ? 58.466 -5.141 65.344 1.00 37.15 149 ASP B CA 1
ATOM 2479 C C . ASP B 1 113 ? 57.843 -6.536 65.231 1.00 39.10 149 ASP B C 1
ATOM 2480 O O . ASP B 1 113 ? 57.381 -7.102 66.221 1.00 42.02 149 ASP B O 1
ATOM 2485 N N . GLY B 1 114 ? 57.821 -7.081 64.019 1.00 42.22 150 GLY B N 1
ATOM 2486 C CA . GLY B 1 114 ? 57.301 -8.419 63.804 1.00 47.69 150 GLY B CA 1
ATOM 2487 C C . GLY B 1 114 ? 55.816 -8.490 63.509 1.00 52.03 150 GLY B C 1
ATOM 2488 O O . GLY B 1 114 ? 55.281 -9.575 63.279 1.00 55.71 150 GLY B O 1
ATOM 2489 N N . GLU B 1 115 ? 55.144 -7.343 63.521 1.00 42.32 151 GLU B N 1
ATOM 2490 C CA . GLU B 1 115 ? 53.718 -7.298 63.218 1.00 35.54 151 GLU B CA 1
ATOM 2491 C C . GLU B 1 115 ? 53.472 -6.804 61.795 1.00 42.89 151 GLU B C 1
ATOM 2492 O O . GLU B 1 115 ? 53.724 -5.642 61.478 1.00 34.11 151 GLU B O 1
ATOM 2498 N N . VAL B 1 116 ? 52.975 -7.690 60.940 1.00 44.22 152 VAL B N 1
ATOM 2499 C CA . VAL B 1 116 ? 52.666 -7.326 59.563 1.00 43.21 152 VAL B CA 1
ATOM 2500 C C . VAL B 1 116 ? 51.517 -6.324 59.515 1.00 38.96 152 VAL B C 1
ATOM 2501 O O . VAL B 1 116 ? 50.394 -6.633 59.909 1.00 40.68 152 VAL B O 1
ATOM 2505 N N . LEU B 1 117 ? 51.811 -5.120 59.036 1.00 41.41 153 LEU B N 1
ATOM 2506 C CA . LEU B 1 117 ? 50.823 -4.051 58.970 1.00 34.72 153 LEU B CA 1
ATOM 2507 C C . LEU B 1 117 ? 50.114 -4.031 57.622 1.00 45.33 153 LEU B C 1
ATOM 2508 O O . LEU B 1 117 ? 48.886 -3.961 57.556 1.00 37.08 153 LEU B O 1
ATOM 2513 N N . ARG B 1 118 ? 50.895 -4.090 56.546 1.00 43.33 154 ARG B N 1
ATOM 2514 C CA . ARG B 1 118 ? 50.335 -4.077 55.201 1.00 39.45 154 ARG B CA 1
ATOM 2515 C C . ARG B 1 118 ? 51.088 -4.994 54.250 1.00 41.13 154 ARG B C 1
ATOM 2516 O O . ARG B 1 118 ? 52.321 -5.048 54.261 1.00 42.89 154 ARG B O 1
ATOM 2524 N N . LYS B 1 119 ? 50.335 -5.719 53.432 1.00 35.33 155 LYS B N 1
ATOM 2525 C CA . LYS B 1 119 ? 50.911 -6.472 52.330 1.00 35.37 155 LYS B CA 1
ATOM 2526 C C . LYS B 1 119 ? 50.426 -5.811 51.049 1.00 39.84 155 LYS B C 1
ATOM 2527 O O . LYS B 1 119 ? 49.322 -6.083 50.572 1.00 44.17 155 LYS B O 1
ATOM 2541 N N . PRO B 1 121 ? 50.307 -4.440 47.075 1.00 43.99 157 PRO B N 1
ATOM 2542 C CA . PRO B 1 121 ? 50.627 -4.779 45.688 1.00 50.85 157 PRO B CA 1
ATOM 2543 C C . PRO B 1 121 ? 51.698 -3.837 45.155 1.00 43.54 157 PRO B C 1
ATOM 2544 O O . PRO B 1 121 ? 51.584 -2.619 45.308 1.00 36.78 157 PRO B O 1
ATOM 2548 N N . ALA B 1 122 ? 52.736 -4.404 44.551 1.00 42.85 158 ALA B N 1
ATOM 2549 C CA . ALA B 1 122 ? 53.839 -3.611 44.026 1.00 44.80 158 ALA B CA 1
ATOM 2550 C C . ALA B 1 122 ? 54.288 -4.129 42.669 1.00 49.84 158 ALA B C 1
ATOM 2551 O O . ALA B 1 122 ? 53.903 -5.222 42.253 1.00 54.91 158 ALA B O 1
ATOM 2553 N N . SER B 1 123 ? 55.102 -3.337 41.980 1.00 53.33 159 SER B N 1
ATOM 2554 C CA . SER B 1 123 ? 55.678 -3.754 40.709 1.00 53.25 159 SER B CA 1
ATOM 2555 C C . SER B 1 123 ? 57.175 -3.471 40.698 1.00 52.38 159 SER B C 1
ATOM 2556 O O . SER B 1 123 ? 57.594 -2.314 40.740 1.00 53.27 159 SER B O 1
ATOM 2567 N N . GLY B 1 125 ? 61.258 -4.426 39.013 1.00 51.53 161 GLY B N 1
ATOM 2568 C CA . GLY B 1 125 ? 61.874 -4.212 37.715 1.00 51.84 161 GLY B CA 1
ATOM 2569 C C . GLY B 1 125 ? 61.569 -5.270 36.673 1.00 53.66 161 GLY B C 1
ATOM 2570 O O . GLY B 1 125 ? 61.526 -6.461 36.980 1.00 53.73 161 GLY B O 1
ATOM 2571 N N . LYS B 1 126 ? 61.358 -4.827 35.435 1.00 63.47 162 LYS B N 1
ATOM 2572 C CA . LYS B 1 126 ? 61.234 -5.730 34.292 1.00 60.48 162 LYS B CA 1
ATOM 2573 C C . LYS B 1 126 ? 62.551 -6.491 34.132 1.00 63.17 162 LYS B C 1
ATOM 2574 O O . LYS B 1 126 ? 63.581 -6.035 34.618 1.00 66.41 162 LYS B O 1
ATOM 2580 N N . PRO B 1 127 ? 62.525 -7.658 33.465 1.00 59.22 163 PRO B N 1
ATOM 2581 C CA . PRO B 1 127 ? 63.733 -8.494 33.395 1.00 53.75 163 PRO B CA 1
ATOM 2582 C C . PRO B 1 127 ? 64.943 -7.781 32.792 1.00 60.27 163 PRO B C 1
ATOM 2583 O O . PRO B 1 127 ? 66.075 -8.081 33.174 1.00 57.52 163 PRO B O 1
ATOM 2587 N N . LYS B 1 128 ? 64.699 -6.854 31.869 1.00 63.96 164 LYS B N 1
ATOM 2588 C CA . LYS B 1 128 ? 65.757 -6.040 31.277 1.00 62.93 164 LYS B CA 1
ATOM 2589 C C . LYS B 1 128 ? 66.440 -5.187 32.341 1.00 67.06 164 LYS B C 1
ATOM 2590 O O . LYS B 1 128 ? 67.666 -5.074 32.369 1.00 69.84 164 LYS B O 1
ATOM 2596 N N . PHE B 1 129 ? 65.635 -4.589 33.213 1.00 66.40 165 PHE B N 1
ATOM 2597 C CA . PHE B 1 129 ? 66.147 -3.744 34.285 1.00 62.72 165 PHE B CA 1
ATOM 2598 C C . PHE B 1 129 ? 65.601 -4.204 35.631 1.00 63.19 165 PHE B C 1
ATOM 2599 O O . PHE B 1 129 ? 64.722 -3.560 36.199 1.00 60.65 165 PHE B O 1
ATOM 2607 N N . PRO B 1 130 ? 66.126 -5.323 36.150 1.00 58.48 166 PRO B N 1
ATOM 2608 C CA . PRO B 1 130 ? 65.555 -5.930 37.355 1.00 55.56 166 PRO B CA 1
ATOM 2609 C C . PRO B 1 130 ? 65.897 -5.137 38.608 1.00 57.51 166 PRO B C 1
ATOM 2610 O O . PRO B 1 130 ? 66.882 -4.401 38.622 1.00 57.54 166 PRO B O 1
ATOM 2614 N N . THR B 1 131 ? 65.078 -5.284 39.644 1.00 56.76 167 THR B N 1
ATOM 2615 C CA . THR B 1 131 ? 65.378 -4.707 40.945 1.00 49.66 167 THR B CA 1
ATOM 2616 C C . THR B 1 131 ? 66.446 -5.564 41.608 1.00 48.64 167 THR B C 1
ATOM 2617 O O . THR B 1 131 ? 66.282 -6.778 41.721 1.00 60.62 167 THR B O 1
ATOM 2621 N N . PRO B 1 132 ? 67.552 -4.940 42.037 1.00 44.97 168 PRO B N 1
ATOM 2622 C CA . PRO B 1 132 ? 68.642 -5.688 42.673 1.00 45.40 168 PRO B CA 1
ATOM 2623 C C . PRO B 1 132 ? 68.198 -6.314 43.988 1.00 54.06 168 PRO B C 1
ATOM 2624 O O . PRO B 1 132 ? 67.559 -5.650 44.801 1.00 59.59 168 PRO B O 1
ATOM 2628 N N . ARG B 1 133 ? 68.535 -7.584 44.183 1.00 53.72 169 ARG B N 1
ATOM 2629 C CA . ARG B 1 133 ? 68.099 -8.322 45.360 1.00 45.59 169 ARG B CA 1
ATOM 2630 C C . ARG B 1 133 ? 69.115 -8.214 46.489 1.00 52.28 169 ARG B C 1
ATOM 2631 O O . ARG B 1 133 ? 70.309 -8.037 46.245 1.00 52.44 169 ARG B O 1
ATOM 2639 N N . GLY B 1 134 ? 68.633 -8.308 47.726 1.00 49.84 170 GLY B N 1
ATOM 2640 C CA . GLY B 1 134 ? 69.503 -8.223 48.883 1.00 44.33 170 GLY B CA 1
ATOM 2641 C C . GLY B 1 134 ? 68.882 -7.486 50.054 1.00 52.18 170 GLY B C 1
ATOM 2642 O O . GLY B 1 134 ? 67.683 -7.203 50.061 1.00 51.36 170 GLY B O 1
ATOM 2643 N N . THR B 1 135 ? 69.709 -7.178 51.047 1.00 46.86 171 THR B N 1
ATOM 2644 C CA . THR B 1 135 ? 69.262 -6.473 52.240 1.00 45.25 171 THR B CA 1
ATOM 2645 C C . THR B 1 135 ? 69.749 -5.030 52.211 1.00 46.05 171 THR B C 1
ATOM 2646 O O . THR B 1 135 ? 70.953 -4.777 52.209 1.00 45.09 171 THR B O 1
ATOM 2650 N N . PHE B 1 136 ? 68.815 -4.084 52.197 1.00 45.48 172 PHE B N 1
ATOM 2651 C CA . PHE B 1 136 ? 69.181 -2.677 52.074 1.00 40.38 172 PHE B CA 1
ATOM 2652 C C . PHE B 1 136 ? 68.676 -1.816 53.228 1.00 43.35 172 PHE B C 1
ATOM 2653 O O . PHE B 1 136 ? 68.027 -2.301 54.153 1.00 46.85 172 PHE B O 1
ATOM 2661 N N . THR B 1 137 ? 68.986 -0.528 53.151 1.00 52.48 173 THR B N 1
ATOM 2662 C CA . THR B 1 137 ? 68.638 0.433 54.184 1.00 52.40 173 THR B CA 1
ATOM 2663 C C . THR B 1 137 ? 67.995 1.646 53.531 1.00 53.53 173 THR B C 1
ATOM 2664 O O . THR B 1 137 ? 68.488 2.138 52.519 1.00 59.75 173 THR B O 1
ATOM 2668 N N . ALA B 1 138 ? 66.881 2.112 54.088 1.00 47.05 174 ALA B N 1
ATOM 2669 C CA . ALA B 1 138 ? 66.299 3.371 53.640 1.00 37.95 174 ALA B CA 1
ATOM 2670 C C . ALA B 1 138 ? 67.345 4.466 53.817 1.00 48.35 174 ALA B C 1
ATOM 2671 O O . ALA B 1 138 ? 67.678 4.847 54.940 1.00 50.56 174 ALA B O 1
ATOM 2673 N N . LEU B 1 139 ? 67.872 4.952 52.697 1.00 45.02 175 LEU B N 1
ATOM 2674 C CA . LEU B 1 139 ? 69.012 5.859 52.708 1.00 33.31 175 LEU B CA 1
ATOM 2675 C C . LEU B 1 139 ? 68.596 7.317 52.817 1.00 38.94 175 LEU B C 1
ATOM 2676 O O . LEU B 1 139 ? 69.306 8.130 53.410 1.00 40.08 175 LEU B O 1
ATOM 2681 N N . ALA B 1 140 ? 67.444 7.646 52.243 1.00 37.10 176 ALA B N 1
ATOM 2682 C CA . ALA B 1 140 ? 66.959 9.018 52.255 1.00 28.48 176 ALA B CA 1
ATOM 2683 C C . ALA B 1 140 ? 65.468 9.065 51.980 1.00 25.52 176 ALA B C 1
ATOM 2684 O O . ALA B 1 140 ? 64.879 8.090 51.513 1.00 39.32 176 ALA B O 1
ATOM 2686 N N . LYS B 1 141 ? 64.860 10.206 52.275 1.00 32.49 177 LYS B N 1
ATOM 2687 C CA . LYS B 1 141 ? 63.452 10.422 51.983 1.00 40.19 177 LYS B CA 1
ATOM 2688 C C . LYS B 1 141 ? 63.291 11.746 51.251 1.00 43.28 177 LYS B C 1
ATOM 2689 O O . LYS B 1 141 ? 63.691 12.797 51.753 1.00 41.64 177 LYS B O 1
ATOM 2695 N N . GLU B 1 142 ? 62.721 11.689 50.054 1.00 45.92 178 GLU B N 1
ATOM 2696 C CA . GLU B 1 142 ? 62.511 12.888 49.256 1.00 43.03 178 GLU B CA 1
ATOM 2697 C C . GLU B 1 142 ? 61.058 12.965 48.815 1.00 42.27 178 GLU B C 1
ATOM 2698 O O . GLU B 1 142 ? 60.553 12.045 48.171 1.00 49.28 178 GLU B O 1
ATOM 2704 N N . PRO B 1 143 ? 60.376 14.061 49.180 1.00 41.72 179 PRO B N 1
ATOM 2705 C CA . PRO B 1 143 ? 58.982 14.305 48.798 1.00 39.28 179 PRO B CA 1
ATOM 2706 C C . PRO B 1 143 ? 58.825 14.216 47.289 1.00 46.59 179 PRO B C 1
ATOM 2707 O O . PRO B 1 143 ? 57.884 13.589 46.800 1.00 49.50 179 PRO B O 1
ATOM 2711 N N . VAL B 1 144 ? 59.750 14.841 46.568 1.00 43.69 180 VAL B N 1
ATOM 2712 C CA . VAL B 1 144 ? 59.820 14.706 45.120 1.00 43.03 180 VAL B CA 1
ATOM 2713 C C . VAL B 1 144 ? 61.258 14.495 44.662 1.00 46.71 180 VAL B C 1
ATOM 2714 O O . VAL B 1 144 ? 62.190 15.103 45.191 1.00 56.53 180 VAL B O 1
ATOM 2718 N N . VAL B 1 145 ? 61.431 13.617 43.683 1.00 49.78 181 VAL B N 1
ATOM 2719 C CA . VAL B 1 145 ? 62.724 13.423 43.043 1.00 53.29 181 VAL B CA 1
ATOM 2720 C C . VAL B 1 145 ? 62.479 13.157 41.561 1.00 52.34 181 VAL B C 1
ATOM 2721 O O . VAL B 1 145 ? 61.431 12.628 41.184 1.00 44.78 181 VAL B O 1
ATOM 2725 N N . VAL B 1 146 ? 63.425 13.553 40.717 1.00 46.90 182 VAL B N 1
ATOM 2726 C CA . VAL B 1 146 ? 63.303 13.299 39.291 1.00 40.47 182 VAL B CA 1
ATOM 2727 C C . VAL B 1 146 ? 64.034 12.018 38.905 1.00 43.37 182 VAL B C 1
ATOM 2728 O O . VAL B 1 146 ? 65.248 11.904 39.088 1.00 42.62 182 VAL B O 1
ATOM 2740 N N . ASP B 1 148 ? 65.601 9.818 36.187 1.00 50.73 184 ASP B N 1
ATOM 2741 C CA . ASP B 1 148 ? 66.177 10.060 34.867 1.00 47.42 184 ASP B CA 1
ATOM 2742 C C . ASP B 1 148 ? 66.659 8.757 34.234 1.00 53.38 184 ASP B C 1
ATOM 2743 O O . ASP B 1 148 ? 67.524 8.080 34.787 1.00 59.80 184 ASP B O 1
ATOM 2748 N N . SER B 1 149 ? 66.114 8.419 33.066 1.00 52.65 185 SER B N 1
ATOM 2749 C CA . SER B 1 149 ? 66.422 7.150 32.402 1.00 45.44 185 SER B CA 1
ATOM 2750 C C . SER B 1 149 ? 67.880 7.025 31.979 1.00 47.96 185 SER B C 1
ATOM 2751 O O . SER B 1 149 ? 68.332 5.942 31.612 1.00 57.39 185 SER B O 1
ATOM 2754 N N . ARG B 1 150 ? 68.611 8.133 32.022 1.00 54.94 186 ARG B N 1
ATOM 2755 C CA . ARG B 1 150 ? 70.022 8.121 31.658 1.00 60.80 186 ARG B CA 1
ATOM 2756 C C . ARG B 1 150 ? 70.878 7.510 32.766 1.00 63.66 186 ARG B C 1
ATOM 2757 O O . ARG B 1 150 ? 72.039 7.168 32.546 1.00 69.88 186 ARG B O 1
ATOM 2765 N N . THR B 1 151 ? 70.288 7.363 33.949 1.00 65.17 187 THR B N 1
ATOM 2766 C CA . THR B 1 151 ? 70.931 6.667 35.060 1.00 65.16 187 THR B CA 1
ATOM 2767 C C . THR B 1 151 ? 71.198 5.210 34.680 1.00 67.29 187 THR B C 1
ATOM 2768 O O . THR B 1 151 ? 72.189 4.618 35.107 1.00 79.02 187 THR B O 1
ATOM 2772 N N . ILE B 1 152 ? 70.314 4.643 33.864 1.00 59.79 188 ILE B N 1
ATOM 2773 C CA . ILE B 1 152 ? 70.461 3.262 33.413 1.00 54.51 188 ILE B CA 1
ATOM 2774 C C . ILE B 1 152 ? 70.745 3.154 31.913 1.00 65.70 188 ILE B C 1
ATOM 2775 O O . ILE B 1 152 ? 70.473 2.122 31.295 1.00 66.48 188 ILE B O 1
ATOM 2780 N N . GLY B 1 153 ? 71.284 4.221 31.332 1.00 60.65 189 GLY B N 1
ATOM 2781 C CA . GLY B 1 153 ? 71.737 4.190 29.953 1.00 57.82 189 GLY B CA 1
ATOM 2782 C C . GLY B 1 153 ? 70.664 4.246 28.881 1.00 68.25 189 GLY B C 1
ATOM 2783 O O . GLY B 1 153 ? 70.843 3.694 27.794 1.00 70.66 189 GLY B O 1
ATOM 2784 N N . ILE B 1 154 ? 69.551 4.909 29.173 1.00 66.47 190 ILE B N 1
ATOM 2785 C CA . ILE B 1 154 ? 68.529 5.129 28.157 1.00 58.65 190 ILE B CA 1
ATOM 2786 C C . ILE B 1 154 ? 68.409 6.619 27.851 1.00 59.31 190 ILE B C 1
ATOM 2787 O O . ILE B 1 154 ? 68.008 7.400 28.712 1.00 64.25 190 ILE B O 1
ATOM 2792 N N . PRO B 1 155 ? 68.763 7.017 26.619 1.00 55.06 191 PRO B N 1
ATOM 2793 C CA . PRO B 1 155 ? 68.678 8.421 26.201 1.00 57.07 191 PRO B CA 1
ATOM 2794 C C . PRO B 1 155 ? 67.227 8.877 26.108 1.00 61.63 191 PRO B C 1
ATOM 2795 O O . PRO B 1 155 ? 66.348 8.061 25.830 1.00 59.29 191 PRO B O 1
ATOM 2799 N N . LEU B 1 156 ? 66.984 10.165 26.331 1.00 56.19 192 LEU B N 1
ATOM 2800 C CA . LEU B 1 156 ? 65.625 10.699 26.341 1.00 48.40 192 LEU B CA 1
ATOM 2801 C C . LEU B 1 156 ? 64.951 10.618 24.971 1.00 54.21 192 LEU B C 1
ATOM 2802 O O . LEU B 1 156 ? 63.727 10.721 24.870 1.00 60.36 192 LEU B O 1
ATOM 2807 N N . SER B 1 157 ? 65.753 10.424 23.927 1.00 55.03 193 SER B N 1
ATOM 2808 C CA . SER B 1 157 ? 65.246 10.326 22.561 1.00 49.83 193 SER B CA 1
ATOM 2809 C C . SER B 1 157 ? 64.733 8.926 22.233 1.00 47.45 193 SER B C 1
ATOM 2810 O O . SER B 1 157 ? 64.085 8.718 21.206 1.00 49.62 193 SER B O 1
ATOM 2813 N N . ASP B 1 158 ? 65.031 7.973 23.110 1.00 53.73 194 ASP B N 1
ATOM 2814 C CA . ASP B 1 158 ? 64.562 6.601 22.962 1.00 58.91 194 ASP B CA 1
ATOM 2815 C C . ASP B 1 158 ? 63.119 6.501 23.449 1.00 57.19 194 ASP B C 1
ATOM 2816 O O . ASP B 1 158 ? 62.750 7.148 24.430 1.00 57.99 194 ASP B O 1
ATOM 2821 N N . PRO B 1 159 ? 62.292 5.699 22.760 1.00 53.13 195 PRO B N 1
ATOM 2822 C CA . PRO B 1 159 ? 60.897 5.498 23.175 1.00 53.84 195 PRO B CA 1
ATOM 2823 C C . PRO B 1 159 ? 60.773 4.955 24.598 1.00 58.96 195 PRO B C 1
ATOM 2824 O O . PRO B 1 159 ? 59.729 5.128 25.223 1.00 63.76 195 PRO B O 1
ATOM 2828 N N . GLU B 1 160 ? 61.823 4.316 25.103 1.00 58.20 196 GLU B N 1
ATOM 2829 C CA . GLU B 1 160 ? 61.799 3.783 26.459 1.00 53.65 196 GLU B CA 1
ATOM 2830 C C . GLU B 1 160 ? 62.495 4.705 27.457 1.00 52.36 196 GLU B C 1
ATOM 2831 O O . GLU B 1 160 ? 62.606 4.378 28.640 1.00 44.00 196 GLU B O 1
ATOM 2837 N N . GLY B 1 161 ? 62.951 5.859 26.979 1.00 45.04 197 GLY B N 1
ATOM 2838 C CA . GLY B 1 161 ? 63.533 6.861 27.853 1.00 38.97 197 GLY B CA 1
ATOM 2839 C C . GLY B 1 161 ? 62.474 7.574 28.672 1.00 45.61 197 GLY B C 1
ATOM 2840 O O . GLY B 1 161 ? 61.297 7.576 28.312 1.00 51.46 197 GLY B O 1
ATOM 2841 N N . TYR B 1 162 ? 62.889 8.181 29.777 1.00 38.88 198 TYR B N 1
ATOM 2842 C CA . TYR B 1 162 ? 61.962 8.908 30.631 1.00 43.20 198 TYR B CA 1
ATOM 2843 C C . TYR B 1 162 ? 62.673 9.952 31.481 1.00 38.91 198 TYR B C 1
ATOM 2844 O O . TYR B 1 162 ? 63.857 9.817 31.796 1.00 32.27 198 TYR B O 1
ATOM 2853 N N . LYS B 1 163 ? 61.941 11.000 31.835 1.00 33.91 199 LYS B N 1
ATOM 2854 C CA . LYS B 1 163 ? 62.400 11.968 32.819 1.00 40.49 199 LYS B CA 1
ATOM 2855 C C . LYS B 1 163 ? 61.168 12.576 33.465 1.00 44.68 199 LYS B C 1
ATOM 2856 O O . LYS B 1 163 ? 60.444 13.355 32.840 1.00 42.77 199 LYS B O 1
ATOM 2862 N N . LEU B 1 164 ? 60.919 12.199 34.714 1.00 36.08 200 LEU B N 1
ATOM 2863 C CA . LEU B 1 164 ? 59.682 12.585 35.376 1.00 40.41 200 LEU B CA 1
ATOM 2864 C C . LEU B 1 164 ? 59.859 12.750 36.877 1.00 41.74 200 LEU B C 1
ATOM 2865 O O . LEU B 1 164 ? 60.785 12.205 37.474 1.00 44.64 200 LEU B O 1
ATOM 2870 N N . THR B 1 165 ? 58.962 13.520 37.479 1.00 37.46 201 THR B N 1
ATOM 2871 C CA . THR B 1 165 ? 58.962 13.721 38.918 1.00 44.56 201 THR B CA 1
ATOM 2872 C C . THR B 1 165 ? 58.080 12.674 39.589 1.00 46.88 201 THR B C 1
ATOM 2873 O O . THR B 1 165 ? 56.930 12.476 39.195 1.00 50.95 201 THR B O 1
ATOM 2877 N N . VAL B 1 166 ? 58.626 11.992 40.592 1.00 43.48 202 VAL B N 1
ATOM 2878 C CA . VAL B 1 166 ? 57.851 11.025 41.362 1.00 40.46 202 VAL B CA 1
ATOM 2879 C C . VAL B 1 166 ? 57.700 11.490 42.805 1.00 35.16 202 VAL B C 1
ATOM 2880 O O . VAL B 1 166 ? 58.583 12.152 43.348 1.00 39.76 202 VAL B O 1
ATOM 2884 N N . ASN B 1 167 ? 56.567 11.157 43.414 1.00 38.77 203 ASN B N 1
ATOM 2885 C CA . ASN B 1 167 ? 56.272 11.589 44.772 1.00 34.45 203 ASN B CA 1
ATOM 2886 C C . ASN B 1 167 ? 56.660 10.539 45.799 1.00 36.08 203 ASN B C 1
ATOM 2887 O O . ASN B 1 167 ? 56.723 9.350 45.483 1.00 33.30 203 ASN B O 1
ATOM 2892 N N . HIS B 1 168 ? 56.916 10.991 47.025 1.00 41.62 204 HIS B N 1
ATOM 2893 C CA . HIS B 1 168 ? 57.131 10.105 48.168 1.00 33.39 204 HIS B CA 1
ATOM 2894 C C . HIS B 1 168 ? 58.192 9.036 47.928 1.00 35.79 204 HIS B C 1
ATOM 2895 O O . HIS B 1 168 ? 57.930 7.841 48.071 1.00 29.33 204 HIS B O 1
ATOM 2902 N N . ALA B 1 169 ? 59.393 9.480 47.575 1.00 35.61 205 ALA B N 1
ATOM 2903 C CA . ALA B 1 169 ? 60.477 8.573 47.218 1.00 33.26 205 ALA B CA 1
ATOM 2904 C C . ALA B 1 169 ? 61.358 8.204 48.407 1.00 35.66 205 ALA B C 1
ATOM 2905 O O . ALA B 1 169 ? 61.808 9.072 49.155 1.00 35.42 205 ALA B O 1
ATOM 2907 N N . VAL B 1 170 ? 61.607 6.908 48.565 1.00 36.53 206 VAL B N 1
ATOM 2908 C CA . VAL B 1 170 ? 62.521 6.418 49.586 1.00 31.23 206 VAL B CA 1
ATOM 2909 C C . VAL B 1 170 ? 63.706 5.738 48.909 1.00 33.29 206 VAL B C 1
ATOM 2910 O O . VAL B 1 170 ? 63.546 4.713 48.246 1.00 38.41 206 VAL B O 1
ATOM 2914 N N . ARG B 1 171 ? 64.894 6.312 49.069 1.00 36.87 207 ARG B N 1
ATOM 2915 C CA . ARG B 1 171 ? 66.091 5.775 48.427 1.00 32.32 207 ARG B CA 1
ATOM 2916 C C . ARG B 1 171 ? 66.522 4.446 49.040 1.00 33.75 207 ARG B C 1
ATOM 2917 O O . ARG B 1 171 ? 66.686 4.334 50.254 1.00 44.82 207 ARG B O 1
ATOM 2925 N N . VAL B 1 172 ? 66.700 3.443 48.187 1.00 29.53 208 VAL B N 1
ATOM 2926 C CA . VAL B 1 172 ? 67.085 2.107 48.627 1.00 33.49 208 VAL B CA 1
ATOM 2927 C C . VAL B 1 172 ? 68.575 1.870 48.391 1.00 44.31 208 VAL B C 1
ATOM 2928 O O . VAL B 1 172 ? 69.267 1.307 49.241 1.00 44.06 208 VAL B O 1
ATOM 2932 N N . THR B 1 173 ? 69.063 2.303 47.231 1.00 39.59 209 THR B N 1
ATOM 2933 C CA . THR B 1 173 ? 70.479 2.178 46.890 1.00 37.79 209 THR B CA 1
ATOM 2934 C C . THR B 1 173 ? 71.036 3.504 46.387 1.00 47.44 209 THR B C 1
ATOM 2935 O O . THR B 1 173 ? 70.283 4.369 45.941 1.00 48.42 209 THR B O 1
ATOM 2939 N N . TRP B 1 174 ? 72.355 3.662 46.449 1.00 46.80 210 TRP B N 1
ATOM 2940 C CA . TRP B 1 174 ? 72.991 4.842 45.871 1.00 49.71 210 TRP B CA 1
ATOM 2941 C C . TRP B 1 174 ? 73.073 4.722 44.352 1.00 48.50 210 TRP B C 1
ATOM 2942 O O . TRP B 1 174 ? 73.412 5.683 43.659 1.00 52.54 210 TRP B O 1
ATOM 2953 N N . GLY B 1 175 ? 72.749 3.538 43.842 1.00 48.21 211 GLY B N 1
ATOM 2954 C CA . GLY B 1 175 ? 72.671 3.312 42.411 1.00 43.95 211 GLY B CA 1
ATOM 2955 C C . GLY B 1 175 ? 71.466 3.990 41.784 1.00 54.15 211 GLY B C 1
ATOM 2956 O O . GLY B 1 175 ? 71.479 4.323 40.597 1.00 61.82 211 GLY B O 1
ATOM 2957 N N . GLY B 1 176 ? 70.419 4.191 42.579 1.00 48.87 212 GLY B N 1
ATOM 2958 C CA . GLY B 1 176 ? 69.234 4.880 42.103 1.00 36.24 212 GLY B CA 1
ATOM 2959 C C . GLY B 1 176 ? 67.943 4.093 42.226 1.00 38.92 212 GLY B C 1
ATOM 2960 O O . GLY B 1 176 ? 66.951 4.420 41.574 1.00 52.12 212 GLY B O 1
ATOM 2961 N N . VAL B 1 177 ? 67.945 3.054 43.055 1.00 43.64 213 VAL B N 1
ATOM 2962 C CA . VAL B 1 177 ? 66.714 2.317 43.323 1.00 42.28 213 VAL B CA 1
ATOM 2963 C C . VAL B 1 177 ? 65.894 3.049 44.380 1.00 43.86 213 VAL B C 1
ATOM 2964 O O . VAL B 1 177 ? 66.424 3.456 45.412 1.00 41.79 213 VAL B O 1
ATOM 2968 N N . TYR B 1 178 ? 64.603 3.221 44.115 1.00 43.57 214 TYR B N 1
ATOM 2969 C CA . TYR B 1 178 ? 63.718 3.924 45.035 1.00 36.27 214 TYR B CA 1
ATOM 2970 C C . TYR B 1 178 ? 62.435 3.145 45.273 1.00 45.14 214 TYR B C 1
ATOM 2971 O O . TYR B 1 178 ? 62.033 2.327 44.443 1.00 47.62 214 TYR B O 1
ATOM 2980 N N . VAL B 1 179 ? 61.800 3.399 46.414 1.00 36.57 215 VAL B N 1
ATOM 2981 C CA . VAL B 1 179 ? 60.388 3.087 46.586 1.00 37.00 215 VAL B CA 1
ATOM 2982 C C . VAL B 1 179 ? 59.657 4.401 46.351 1.00 43.90 215 VAL B C 1
ATOM 2983 O O . VAL B 1 179 ? 59.974 5.404 46.992 1.00 44.96 215 VAL B O 1
ATOM 2987 N N . HIS B 1 180 ? 58.701 4.418 45.425 1.00 36.17 216 HIS B N 1
ATOM 2988 C CA . HIS B 1 180 ? 58.008 5.666 45.103 1.00 33.81 216 HIS B CA 1
ATOM 2989 C C . HIS B 1 180 ? 56.594 5.478 44.566 1.00 34.10 216 HIS B C 1
ATOM 2990 O O . HIS B 1 180 ? 56.175 4.364 44.247 1.00 31.10 216 HIS B O 1
ATOM 2997 N N . SER B 1 181 ? 55.858 6.583 44.482 1.00 37.80 217 SER B N 1
ATOM 2998 C CA . SER B 1 181 ? 54.521 6.574 43.903 1.00 42.63 217 SER B CA 1
ATOM 2999 C C . SER B 1 181 ? 54.611 6.396 42.393 1.00 46.22 217 SER B C 1
ATOM 3000 O O . SER B 1 181 ? 55.361 7.106 41.719 1.00 34.90 217 SER B O 1
ATOM 3003 N N . ALA B 1 182 ? 53.858 5.438 41.865 1.00 43.84 218 ALA B N 1
ATOM 3004 C CA . ALA B 1 182 ? 53.837 5.198 40.427 1.00 51.92 218 ALA B CA 1
ATOM 3005 C C . ALA B 1 182 ? 52.420 4.952 39.917 1.00 56.68 218 ALA B C 1
ATOM 3006 O O . ALA B 1 182 ? 52.007 3.803 39.750 1.00 48.77 218 ALA B O 1
ATOM 3008 N N . PRO B 1 183 ? 51.675 6.039 39.665 1.00 58.98 219 PRO B N 1
ATOM 3009 C CA . PRO B 1 183 ? 50.314 5.945 39.126 1.00 57.11 219 PRO B CA 1
ATOM 3010 C C . PRO B 1 183 ? 50.310 5.198 37.800 1.00 59.78 219 PRO B C 1
ATOM 3011 O O . PRO B 1 183 ? 49.384 4.441 37.519 1.00 61.49 219 PRO B O 1
ATOM 3015 N N . TRP B 1 184 ? 51.366 5.399 37.017 1.00 61.31 220 TRP B N 1
ATOM 3016 C CA A TRP B 1 184 ? 51.488 4.810 35.690 0.54 55.55 220 TRP B CA 1
ATOM 3017 C CA B TRP B 1 184 ? 51.461 4.805 35.685 0.46 56.64 220 TRP B CA 1
ATOM 3018 C C . TRP B 1 184 ? 51.383 3.281 35.695 1.00 63.54 220 TRP B C 1
ATOM 3019 O O . TRP B 1 184 ? 50.953 2.675 34.716 1.00 77.77 220 TRP B O 1
ATOM 3040 N N . SER B 1 185 ? 51.777 2.659 36.803 1.00 61.76 221 SER B N 1
ATOM 3041 C CA . SER B 1 185 ? 51.810 1.198 36.872 1.00 50.78 221 SER B CA 1
ATOM 3042 C C . SER B 1 185 ? 50.846 0.573 37.884 1.00 50.81 221 SER B C 1
ATOM 3043 O O . SER B 1 185 ? 51.006 -0.594 38.254 1.00 45.00 221 SER B O 1
ATOM 3046 N N . VAL B 1 186 ? 49.847 1.339 38.317 1.00 44.81 222 VAL B N 1
ATOM 3047 C CA . VAL B 1 186 ? 48.842 0.841 39.256 1.00 52.35 222 VAL B CA 1
ATOM 3048 C C . VAL B 1 186 ? 48.183 -0.438 38.748 1.00 58.62 222 VAL B C 1
ATOM 3049 O O . VAL B 1 186 ? 47.964 -1.382 39.513 1.00 55.60 222 VAL B O 1
ATOM 3053 N N . GLY B 1 187 ? 47.893 -0.472 37.449 1.00 56.65 223 GLY B N 1
ATOM 3054 C CA . GLY B 1 187 ? 47.250 -1.622 36.836 1.00 34.25 223 GLY B CA 1
ATOM 3055 C C . GLY B 1 187 ? 48.116 -2.867 36.810 1.00 45.16 223 GLY B C 1
ATOM 3056 O O . GLY B 1 187 ? 47.609 -3.980 36.654 1.00 51.37 223 GLY B O 1
ATOM 3057 N N . SER B 1 188 ? 49.424 -2.684 36.969 1.00 55.03 224 SER B N 1
ATOM 3058 C CA . SER B 1 188 ? 50.363 -3.798 36.917 1.00 52.74 224 SER B CA 1
ATOM 3059 C C . SER B 1 188 ? 50.796 -4.261 38.309 1.00 55.71 224 SER B C 1
ATOM 3060 O O . SER B 1 188 ? 51.272 -5.385 38.474 1.00 55.53 224 SER B O 1
ATOM 3063 N N . GLN B 1 189 ? 50.629 -3.393 39.304 1.00 56.61 225 GLN B N 1
ATOM 3064 C CA . GLN B 1 189 ? 51.060 -3.690 40.671 1.00 49.16 225 GLN B CA 1
ATOM 3065 C C . GLN B 1 189 ? 50.299 -4.863 41.278 1.00 49.93 225 GLN B C 1
ATOM 3066 O O . GLN B 1 189 ? 49.071 -4.844 41.362 1.00 48.91 225 GLN B O 1
ATOM 3072 N N . GLY B 1 190 ? 51.038 -5.884 41.702 1.00 45.85 226 GLY B N 1
ATOM 3073 C CA . GLY B 1 190 ? 50.430 -7.075 42.264 1.00 51.28 226 GLY B CA 1
ATOM 3074 C C . GLY B 1 190 ? 50.272 -8.181 41.240 1.00 57.71 226 GLY B C 1
ATOM 3075 O O . GLY B 1 190 ? 49.884 -9.300 41.578 1.00 62.46 226 GLY B O 1
ATOM 3076 N N . TYR B 1 191 ? 50.575 -7.869 39.983 1.00 69.79 227 TYR B N 1
ATOM 3077 C CA . TYR B 1 191 ? 50.439 -8.839 38.902 1.00 75.05 227 TYR B CA 1
ATOM 3078 C C . TYR B 1 191 ? 51.747 -9.048 38.142 1.00 72.39 227 TYR B C 1
ATOM 3079 O O . TYR B 1 191 ? 52.223 -10.177 38.013 1.00 62.87 227 TYR B O 1
ATOM 3088 N N . ALA B 1 192 ? 52.323 -7.959 37.642 1.00 76.42 228 ALA B N 1
ATOM 3089 C CA . ALA B 1 192 ? 53.545 -8.042 36.847 1.00 78.15 228 ALA B CA 1
ATOM 3090 C C . ALA B 1 192 ? 54.564 -6.965 37.211 1.00 72.81 228 ALA B C 1
ATOM 3091 O O . ALA B 1 192 ? 54.208 -5.907 37.732 1.00 70.83 228 ALA B O 1
ATOM 3093 N N . ASN B 1 193 ? 55.831 -7.245 36.921 1.00 67.14 229 ASN B N 1
ATOM 3094 C CA . ASN B 1 193 ? 56.913 -6.294 37.150 1.00 57.91 229 ASN B CA 1
ATOM 3095 C C . ASN B 1 193 ? 57.217 -5.483 35.891 1.00 59.67 229 ASN B C 1
ATOM 3096 O O . ASN B 1 193 ? 57.796 -5.997 34.935 1.00 60.75 229 ASN B O 1
ATOM 3101 N N . VAL B 1 194 ? 56.833 -4.210 35.903 1.00 60.43 230 VAL B N 1
ATOM 3102 C CA . VAL B 1 194 ? 56.920 -3.366 34.714 1.00 48.98 230 VAL B CA 1
ATOM 3103 C C . VAL B 1 194 ? 57.818 -2.141 34.902 1.00 63.36 230 VAL B C 1
ATOM 3104 O O . VAL B 1 194 ? 57.864 -1.260 34.039 1.00 65.34 230 VAL B O 1
ATOM 3108 N N . SER B 1 195 ? 58.530 -2.085 36.023 1.00 68.30 231 SER B N 1
ATOM 3109 C CA . SER B 1 195 ? 59.353 -0.918 36.340 1.00 60.64 231 SER B CA 1
ATOM 3110 C C . SER B 1 195 ? 60.742 -1.023 35.721 1.00 52.27 231 SER B C 1
ATOM 3111 O O . SER B 1 195 ? 61.067 -2.015 35.066 1.00 40.74 231 SER B O 1
ATOM 3114 N N . HIS B 1 196 ? 61.556 0.007 35.934 1.00 44.20 232 HIS B N 1
ATOM 3115 C CA . HIS B 1 196 ? 62.934 0.013 35.460 1.00 40.17 232 HIS B CA 1
ATOM 3116 C C . HIS B 1 196 ? 63.920 -0.266 36.592 1.00 40.49 232 HIS B C 1
ATOM 3117 O O . HIS B 1 196 ? 65.109 0.029 36.474 1.00 42.89 232 HIS B O 1
ATOM 3124 N N . GLY B 1 197 ? 63.421 -0.833 37.687 1.00 41.57 233 GLY B N 1
ATOM 3125 C CA . GLY B 1 197 ? 64.269 -1.182 38.812 1.00 43.99 233 GLY B CA 1
ATOM 3126 C C . GLY B 1 197 ? 63.709 -0.747 40.153 1.00 47.93 233 GLY B C 1
ATOM 3127 O O . GLY B 1 197 ? 63.946 -1.395 41.173 1.00 40.59 233 GLY B O 1
ATOM 3128 N N . CYS B 1 198 ? 62.968 0.356 40.153 1.00 45.13 234 CYS B N 1
ATOM 3129 C CA . CYS B 1 198 ? 62.367 0.868 41.378 1.00 43.64 234 CYS B CA 1
ATOM 3130 C C . CYS B 1 198 ? 61.251 -0.033 41.892 1.00 44.31 234 CYS B C 1
ATOM 3131 O O . CYS B 1 198 ? 60.745 -0.893 41.171 1.00 42.94 234 CYS B O 1
ATOM 3134 N N . ILE B 1 199 ? 60.887 0.166 43.153 1.00 42.28 235 ILE B N 1
ATOM 3135 C CA . ILE B 1 199 ? 59.745 -0.517 43.743 1.00 37.22 235 ILE B CA 1
ATOM 3136 C C . ILE B 1 199 ? 58.513 0.372 43.591 1.00 34.31 235 ILE B C 1
ATOM 3137 O O . ILE B 1 199 ? 58.380 1.386 44.276 1.00 47.34 235 ILE B O 1
ATOM 3142 N N . ASN B 1 200 ? 57.628 -0.001 42.671 1.00 40.96 236 ASN B N 1
ATOM 3143 C CA . ASN B 1 200 ? 56.451 0.806 42.358 1.00 47.02 236 ASN B CA 1
ATOM 3144 C C . ASN B 1 200 ? 55.257 0.519 43.267 1.00 54.78 236 ASN B C 1
ATOM 3145 O O . ASN B 1 200 ? 54.802 -0.621 43.369 1.00 46.37 236 ASN B O 1
ATOM 3150 N N . LEU B 1 201 ? 54.752 1.563 43.919 1.00 52.83 237 LEU B N 1
ATOM 3151 C CA . LEU B 1 201 ? 53.554 1.455 44.741 1.00 44.36 237 LEU B CA 1
ATOM 3152 C C . LEU B 1 201 ? 52.490 2.421 44.235 1.00 38.86 237 LEU B C 1
ATOM 3153 O O . LEU B 1 201 ? 52.788 3.347 43.482 1.00 43.11 237 LEU B O 1
ATOM 3158 N N . SER B 1 202 ? 51.248 2.197 44.648 1.00 40.48 238 SER B N 1
ATOM 3159 C CA . SER B 1 202 ? 50.177 3.153 44.407 1.00 41.68 238 SER B CA 1
ATOM 3160 C C . SER B 1 202 ? 50.462 4.419 45.212 1.00 48.93 238 SER B C 1
ATOM 3161 O O . SER B 1 202 ? 51.231 4.384 46.171 1.00 47.06 238 SER B O 1
ATOM 3164 N N . PRO B 1 203 ? 49.864 5.549 44.810 1.00 46.50 239 PRO B N 1
ATOM 3165 C CA . PRO B 1 203 ? 50.042 6.818 45.524 1.00 42.90 239 PRO B CA 1
ATOM 3166 C C . PRO B 1 203 ? 49.673 6.767 47.007 1.00 51.63 239 PRO B C 1
ATOM 3167 O O . PRO B 1 203 ? 50.382 7.369 47.814 1.00 58.05 239 PRO B O 1
ATOM 3171 N N . ASP B 1 204 ? 48.594 6.073 47.362 1.00 46.86 240 ASP B N 1
ATOM 3172 C CA A ASP B 1 204 ? 48.181 5.991 48.764 0.58 46.97 240 ASP B CA 1
ATOM 3173 C CA B ASP B 1 204 ? 48.170 5.983 48.754 0.42 46.61 240 ASP B CA 1
ATOM 3174 C C . ASP B 1 204 ? 49.116 5.100 49.573 1.00 42.09 240 ASP B C 1
ATOM 3175 O O . ASP B 1 204 ? 49.412 5.393 50.730 1.00 43.30 240 ASP B O 1
ATOM 3184 N N . ASN B 1 205 ? 49.586 4.016 48.962 1.00 39.22 241 ASN B N 1
ATOM 3185 C CA . ASN B 1 205 ? 50.509 3.105 49.631 1.00 40.49 241 ASN B CA 1
ATOM 3186 C C . ASN B 1 205 ? 51.909 3.695 49.776 1.00 37.92 241 ASN B C 1
ATOM 3187 O O . ASN B 1 205 ? 52.565 3.507 50.797 1.00 40.15 241 ASN B O 1
ATOM 3192 N N . ALA B 1 206 ? 52.360 4.411 48.751 1.00 33.88 242 ALA B N 1
ATOM 3193 C CA . ALA B 1 206 ? 53.662 5.072 48.789 1.00 36.55 242 ALA B CA 1
ATOM 3194 C C . ALA B 1 206 ? 53.676 6.201 49.814 1.00 39.74 242 ALA B C 1
ATOM 3195 O O . ALA B 1 206 ? 54.673 6.410 50.503 1.00 39.32 242 ALA B O 1
ATOM 3197 N N . ALA B 1 207 ? 52.566 6.926 49.908 1.00 41.41 243 ALA B N 1
ATOM 3198 C CA . ALA B 1 207 ? 52.419 7.985 50.901 1.00 37.92 243 ALA B CA 1
ATOM 3199 C C . ALA B 1 207 ? 52.379 7.405 52.308 1.00 37.79 243 ALA B C 1
ATOM 3200 O O . ALA B 1 207 ? 52.975 7.960 53.233 1.00 35.00 243 ALA B O 1
ATOM 3202 N N . TRP B 1 208 ? 51.668 6.293 52.465 1.00 31.42 244 TRP B N 1
ATOM 3203 C CA . TRP B 1 208 ? 51.589 5.610 53.751 1.00 30.91 244 TRP B CA 1
ATOM 3204 C C . TRP B 1 208 ? 52.965 5.140 54.197 1.00 35.62 244 TRP B C 1
ATOM 3205 O O . TRP B 1 208 ? 53.372 5.390 55.330 1.00 41.46 244 TRP B O 1
ATOM 3216 N N . TYR B 1 209 ? 53.675 4.459 53.303 1.00 33.94 245 TYR B N 1
ATOM 3217 C CA . TYR B 1 209 ? 55.002 3.947 53.616 1.00 34.09 245 TYR B CA 1
ATOM 3218 C C . TYR B 1 209 ? 55.998 5.070 53.876 1.00 40.67 245 TYR B C 1
ATOM 3219 O O . TYR B 1 209 ? 56.850 4.954 54.754 1.00 37.80 245 TYR B O 1
ATOM 3228 N N . TYR B 1 210 ? 55.883 6.155 53.117 1.00 39.55 246 TYR B N 1
ATOM 3229 C CA . TYR B 1 210 ? 56.788 7.292 53.261 1.00 37.28 246 TYR B CA 1
ATOM 3230 C C . TYR B 1 210 ? 56.676 7.922 54.643 1.00 36.69 246 TYR B C 1
ATOM 3231 O O . TYR B 1 210 ? 57.686 8.201 55.287 1.00 46.75 246 TYR B O 1
ATOM 3240 N N . ASP B 1 211 ? 55.446 8.140 55.095 1.00 40.70 247 ASP B N 1
ATOM 3241 C CA . ASP B 1 211 ? 55.202 8.846 56.348 1.00 44.67 247 ASP B CA 1
ATOM 3242 C C . ASP B 1 211 ? 55.587 8.032 57.582 1.00 41.89 247 ASP B C 1
ATOM 3243 O O . ASP B 1 211 ? 55.813 8.590 58.653 1.00 43.00 247 ASP B O 1
ATOM 3261 N N . VAL B 1 213 ? 58.079 5.364 57.399 1.00 25.29 249 VAL B N 1
ATOM 3262 C CA . VAL B 1 213 ? 59.466 4.899 57.314 1.00 26.07 249 VAL B CA 1
ATOM 3263 C C . VAL B 1 213 ? 60.430 5.965 57.842 1.00 27.14 249 VAL B C 1
ATOM 3264 O O . VAL B 1 213 ? 60.092 7.150 57.887 1.00 34.14 249 VAL B O 1
ATOM 3268 N N . SER B 1 214 ? 61.615 5.533 58.262 1.00 27.00 250 SER B N 1
ATOM 3269 C CA . SER B 1 214 ? 62.663 6.447 58.707 1.00 35.20 250 SER B CA 1
ATOM 3270 C C . SER B 1 214 ? 63.985 6.045 58.068 1.00 30.54 250 SER B C 1
ATOM 3271 O O . SER B 1 214 ? 64.180 4.876 57.721 1.00 27.17 250 SER B O 1
ATOM 3274 N N . VAL B 1 215 ? 64.886 7.009 57.898 1.00 28.87 251 VAL B N 1
ATOM 3275 C CA . VAL B 1 215 ? 66.224 6.711 57.393 1.00 34.79 251 VAL B CA 1
ATOM 3276 C C . VAL B 1 215 ? 66.914 5.716 58.319 1.00 40.31 251 VAL B C 1
ATOM 3277 O O . VAL B 1 215 ? 67.083 5.981 59.509 1.00 47.31 251 VAL B O 1
ATOM 3281 N N . GLY B 1 216 ? 67.291 4.563 57.778 1.00 42.83 252 GLY B N 1
ATOM 3282 C CA . GLY B 1 216 ? 67.912 3.526 58.581 1.00 27.94 252 GLY B CA 1
ATOM 3283 C C . GLY B 1 216 ? 67.031 2.302 58.733 1.00 35.59 252 GLY B C 1
ATOM 3284 O O . GLY B 1 216 ? 67.495 1.248 59.170 1.00 42.07 252 GLY B O 1
ATOM 3285 N N . ASP B 1 217 ? 65.754 2.437 58.384 1.00 33.93 253 ASP B N 1
ATOM 3286 C CA . ASP B 1 217 ? 64.850 1.294 58.395 1.00 28.41 253 ASP B CA 1
ATOM 3287 C C . ASP B 1 217 ? 65.276 0.317 57.305 1.00 35.29 253 ASP B C 1
ATOM 3288 O O . ASP B 1 217 ? 65.629 0.731 56.201 1.00 36.42 253 ASP B O 1
ATOM 3293 N N . PRO B 1 218 ? 65.252 -0.986 57.614 1.00 34.76 254 PRO B N 1
ATOM 3294 C CA . PRO B 1 218 ? 65.707 -2.010 56.668 1.00 31.52 254 PRO B CA 1
ATOM 3295 C C . PRO B 1 218 ? 64.728 -2.239 55.522 1.00 38.86 254 PRO B C 1
ATOM 3296 O O . PRO B 1 218 ? 63.513 -2.235 55.731 1.00 35.41 254 PRO B O 1
ATOM 3300 N N . ILE B 1 219 ? 65.266 -2.428 54.321 1.00 45.21 255 ILE B N 1
ATOM 3301 C CA . ILE B 1 219 ? 64.470 -2.800 53.158 1.00 37.54 255 ILE B CA 1
ATOM 3302 C C . ILE B 1 219 ? 65.079 -4.044 52.526 1.00 37.56 255 ILE B C 1
ATOM 3303 O O . ILE B 1 219 ? 66.248 -4.044 52.143 1.00 41.78 255 ILE B O 1
ATOM 3308 N N . ILE B 1 220 ? 64.291 -5.108 52.427 1.00 42.11 256 ILE B N 1
ATOM 3309 C CA . ILE B 1 220 ? 64.769 -6.350 51.833 1.00 39.09 256 ILE B CA 1
ATOM 3310 C C . ILE B 1 220 ? 64.104 -6.610 50.485 1.00 45.02 256 ILE B C 1
ATOM 3311 O O . ILE B 1 220 ? 62.877 -6.595 50.373 1.00 45.80 256 ILE B O 1
ATOM 3316 N N . VAL B 1 221 ? 64.922 -6.827 49.459 1.00 50.25 257 VAL B N 1
ATOM 3317 C CA . VAL B 1 221 ? 64.422 -7.259 48.161 1.00 50.21 257 VAL B CA 1
ATOM 3318 C C . VAL B 1 221 ? 64.828 -8.714 47.948 1.00 59.81 257 VAL B C 1
ATOM 3319 O O . VAL B 1 221 ? 66.006 -9.063 48.058 1.00 57.15 257 VAL B O 1
ATOM 3323 N N . GLN B 1 222 ? 63.845 -9.561 47.660 1.00 57.06 258 GLN B N 1
ATOM 3324 C CA . GLN B 1 222 ? 64.082 -10.992 47.523 1.00 57.47 258 GLN B CA 1
ATOM 3325 C C . GLN B 1 222 ? 63.293 -11.560 46.348 1.00 63.64 258 GLN B C 1
ATOM 3326 O O . GLN B 1 222 ? 62.481 -10.862 45.740 1.00 60.45 258 GLN B O 1
ATOM 3332 N N . ALA B 1 223 ? 63.538 -12.828 46.033 1.00 70.25 259 ALA B N 1
ATOM 3333 C CA . ALA B 1 223 ? 62.836 -13.500 44.946 1.00 75.88 259 ALA B CA 1
ATOM 3334 C C . ALA B 1 223 ? 61.334 -13.540 45.203 1.00 84.84 259 ALA B C 1
ATOM 3335 O O . ALA B 1 223 ? 60.540 -13.102 44.371 1.00 86.51 259 ALA B O 1
ATOM 3338 N N . THR C 1 7 ? 82.252 -42.798 98.034 1.00 107.10 43 THR C N 1
ATOM 3339 C CA . THR C 1 7 ? 82.910 -41.666 98.680 1.00 115.15 43 THR C CA 1
ATOM 3340 C C . THR C 1 7 ? 82.007 -40.429 98.713 1.00 120.97 43 THR C C 1
ATOM 3341 O O . THR C 1 7 ? 81.605 -39.921 97.665 1.00 116.41 43 THR C O 1
ATOM 3345 N N . PRO C 1 8 ? 81.690 -39.944 99.927 1.00 126.00 44 PRO C N 1
ATOM 3346 C CA . PRO C 1 8 ? 80.750 -38.841 100.182 1.00 123.42 44 PRO C CA 1
ATOM 3347 C C . PRO C 1 8 ? 81.118 -37.528 99.489 1.00 118.09 44 PRO C C 1
ATOM 3348 O O . PRO C 1 8 ? 82.218 -37.392 98.952 1.00 121.10 44 PRO C O 1
ATOM 3352 N N . VAL C 1 9 ? 80.193 -36.570 99.514 1.00 106.76 45 VAL C N 1
ATOM 3353 C CA . VAL C 1 9 ? 80.383 -35.285 98.847 1.00 97.24 45 VAL C CA 1
ATOM 3354 C C . VAL C 1 9 ? 80.016 -34.131 99.785 1.00 96.65 45 VAL C C 1
ATOM 3355 O O . VAL C 1 9 ? 79.118 -34.263 100.618 1.00 90.72 45 VAL C O 1
ATOM 3359 N N . GLU C 1 10 ? 80.720 -33.009 99.660 1.00 100.57 46 GLU C N 1
ATOM 3360 C CA . GLU C 1 10 ? 80.487 -31.860 100.533 1.00 103.23 46 GLU C CA 1
ATOM 3361 C C . GLU C 1 10 ? 79.488 -30.858 99.959 1.00 95.98 46 GLU C C 1
ATOM 3362 O O . GLU C 1 10 ? 79.451 -30.621 98.751 1.00 93.34 46 GLU C O 1
ATOM 3368 N N . VAL C 1 11 ? 78.687 -30.271 100.844 1.00 88.76 47 VAL C N 1
ATOM 3369 C CA . VAL C 1 11 ? 77.734 -29.234 100.464 1.00 81.34 47 VAL C CA 1
ATOM 3370 C C . VAL C 1 11 ? 78.428 -27.877 100.436 1.00 75.90 47 VAL C C 1
ATOM 3371 O O . VAL C 1 11 ? 78.974 -27.433 101.445 1.00 78.37 47 VAL C O 1
ATOM 3375 N N . ALA C 1 12 ? 78.406 -27.222 99.280 1.00 70.98 48 ALA C N 1
ATOM 3376 C CA . ALA C 1 12 ? 79.109 -25.955 99.107 1.00 69.74 48 ALA C CA 1
ATOM 3377 C C . ALA C 1 12 ? 78.227 -24.737 99.371 1.00 85.92 48 ALA C C 1
ATOM 3378 O O . ALA C 1 12 ? 78.646 -23.795 100.045 1.00 87.33 48 ALA C O 1
ATOM 3380 N N . GLN C 1 13 ? 77.008 -24.757 98.839 1.00 92.96 49 GLN C N 1
ATOM 3381 C CA . GLN C 1 13 ? 76.139 -23.585 98.900 1.00 89.98 49 GLN C CA 1
ATOM 3382 C C . GLN C 1 13 ? 74.658 -23.950 98.807 1.00 82.63 49 GLN C C 1
ATOM 3383 O O . GLN C 1 13 ? 74.270 -24.822 98.029 1.00 86.53 49 GLN C O 1
ATOM 3389 N N . VAL C 1 14 ? 73.833 -23.273 99.601 1.00 74.56 50 VAL C N 1
ATOM 3390 C CA . VAL C 1 14 ? 72.391 -23.498 99.581 1.00 69.15 50 VAL C CA 1
ATOM 3391 C C . VAL C 1 14 ? 71.647 -22.225 99.171 1.00 63.26 50 VAL C C 1
ATOM 3392 O O . VAL C 1 14 ? 72.013 -21.123 99.579 1.00 61.65 50 VAL C O 1
ATOM 3396 N N . GLU C 1 15 ? 70.618 -22.384 98.343 1.00 67.11 51 GLU C N 1
ATOM 3397 C CA . GLU C 1 15 ? 69.735 -21.280 97.981 1.00 65.53 51 GLU C CA 1
ATOM 3398 C C . GLU C 1 15 ? 68.283 -21.648 98.275 1.00 64.54 51 GLU C C 1
ATOM 3399 O O . GLU C 1 15 ? 67.867 -22.779 98.023 1.00 67.59 51 GLU C O 1
ATOM 3405 N N . PRO C 1 16 ? 67.499 -20.694 98.804 1.00 61.86 52 PRO C N 1
ATOM 3406 C CA . PRO C 1 16 ? 67.866 -19.306 99.119 1.00 60.54 52 PRO C CA 1
ATOM 3407 C C . PRO C 1 16 ? 68.853 -19.199 100.280 1.00 60.90 52 PRO C C 1
ATOM 3408 O O . PRO C 1 16 ? 68.808 -20.014 101.199 1.00 55.31 52 PRO C O 1
ATOM 3412 N N . ALA C 1 17 ? 69.734 -18.203 100.218 1.00 68.17 53 ALA C N 1
ATOM 3413 C CA . ALA C 1 17 ? 70.755 -17.991 101.241 1.00 66.59 53 ALA C CA 1
ATOM 3414 C C . ALA C 1 17 ? 70.159 -17.861 102.638 1.00 73.26 53 ALA C C 1
ATOM 3415 O O . ALA C 1 17 ? 68.982 -17.537 102.792 1.00 78.77 53 ALA C O 1
ATOM 3417 N N . ALA C 1 18 ? 70.977 -18.119 103.653 1.00 73.28 54 ALA C N 1
ATOM 3418 C CA . ALA C 1 18 ? 70.538 -17.993 105.037 1.00 68.32 54 ALA C CA 1
ATOM 3419 C C . ALA C 1 18 ? 70.099 -16.566 105.338 1.00 70.10 54 ALA C C 1
ATOM 3420 O O . ALA C 1 18 ? 70.884 -15.629 105.208 1.00 70.97 54 ALA C O 1
ATOM 3422 N N . GLY C 1 19 ? 68.837 -16.406 105.728 1.00 68.13 55 GLY C N 1
ATOM 3423 C CA . GLY C 1 19 ? 68.307 -15.100 106.076 1.00 61.74 55 GLY C CA 1
ATOM 3424 C C . GLY C 1 19 ? 67.558 -14.403 104.956 1.00 66.01 55 GLY C C 1
ATOM 3425 O O . GLY C 1 19 ? 66.905 -13.384 105.180 1.00 78.77 55 GLY C O 1
ATOM 3426 N N . ALA C 1 20 ? 67.649 -14.949 103.747 1.00 62.63 56 ALA C N 1
ATOM 3427 C CA . ALA C 1 20 ? 66.992 -14.359 102.582 1.00 58.96 56 ALA C CA 1
ATOM 3428 C C . ALA C 1 20 ? 65.466 -14.403 102.687 1.00 60.96 56 ALA C C 1
ATOM 3429 O O . ALA C 1 20 ? 64.909 -15.209 103.431 1.00 67.87 56 ALA C O 1
ATOM 3431 N N . VAL C 1 21 ? 64.799 -13.528 101.937 1.00 49.08 57 VAL C N 1
ATOM 3432 C CA . VAL C 1 21 ? 63.339 -13.489 101.895 1.00 45.93 57 VAL C CA 1
ATOM 3433 C C . VAL C 1 21 ? 62.867 -13.666 100.456 1.00 48.50 57 VAL C C 1
ATOM 3434 O O . VAL C 1 21 ? 63.195 -12.856 99.591 1.00 57.28 57 VAL C O 1
ATOM 3438 N N . VAL C 1 22 ? 62.102 -14.726 100.199 1.00 55.83 58 VAL C N 1
ATOM 3439 C CA . VAL C 1 22 ? 61.738 -15.090 98.829 1.00 47.91 58 VAL C CA 1
ATOM 3440 C C . VAL C 1 22 ? 60.244 -15.322 98.649 1.00 36.04 58 VAL C C 1
ATOM 3441 O O . VAL C 1 22 ? 59.481 -15.284 99.612 1.00 42.36 58 VAL C O 1
ATOM 3445 N N . GLY C 1 23 ? 59.837 -15.573 97.407 1.00 40.12 59 GLY C N 1
ATOM 3446 C CA . GLY C 1 23 ? 58.453 -15.891 97.099 1.00 34.85 59 GLY C CA 1
ATOM 3447 C C . GLY C 1 23 ? 58.065 -17.307 97.478 1.00 34.06 59 GLY C C 1
ATOM 3448 O O . GLY C 1 23 ? 58.928 -18.164 97.666 1.00 32.95 59 GLY C O 1
ATOM 3449 N N . VAL C 1 24 ? 56.762 -17.555 97.570 1.00 30.89 60 VAL C N 1
ATOM 3450 C CA . VAL C 1 24 ? 56.243 -18.815 98.100 1.00 40.36 60 VAL C CA 1
ATOM 3451 C C . VAL C 1 24 ? 56.404 -20.016 97.169 1.00 41.63 60 VAL C C 1
ATOM 3452 O O . VAL C 1 24 ? 56.055 -21.139 97.534 1.00 45.09 60 VAL C O 1
ATOM 3456 N N . ALA C 1 25 ? 56.927 -19.786 95.972 1.00 32.29 61 ALA C N 1
ATOM 3457 C CA . ALA C 1 25 ? 57.143 -20.878 95.030 1.00 28.70 61 ALA C CA 1
ATOM 3458 C C . ALA C 1 25 ? 58.625 -21.061 94.727 1.00 33.91 61 ALA C C 1
ATOM 3459 O O . ALA C 1 25 ? 58.992 -21.762 93.787 1.00 43.97 61 ALA C O 1
ATOM 3461 N N . HIS C 1 26 ? 59.476 -20.435 95.533 1.00 28.94 62 HIS C N 1
ATOM 3462 C CA . HIS C 1 26 ? 60.915 -20.520 95.325 1.00 36.90 62 HIS C CA 1
ATOM 3463 C C . HIS C 1 26 ? 61.450 -21.910 95.664 1.00 45.75 62 HIS C C 1
ATOM 3464 O O . HIS C 1 26 ? 61.243 -22.408 96.771 1.00 41.28 62 HIS C O 1
ATOM 3471 N N . PRO C 1 27 ? 62.140 -22.540 94.706 1.00 52.31 63 PRO C N 1
ATOM 3472 C CA . PRO C 1 27 ? 62.716 -23.872 94.913 1.00 42.00 63 PRO C CA 1
ATOM 3473 C C . PRO C 1 27 ? 63.949 -23.814 95.803 1.00 40.99 63 PRO C C 1
ATOM 3474 O O . PRO C 1 27 ? 64.497 -22.734 96.018 1.00 51.05 63 PRO C O 1
ATOM 3478 N N . VAL C 1 28 ? 64.370 -24.963 96.320 1.00 36.24 64 VAL C N 1
ATOM 3479 C CA . VAL C 1 28 ? 65.630 -25.056 97.045 1.00 40.95 64 VAL C CA 1
ATOM 3480 C C . VAL C 1 28 ? 66.684 -25.628 96.108 1.00 46.82 64 VAL C C 1
ATOM 3481 O O . VAL C 1 28 ? 66.470 -26.673 95.495 1.00 51.15 64 VAL C O 1
ATOM 3485 N N . THR C 1 29 ? 67.811 -24.937 95.978 1.00 50.65 65 THR C N 1
ATOM 3486 C CA . THR C 1 29 ? 68.928 -25.472 95.209 1.00 53.95 65 THR C CA 1
ATOM 3487 C C . THR C 1 29 ? 70.142 -25.685 96.104 1.00 64.21 65 THR C C 1
ATOM 3488 O O . THR C 1 29 ? 70.534 -24.796 96.858 1.00 65.88 65 THR C O 1
ATOM 3492 N N . VAL C 1 30 ? 70.717 -26.880 96.027 1.00 64.06 66 VAL C N 1
ATOM 3493 C CA . VAL C 1 30 ? 71.932 -27.200 96.763 1.00 60.05 66 VAL C CA 1
ATOM 3494 C C . VAL C 1 30 ? 73.080 -27.403 95.782 1.00 68.47 66 VAL C C 1
ATOM 3495 O O . VAL C 1 30 ? 72.972 -28.200 94.848 1.00 70.77 66 VAL C O 1
ATOM 3499 N N . ARG C 1 31 ? 74.168 -26.665 95.982 1.00 72.45 67 ARG C N 1
ATOM 3500 C CA . ARG C 1 31 ? 75.368 -26.830 95.167 1.00 75.97 67 ARG C CA 1
ATOM 3501 C C . ARG C 1 31 ? 76.432 -27.593 95.944 1.00 77.23 67 ARG C C 1
ATOM 3502 O O . ARG C 1 31 ? 76.721 -27.271 97.096 1.00 74.43 67 ARG C O 1
ATOM 3510 N N . PHE C 1 32 ? 77.010 -28.609 95.313 1.00 81.49 68 PHE C N 1
ATOM 3511 C CA . PHE C 1 32 ? 78.028 -29.422 95.967 1.00 75.45 68 PHE C CA 1
ATOM 3512 C C . PHE C 1 32 ? 79.431 -29.040 95.498 1.00 69.71 68 PHE C C 1
ATOM 3513 O O . PHE C 1 32 ? 79.600 -28.478 94.414 1.00 62.89 68 PHE C O 1
ATOM 3521 N N . ALA C 1 33 ? 80.429 -29.336 96.327 1.00 73.98 69 ALA C N 1
ATOM 3522 C CA . ALA C 1 33 ? 81.817 -28.980 96.036 1.00 86.77 69 ALA C CA 1
ATOM 3523 C C . ALA C 1 33 ? 82.307 -29.577 94.717 1.00 93.35 69 ALA C C 1
ATOM 3524 O O . ALA C 1 33 ? 82.901 -28.882 93.891 1.00 91.02 69 ALA C O 1
ATOM 3526 N N . GLU C 1 34 ? 82.056 -30.869 94.532 1.00 100.71 70 GLU C N 1
ATOM 3527 C CA . GLU C 1 34 ? 82.401 -31.558 93.295 1.00 100.67 70 GLU C CA 1
ATOM 3528 C C . GLU C 1 34 ? 81.124 -32.161 92.720 1.00 89.07 70 GLU C C 1
ATOM 3529 O O . GLU C 1 34 ? 80.180 -32.414 93.468 1.00 91.49 70 GLU C O 1
ATOM 3535 N N . PRO C 1 35 ? 81.083 -32.385 91.394 1.00 76.90 71 PRO C N 1
ATOM 3536 C CA . PRO C 1 35 ? 79.901 -32.978 90.753 1.00 68.57 71 PRO C CA 1
ATOM 3537 C C . PRO C 1 35 ? 79.450 -34.269 91.431 1.00 69.03 71 PRO C C 1
ATOM 3538 O O . PRO C 1 35 ? 80.284 -35.033 91.910 1.00 82.58 71 PRO C O 1
ATOM 3542 N N . VAL C 1 36 ? 78.140 -34.496 91.474 1.00 67.04 72 VAL C N 1
ATOM 3543 C CA . VAL C 1 36 ? 77.572 -35.620 92.213 1.00 67.03 72 VAL C CA 1
ATOM 3544 C C . VAL C 1 36 ? 77.469 -36.894 91.373 1.00 73.26 72 VAL C C 1
ATOM 3545 O O . VAL C 1 36 ? 77.053 -36.854 90.216 1.00 79.41 72 VAL C O 1
ATOM 3549 N N . THR C 1 37 ? 77.866 -38.018 91.967 1.00 66.27 73 THR C N 1
ATOM 3550 C CA . THR C 1 37 ? 77.718 -39.327 91.342 1.00 56.77 73 THR C CA 1
ATOM 3551 C C . THR C 1 37 ? 76.413 -39.992 91.776 1.00 56.58 73 THR C C 1
ATOM 3552 O O . THR C 1 37 ? 75.517 -40.210 90.958 1.00 57.77 73 THR C O 1
ATOM 3556 N N . ASP C 1 38 ? 76.312 -40.316 93.064 1.00 50.63 74 ASP C N 1
ATOM 3557 C CA . ASP C 1 38 ? 75.100 -40.923 93.601 1.00 50.24 74 ASP C CA 1
ATOM 3558 C C . ASP C 1 38 ? 74.059 -39.852 93.895 1.00 62.85 74 ASP C C 1
ATOM 3559 O O . ASP C 1 38 ? 73.944 -39.375 95.025 1.00 71.20 74 ASP C O 1
ATOM 3564 N N . ARG C 1 39 ? 73.305 -39.482 92.866 1.00 62.39 75 ARG C N 1
ATOM 3565 C CA . ARG C 1 39 ? 72.284 -38.449 92.989 1.00 56.10 75 ARG C CA 1
ATOM 3566 C C . ARG C 1 39 ? 71.180 -38.844 93.956 1.00 54.92 75 ARG C C 1
ATOM 3567 O O . ARG C 1 39 ? 70.684 -38.006 94.705 1.00 60.02 75 ARG C O 1
ATOM 3575 N N . ARG C 1 40 ? 70.796 -40.116 93.943 1.00 55.66 76 ARG C N 1
ATOM 3576 C CA A ARG C 1 40 ? 69.712 -40.592 94.795 0.52 60.37 76 ARG C CA 1
ATOM 3577 C CA B ARG C 1 40 ? 69.706 -40.578 94.796 0.48 60.38 76 ARG C CA 1
ATOM 3578 C C . ARG C 1 40 ? 70.068 -40.461 96.275 1.00 67.03 76 ARG C C 1
ATOM 3579 O O . ARG C 1 40 ? 69.190 -40.315 97.124 1.00 69.65 76 ARG C O 1
ATOM 3594 N N . SER C 1 41 ? 71.363 -40.512 96.576 1.00 67.06 77 SER C N 1
ATOM 3595 C CA . SER C 1 41 ? 71.838 -40.339 97.946 1.00 67.71 77 SER C CA 1
ATOM 3596 C C . SER C 1 41 ? 71.794 -38.869 98.339 1.00 66.95 77 SER C C 1
ATOM 3597 O O . SER C 1 41 ? 71.429 -38.525 99.463 1.00 66.39 77 SER C O 1
ATOM 3600 N N . ALA C 1 42 ? 72.178 -38.008 97.404 1.00 63.85 78 ALA C N 1
ATOM 3601 C CA . ALA C 1 42 ? 72.148 -36.570 97.624 1.00 56.68 78 ALA C CA 1
ATOM 3602 C C . ALA C 1 42 ? 70.725 -36.104 97.908 1.00 54.45 78 ALA C C 1
ATOM 3603 O O . ALA C 1 42 ? 70.500 -35.268 98.782 1.00 51.14 78 ALA C O 1
ATOM 3605 N N . GLU C 1 43 ? 69.768 -36.663 97.172 1.00 55.57 79 GLU C N 1
ATOM 3606 C CA . GLU C 1 43 ? 68.362 -36.299 97.322 1.00 53.23 79 GLU C CA 1
ATOM 3607 C C . GLU C 1 43 ? 67.802 -36.705 98.686 1.00 55.77 79 GLU C C 1
ATOM 3608 O O . GLU C 1 43 ? 66.946 -36.016 99.241 1.00 61.73 79 GLU C O 1
ATOM 3614 N N . ARG C 1 44 ? 68.282 -37.824 99.220 1.00 54.44 80 ARG C N 1
ATOM 3615 C CA . ARG C 1 44 ? 67.833 -38.293 100.528 1.00 55.55 80 ARG C CA 1
ATOM 3616 C C . ARG C 1 44 ? 68.447 -37.468 101.658 1.00 53.89 80 ARG C C 1
ATOM 3617 O O . ARG C 1 44 ? 67.882 -37.378 102.746 1.00 49.75 80 ARG C O 1
ATOM 3625 N N . SER C 1 45 ? 69.594 -36.853 101.385 1.00 51.28 81 SER C N 1
ATOM 3626 C CA . SER C 1 45 ? 70.298 -36.050 102.383 1.00 48.04 81 SER C CA 1
ATOM 3627 C C . SER C 1 45 ? 69.642 -34.693 102.623 1.00 63.62 81 SER C C 1
ATOM 3628 O O . SER C 1 45 ? 70.119 -33.911 103.445 1.00 73.43 81 SER C O 1
ATOM 3631 N N . LEU C 1 46 ? 68.560 -34.411 101.901 1.00 65.91 82 LEU C N 1
ATOM 3632 C CA . LEU C 1 46 ? 67.828 -33.161 102.082 1.00 67.17 82 LEU C CA 1
ATOM 3633 C C . LEU C 1 46 ? 66.663 -33.347 103.039 1.00 68.52 82 LEU C C 1
ATOM 3634 O O . LEU C 1 46 ? 65.743 -34.121 102.772 1.00 66.96 82 LEU C O 1
ATOM 3639 N N . ARG C 1 47 ? 66.704 -32.625 104.152 1.00 65.80 83 ARG C N 1
ATOM 3640 C CA . ARG C 1 47 ? 65.653 -32.706 105.154 1.00 68.75 83 ARG C CA 1
ATOM 3641 C C . ARG C 1 47 ? 65.031 -31.331 105.371 1.00 59.64 83 ARG C C 1
ATOM 3642 O O . ARG C 1 47 ? 65.728 -30.374 105.708 1.00 54.12 83 ARG C O 1
ATOM 3650 N N . ILE C 1 48 ? 63.723 -31.232 105.160 1.00 53.85 84 ILE C N 1
ATOM 3651 C CA . ILE C 1 48 ? 63.017 -29.969 105.346 1.00 59.35 84 ILE C CA 1
ATOM 3652 C C . ILE C 1 48 ? 61.953 -30.105 106.431 1.00 57.62 84 ILE C C 1
ATOM 3653 O O . ILE C 1 48 ? 61.080 -30.970 106.354 1.00 53.18 84 ILE C O 1
ATOM 3658 N N . ALA C 1 49 ? 62.038 -29.244 107.441 1.00 56.45 85 ALA C N 1
ATOM 3659 C CA . ALA C 1 49 ? 61.134 -29.296 108.586 1.00 50.85 85 ALA C CA 1
ATOM 3660 C C . ALA C 1 49 ? 59.671 -29.132 108.190 1.00 60.69 85 ALA C C 1
ATOM 3661 O O . ALA C 1 49 ? 59.328 -28.255 107.398 1.00 71.18 85 ALA C O 1
ATOM 3663 N N . SER C 1 50 ? 58.825 -30.000 108.739 1.00 60.50 86 SER C N 1
ATOM 3664 C CA . SER C 1 50 ? 57.375 -29.945 108.548 1.00 69.42 86 SER C CA 1
ATOM 3665 C C . SER C 1 50 ? 56.895 -30.220 107.118 1.00 75.80 86 SER C C 1
ATOM 3666 O O . SER C 1 50 ? 55.713 -30.045 106.817 1.00 74.26 86 SER C O 1
ATOM 3669 N N . THR C 1 51 ? 57.804 -30.645 106.241 1.00 74.98 87 THR C N 1
ATOM 3670 C CA . THR C 1 51 ? 57.423 -31.074 104.895 1.00 78.94 87 THR C CA 1
ATOM 3671 C C . THR C 1 51 ? 58.131 -32.370 104.500 1.00 68.92 87 THR C C 1
ATOM 3672 O O . THR C 1 51 ? 59.207 -32.681 105.012 1.00 61.20 87 THR C O 1
ATOM 3676 N N . ASP C 1 52 ? 57.522 -33.119 103.586 1.00 61.54 88 ASP C N 1
ATOM 3677 C CA . ASP C 1 52 ? 58.117 -34.350 103.076 1.00 67.31 88 ASP C CA 1
ATOM 3678 C C . ASP C 1 52 ? 58.620 -34.134 101.649 1.00 65.76 88 ASP C C 1
ATOM 3679 O O . ASP C 1 52 ? 57.865 -33.697 100.781 1.00 60.63 88 ASP C O 1
ATOM 3684 N N . THR C 1 53 ? 59.892 -34.445 101.409 1.00 56.87 89 THR C N 1
ATOM 3685 C CA . THR C 1 53 ? 60.514 -34.207 100.106 1.00 52.81 89 THR C CA 1
ATOM 3686 C C . THR C 1 53 ? 59.928 -35.069 98.989 1.00 57.37 89 THR C C 1
ATOM 3687 O O . THR C 1 53 ? 60.202 -34.836 97.811 1.00 65.92 89 THR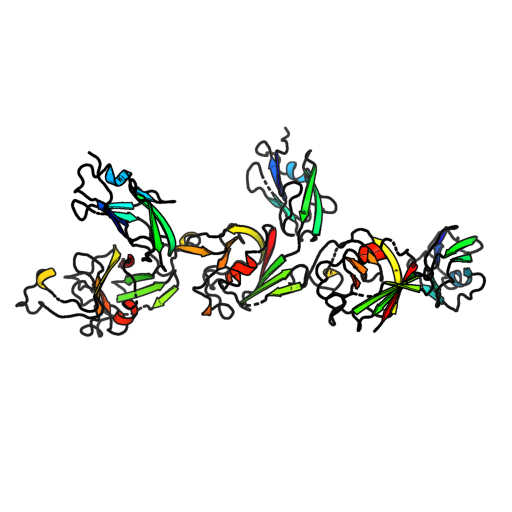 C O 1
ATOM 3691 N N . SER C 1 54 ? 59.125 -36.061 99.357 1.00 58.41 90 SER C N 1
ATOM 3692 C CA . SER C 1 54 ? 58.428 -36.875 98.368 1.00 64.47 90 SER C CA 1
ATOM 3693 C C . SER C 1 54 ? 57.262 -36.084 97.789 1.00 60.31 90 SER C C 1
ATOM 3694 O O . SER C 1 54 ? 56.767 -36.390 96.704 1.00 63.35 90 SER C O 1
ATOM 3697 N N . ALA C 1 55 ? 56.832 -35.061 98.522 1.00 58.45 91 ALA C N 1
ATOM 3698 C CA . ALA C 1 55 ? 55.756 -34.184 98.077 1.00 58.50 91 ALA C CA 1
ATOM 3699 C C . ALA C 1 55 ? 56.307 -33.030 97.248 1.00 58.76 91 ALA C C 1
ATOM 3700 O O . ALA C 1 55 ? 55.777 -31.920 97.278 1.00 60.93 91 ALA C O 1
ATOM 3702 N N . GLY C 1 56 ? 57.378 -33.304 96.513 1.00 65.63 92 GLY C N 1
ATOM 3703 C CA . GLY C 1 56 ? 57.975 -32.329 95.622 1.00 62.16 92 GLY C CA 1
ATOM 3704 C C . GLY C 1 56 ? 58.608 -33.029 94.440 1.00 56.30 92 GLY C C 1
ATOM 3705 O O . GLY C 1 56 ? 58.264 -34.171 94.133 1.00 63.70 92 GLY C O 1
ATOM 3706 N N . ARG C 1 57 ? 59.537 -32.351 93.775 1.00 49.53 93 ARG C N 1
ATOM 3707 C CA . ARG C 1 57 ? 60.215 -32.935 92.626 1.00 45.20 93 ARG C CA 1
ATOM 3708 C C . ARG C 1 57 ? 61.687 -32.539 92.599 1.00 49.49 93 ARG C C 1
ATOM 3709 O O . ARG C 1 57 ? 62.023 -31.359 92.723 1.00 48.52 93 ARG C O 1
ATOM 3717 N N . PHE C 1 58 ? 62.562 -33.531 92.449 1.00 52.39 94 PHE C N 1
ATOM 3718 C CA . PHE C 1 58 ? 63.998 -33.285 92.352 1.00 47.69 94 PHE C CA 1
ATOM 3719 C C . PHE C 1 58 ? 64.419 -33.114 90.898 1.00 48.82 94 PHE C C 1
ATOM 3720 O O . PHE C 1 58 ? 63.889 -33.780 90.009 1.00 56.25 94 PHE C O 1
ATOM 3728 N N . ARG C 1 59 ? 65.372 -32.217 90.663 1.00 47.02 95 ARG C N 1
ATOM 3729 C CA . ARG C 1 59 ? 65.955 -32.026 89.337 1.00 47.56 95 ARG C CA 1
ATOM 3730 C C . ARG C 1 59 ? 67.444 -31.735 89.466 1.00 44.58 95 ARG C C 1
ATOM 3731 O O . ARG C 1 59 ? 67.915 -31.342 90.532 1.00 44.08 95 ARG C O 1
ATOM 3739 N N . TRP C 1 60 ? 68.183 -31.930 88.380 1.00 44.14 96 TRP C N 1
ATOM 3740 C CA . TRP C 1 60 ? 69.617 -31.674 88.388 1.00 46.32 96 TRP C CA 1
ATOM 3741 C C . TRP C 1 60 ? 70.028 -30.746 87.246 1.00 48.65 96 TRP C C 1
ATOM 3742 O O . TRP C 1 60 ? 70.399 -31.205 86.166 1.00 55.75 96 TRP C O 1
ATOM 3753 N N . PRO C 1 61 ? 69.949 -29.428 87.493 1.00 59.35 97 PRO C N 1
ATOM 3754 C CA . PRO C 1 61 ? 70.265 -28.363 86.532 1.00 59.06 97 PRO C CA 1
ATOM 3755 C C . PRO C 1 61 ? 71.731 -28.397 86.120 1.00 65.53 97 PRO C C 1
ATOM 3756 O O . PRO C 1 61 ? 72.056 -28.129 84.965 1.00 67.84 97 PRO C O 1
ATOM 3760 N N . GLU C 1 62 ? 72.602 -28.704 87.075 1.00 74.73 98 GLU C N 1
ATOM 3761 C CA . GLU C 1 62 ? 74.024 -28.877 86.807 1.00 75.48 98 GLU C CA 1
ATOM 3762 C C . GLU C 1 62 ? 74.501 -30.142 87.513 1.00 80.26 98 GLU C C 1
ATOM 3763 O O . GLU C 1 62 ? 73.821 -30.652 88.403 1.00 80.00 98 GLU C O 1
ATOM 3769 N N . ALA C 1 63 ? 75.665 -30.649 87.116 1.00 73.50 99 ALA C N 1
ATOM 3770 C CA . ALA C 1 63 ? 76.199 -31.879 87.693 1.00 74.95 99 ALA C CA 1
ATOM 3771 C C . ALA C 1 63 ? 76.418 -31.760 89.198 1.00 70.72 99 ALA C C 1
ATOM 3772 O O . ALA C 1 63 ? 76.264 -32.734 89.935 1.00 74.26 99 ALA C O 1
ATOM 3774 N N . ALA C 1 64 ? 76.770 -30.560 89.645 1.00 68.81 100 ALA C N 1
ATOM 3775 C CA . ALA C 1 64 ? 77.057 -30.320 91.055 1.00 70.93 100 ALA C CA 1
ATOM 3776 C C . ALA C 1 64 ? 75.924 -29.582 91.767 1.00 71.84 100 ALA C C 1
ATOM 3777 O O . ALA C 1 64 ? 76.001 -29.333 92.971 1.00 79.45 100 ALA C O 1
ATOM 3779 N N . VAL C 1 65 ? 74.874 -29.241 91.025 1.00 59.05 101 VAL C N 1
ATOM 3780 C CA . VAL C 1 65 ? 73.753 -28.492 91.584 1.00 61.58 101 VAL C CA 1
ATOM 3781 C C . VAL C 1 65 ? 72.448 -29.288 91.557 1.00 59.15 101 VAL C C 1
ATOM 3782 O O . VAL C 1 65 ? 71.997 -29.717 90.496 1.00 61.24 101 VAL C O 1
ATOM 3799 N N . GLU C 1 67 ? 68.252 -29.489 92.687 1.00 53.33 103 GLU C N 1
ATOM 3800 C CA . GLU C 1 67 ? 67.126 -28.585 92.897 1.00 56.97 103 GLU C CA 1
ATOM 3801 C C . GLU C 1 67 ? 65.868 -29.318 93.338 1.00 51.33 103 GLU C C 1
ATOM 3802 O O . GLU C 1 67 ? 65.485 -30.323 92.738 1.00 54.11 103 GLU C O 1
ATOM 3808 N N . TRP C 1 68 ? 65.227 -28.812 94.387 1.00 47.88 104 TRP C N 1
ATOM 3809 C CA . TRP C 1 68 ? 63.960 -29.373 94.841 1.00 48.50 104 TRP C CA 1
ATOM 3810 C C . TRP C 1 68 ? 62.835 -28.345 94.772 1.00 46.48 104 TRP C C 1
ATOM 3811 O O . TRP C 1 68 ? 62.964 -27.232 95.283 1.00 49.08 104 TRP C O 1
ATOM 3822 N N . THR C 1 69 ? 61.733 -28.732 94.140 1.00 40.29 105 THR C N 1
ATOM 3823 C CA . THR C 1 69 ? 60.572 -27.862 94.004 1.00 44.87 105 THR C CA 1
ATOM 3824 C C . THR C 1 69 ? 59.352 -28.482 94.672 1.00 47.90 105 THR C C 1
ATOM 3825 O O . THR C 1 69 ? 58.941 -29.585 94.318 1.00 60.03 105 THR C O 1
ATOM 3829 N N . PRO C 1 70 ? 58.762 -27.768 95.640 1.00 41.64 106 PRO C N 1
ATOM 3830 C CA . PRO C 1 70 ? 57.579 -28.266 96.350 1.00 45.57 106 PRO C CA 1
ATOM 3831 C C . PRO C 1 70 ? 56.353 -28.338 95.441 1.00 44.53 106 PRO C C 1
ATOM 3832 O O . PRO C 1 70 ? 56.209 -27.507 94.543 1.00 41.73 106 PRO C O 1
ATOM 3836 N N . ASP C 1 71 ? 55.491 -29.325 95.668 1.00 41.32 107 ASP C N 1
ATOM 3837 C CA . ASP C 1 71 ? 54.269 -29.474 94.880 1.00 48.49 107 ASP C CA 1
ATOM 3838 C C . ASP C 1 71 ? 53.241 -28.400 95.229 1.00 45.80 107 ASP C C 1
ATOM 3839 O O . ASP C 1 71 ? 52.388 -28.059 94.412 1.00 52.99 107 ASP C O 1
ATOM 3844 N N . GLU C 1 72 ? 53.321 -27.886 96.453 1.00 37.02 108 GLU C N 1
ATOM 3845 C CA . GLU C 1 72 ? 52.500 -26.758 96.874 1.00 40.66 108 GLU C CA 1
ATOM 3846 C C . GLU C 1 72 ? 53.394 -25.579 97.213 1.00 39.20 108 GLU C C 1
ATOM 3847 O O . GLU C 1 72 ? 54.595 -25.746 97.415 1.00 48.29 108 GLU C O 1
ATOM 3853 N N . PHE C 1 73 ? 52.809 -24.391 97.281 1.00 41.36 109 PHE C N 1
ATOM 3854 C CA . PHE C 1 73 ? 53.555 -23.207 97.679 1.00 41.54 109 PHE C CA 1
ATOM 3855 C C . PHE C 1 73 ? 53.991 -23.325 99.135 1.00 42.77 109 PHE C C 1
ATOM 3856 O O . PHE C 1 73 ? 53.318 -23.968 99.940 1.00 41.39 109 PHE C O 1
ATOM 3864 N N . TRP C 1 74 ? 55.122 -22.710 99.467 1.00 36.86 110 TRP C N 1
ATOM 3865 C CA . TRP C 1 74 ? 55.487 -22.511 100.861 1.00 32.54 110 TRP C CA 1
ATOM 3866 C C . TRP C 1 74 ? 54.401 -21.665 101.507 1.00 31.91 110 TRP C C 1
ATOM 3867 O O . TRP C 1 74 ? 53.715 -20.909 100.821 1.00 36.27 110 TRP C O 1
ATOM 3878 N N . PRO C 1 75 ? 54.229 -21.789 102.830 1.00 31.79 111 PRO C N 1
ATOM 3879 C CA . PRO C 1 75 ? 53.342 -20.833 103.495 1.00 34.78 111 PRO C CA 1
ATOM 3880 C C . PRO C 1 75 ? 54.000 -19.459 103.477 1.00 37.81 111 PRO C C 1
ATOM 3881 O O . PRO C 1 75 ? 55.220 -19.368 103.622 1.00 32.47 111 PRO C O 1
ATOM 3885 N N . ALA C 1 76 ? 53.215 -18.406 103.278 1.00 32.71 112 ALA C N 1
ATOM 3886 C CA . ALA C 1 76 ? 53.770 -17.059 103.232 1.00 29.30 112 ALA C CA 1
ATOM 3887 C C . ALA C 1 76 ? 54.137 -16.577 104.631 1.00 37.71 112 ALA C C 1
ATOM 3888 O O . ALA C 1 76 ? 53.627 -17.098 105.623 1.00 30.72 112 ALA C O 1
ATOM 3890 N N . HIS C 1 77 ? 55.022 -15.585 104.696 1.00 33.15 113 HIS C N 1
ATOM 3891 C CA . HIS C 1 77 ? 55.439 -14.978 105.958 1.00 38.84 113 HIS C CA 1
ATOM 3892 C C . HIS C 1 77 ? 55.928 -16.023 106.951 1.00 41.00 113 HIS C C 1
ATOM 3893 O O . HIS C 1 77 ? 55.614 -15.962 108.140 1.00 39.44 113 HIS C O 1
ATOM 3900 N N . SER C 1 78 ? 56.699 -16.980 106.450 1.00 31.11 114 SER C N 1
ATOM 3901 C CA . SER C 1 78 ? 57.153 -18.095 107.264 1.00 30.91 114 SER C CA 1
ATOM 3902 C C . SER C 1 78 ? 58.664 -18.243 107.222 1.00 37.01 114 SER C C 1
ATOM 3903 O O . SER C 1 78 ? 59.334 -17.671 106.361 1.00 39.99 114 SER C O 1
ATOM 3906 N N . THR C 1 79 ? 59.196 -19.002 108.173 1.00 44.38 115 THR C N 1
ATOM 3907 C CA . THR C 1 79 ? 60.598 -19.380 108.150 1.00 48.66 115 THR C CA 1
ATOM 3908 C C . THR C 1 79 ? 60.682 -20.855 107.784 1.00 50.37 115 THR C C 1
ATOM 3909 O O . THR C 1 79 ? 60.032 -21.695 108.406 1.00 48.87 115 THR C O 1
ATOM 3913 N N . ILE C 1 80 ? 61.465 -21.162 106.757 1.00 54.39 116 ILE C N 1
ATOM 3914 C CA . ILE C 1 80 ? 61.617 -22.537 106.305 1.00 49.84 116 ILE C CA 1
ATOM 3915 C C . ILE C 1 80 ? 62.935 -23.094 106.822 1.00 50.81 116 ILE C C 1
ATOM 3916 O O . ILE C 1 80 ? 63.997 -22.539 106.546 1.00 51.62 116 ILE C O 1
ATOM 3921 N N . SER C 1 81 ? 62.863 -24.184 107.580 1.00 50.10 117 SER C N 1
ATOM 3922 C CA . SER C 1 81 ? 64.059 -24.787 108.156 1.00 66.20 117 SER C CA 1
ATOM 3923 C C . SER C 1 81 ? 64.449 -26.063 107.419 1.00 68.57 117 SER C C 1
ATOM 3924 O O . SER C 1 81 ? 63.665 -27.012 107.338 1.00 61.90 117 SER C O 1
ATOM 3927 N N . LEU C 1 82 ? 65.663 -26.083 106.881 1.00 63.64 118 LEU C N 1
ATOM 3928 C CA . LEU C 1 82 ? 66.142 -27.254 106.159 1.00 69.86 118 LEU C CA 1
ATOM 3929 C C . LEU C 1 82 ? 67.594 -27.590 106.481 1.00 77.66 118 LEU C C 1
ATOM 3930 O O . LEU C 1 82 ? 68.365 -26.732 106.912 1.00 72.31 118 LEU C O 1
ATOM 3935 N N . SER C 1 83 ? 67.951 -28.852 106.268 1.00 87.15 119 SER C N 1
ATOM 3936 C CA . SER C 1 83 ? 69.325 -29.311 106.425 1.00 86.23 119 SER C CA 1
ATOM 3937 C C . SER C 1 83 ? 69.688 -30.240 105.276 1.00 83.24 119 SER C C 1
ATOM 3938 O O . SER C 1 83 ? 68.949 -31.176 104.969 1.00 81.51 119 SER C O 1
ATOM 3941 N N . VAL C 1 84 ? 70.818 -29.970 104.631 1.00 83.94 120 VAL C N 1
ATOM 3942 C CA . VAL C 1 84 ? 71.303 -30.822 103.551 1.00 92.99 120 VAL C CA 1
ATOM 3943 C C . VAL C 1 84 ? 72.769 -31.184 103.770 1.00 107.52 120 VAL C C 1
ATOM 3944 O O . VAL C 1 84 ? 73.627 -30.306 103.872 1.00 113.23 120 VAL C O 1
ATOM 3948 N N . GLY C 1 85 ? 73.045 -32.482 103.852 1.00 110.73 121 GLY C N 1
ATOM 3949 C CA . GLY C 1 85 ? 74.387 -32.958 104.134 1.00 110.18 121 GLY C CA 1
ATOM 3950 C C . GLY C 1 85 ? 74.894 -32.441 105.465 1.00 106.64 121 GLY C C 1
ATOM 3951 O O . GLY C 1 85 ? 76.021 -31.954 105.562 1.00 99.34 121 GLY C O 1
ATOM 3952 N N . GLY C 1 86 ? 74.051 -32.531 106.490 1.00 107.04 122 GLY C N 1
ATOM 3953 C CA . GLY C 1 86 ? 74.401 -32.046 107.812 1.00 108.08 122 GLY C CA 1
ATOM 3954 C C . GLY C 1 86 ? 74.192 -30.552 107.978 1.00 108.34 122 GLY C C 1
ATOM 3955 O O . GLY C 1 86 ? 73.625 -30.109 108.978 1.00 105.40 122 GLY C O 1
ATOM 3956 N N . VAL C 1 87 ? 74.655 -29.781 106.996 1.00 112.72 123 VAL C N 1
ATOM 3957 C CA . VAL C 1 87 ? 74.559 -28.321 107.015 1.00 108.98 123 VAL C CA 1
ATOM 3958 C C . VAL C 1 87 ? 73.130 -27.827 107.229 1.00 113.68 123 VAL C C 1
ATOM 3959 O O . VAL C 1 87 ? 72.259 -28.041 106.387 1.00 115.08 123 VAL C O 1
ATOM 3963 N N . LYS C 1 88 ? 72.898 -27.169 108.361 1.00 112.50 124 LYS C N 1
ATOM 3964 C CA . LYS C 1 88 ? 71.587 -26.605 108.661 1.00 104.84 124 LYS C CA 1
ATOM 3965 C C . LYS C 1 88 ? 71.521 -25.132 108.275 1.00 97.77 124 LYS C C 1
ATOM 3966 O O . LYS C 1 88 ? 72.443 -24.362 108.550 1.00 95.20 124 LYS C O 1
ATOM 3972 N N . THR C 1 89 ? 70.429 -24.752 107.622 1.00 90.93 125 THR C N 1
ATOM 3973 C CA . THR C 1 89 ? 70.202 -23.363 107.250 1.00 82.09 125 THR C CA 1
ATOM 3974 C C . THR C 1 89 ? 68.707 -23.071 107.207 1.00 78.76 125 THR C C 1
ATOM 3975 O O . THR C 1 89 ? 67.884 -23.962 107.424 1.00 79.88 125 THR C O 1
ATOM 3979 N N . SER C 1 90 ? 68.361 -21.819 106.937 1.00 73.21 126 SER C N 1
ATOM 3980 C CA . SER C 1 90 ? 66.964 -21.423 106.869 1.00 67.94 126 SER C CA 1
ATOM 3981 C C . SER C 1 90 ? 66.799 -20.175 106.021 1.00 67.04 126 SER C C 1
ATOM 3982 O O . SER C 1 90 ? 67.739 -19.399 105.843 1.00 70.04 126 SER C O 1
ATOM 3985 N N . PHE C 1 91 ? 65.598 -19.997 105.487 1.00 53.62 127 PHE C N 1
ATOM 3986 C CA . PHE C 1 91 ? 65.254 -18.779 104.774 1.00 47.95 127 PHE C CA 1
ATOM 3987 C C . PHE C 1 91 ? 63.825 -18.404 105.123 1.00 50.83 127 PHE C C 1
ATOM 3988 O O . PHE C 1 91 ? 63.116 -19.172 105.773 1.00 55.61 127 PHE C O 1
ATOM 3996 N N . ASN C 1 92 ? 63.407 -17.219 104.702 1.00 42.41 128 ASN C N 1
ATOM 3997 C CA . ASN C 1 92 ? 62.059 -16.764 104.990 1.00 42.11 128 ASN C CA 1
ATOM 3998 C C . ASN C 1 92 ? 61.266 -16.553 103.714 1.00 44.59 128 ASN C C 1
ATOM 3999 O O . ASN C 1 92 ? 61.829 -16.226 102.669 1.00 49.87 128 ASN C O 1
ATOM 4004 N N . THR C 1 93 ? 59.957 -16.761 103.794 1.00 33.89 129 THR C N 1
ATOM 4005 C CA . THR C 1 93 ? 59.078 -16.418 102.687 1.00 32.43 129 THR C CA 1
ATOM 4006 C C . THR C 1 93 ? 58.432 -15.064 102.949 1.00 34.47 129 THR C C 1
ATOM 4007 O O . THR C 1 93 ? 58.170 -14.704 104.099 1.00 39.86 129 THR C O 1
ATOM 4011 N N . GLY C 1 94 ? 58.204 -14.305 101.883 1.00 34.57 130 GLY C N 1
ATOM 4012 C CA . GLY C 1 94 ? 57.488 -13.047 101.987 1.00 24.62 130 GLY C CA 1
ATOM 4013 C C . GLY C 1 94 ? 56.008 -13.303 101.813 1.00 34.54 130 GLY C C 1
ATOM 4014 O O . GLY C 1 94 ? 55.519 -14.374 102.164 1.00 43.19 130 GLY C O 1
ATOM 4015 N N . ALA C 1 95 ? 55.288 -12.327 101.274 1.00 37.15 131 ALA C N 1
ATOM 4016 C CA . ALA C 1 95 ? 53.872 -12.511 100.990 1.00 33.24 131 ALA C CA 1
ATOM 4017 C C . ALA C 1 95 ? 53.684 -13.426 99.787 1.00 34.65 131 ALA C C 1
ATOM 4018 O O . ALA C 1 95 ? 54.563 -13.522 98.932 1.00 30.18 131 ALA C O 1
ATOM 4020 N N . GLU C 1 96 ? 52.541 -14.102 99.726 1.00 33.49 132 GLU C N 1
ATOM 4021 C CA . GLU C 1 96 ? 52.175 -14.831 98.522 1.00 40.53 132 GLU C CA 1
ATOM 4022 C C . GLU C 1 96 ? 51.739 -13.819 97.478 1.00 42.37 132 GLU C C 1
ATOM 4023 O O . GLU C 1 96 ? 50.720 -13.151 97.644 1.00 46.44 132 GLU C O 1
ATOM 4029 N N . VAL C 1 97 ? 52.520 -13.689 96.414 1.00 35.47 133 VAL C N 1
ATOM 4030 C CA . VAL C 1 97 ? 52.175 -12.778 95.333 1.00 38.25 133 VAL C CA 1
ATOM 4031 C C . VAL C 1 97 ? 51.877 -13.571 94.068 1.00 36.94 133 VAL C C 1
ATOM 4032 O O . VAL C 1 97 ? 52.790 -13.942 93.330 1.00 34.73 133 VAL C O 1
ATOM 4036 N N . LEU C 1 98 ? 50.594 -13.830 93.827 1.00 39.81 134 LEU C N 1
ATOM 4037 C CA . LEU C 1 98 ? 50.176 -14.688 92.720 1.00 32.35 134 LEU C CA 1
ATOM 4038 C C . LEU C 1 98 ? 49.749 -13.911 91.479 1.00 43.69 134 LEU C C 1
ATOM 4039 O O . LEU C 1 98 ? 48.844 -13.074 91.534 1.00 41.10 134 LEU C O 1
ATOM 4044 N N . GLY C 1 99 ? 50.403 -14.199 90.359 1.00 37.00 135 GLY C N 1
ATOM 4045 C CA . GLY C 1 99 ? 50.010 -13.635 89.083 1.00 37.89 135 GLY C CA 1
ATOM 4046 C C . GLY C 1 99 ? 49.325 -14.695 88.247 1.00 44.83 135 GLY C C 1
ATOM 4047 O O . GLY C 1 99 ? 49.920 -15.729 87.944 1.00 42.77 135 GLY C O 1
ATOM 4048 N N . VAL C 1 100 ? 48.071 -14.446 87.883 1.00 42.87 136 VAL C N 1
ATOM 4049 C CA . VAL C 1 100 ? 47.309 -15.397 87.084 1.00 35.00 136 VAL C CA 1
ATOM 4050 C C . VAL C 1 100 ? 46.972 -14.835 85.708 1.00 35.56 136 VAL C C 1
ATOM 4051 O O . VAL C 1 100 ? 46.111 -13.964 85.572 1.00 39.95 136 VAL C O 1
ATOM 4055 N N . ALA C 1 101 ? 47.661 -15.334 84.690 1.00 37.06 137 ALA C N 1
ATOM 4056 C CA . ALA C 1 101 ? 47.350 -14.971 83.315 1.00 37.07 137 ALA C CA 1
ATOM 4057 C C . ALA C 1 101 ? 46.196 -15.829 82.815 1.00 44.00 137 ALA C C 1
ATOM 4058 O O . ALA C 1 101 ? 46.287 -17.058 82.822 1.00 41.65 137 ALA C O 1
ATOM 4060 N N . ASP C 1 102 ? 45.109 -15.186 82.398 1.00 41.50 138 ASP C N 1
ATOM 4061 C CA . ASP C 1 102 ? 43.978 -15.912 81.832 1.00 52.44 138 ASP C CA 1
ATOM 4062 C C . ASP C 1 102 ? 43.890 -15.645 80.335 1.00 51.71 138 ASP C C 1
ATOM 4063 O O . ASP C 1 102 ? 43.522 -14.550 79.908 1.00 52.29 138 ASP C O 1
ATOM 4068 N N . ILE C 1 103 ? 44.235 -16.659 79.548 1.00 58.25 139 ILE C N 1
ATOM 4069 C CA . ILE C 1 103 ? 44.338 -16.536 78.097 1.00 61.00 139 ILE C CA 1
ATOM 4070 C C . ILE C 1 103 ? 43.011 -16.160 77.430 1.00 57.50 139 ILE C C 1
ATOM 4071 O O . ILE C 1 103 ? 42.968 -15.261 76.588 1.00 56.65 139 ILE C O 1
ATOM 4076 N N . ASP C 1 104 ? 41.931 -16.833 77.820 1.00 58.55 140 ASP C N 1
ATOM 4077 C CA . ASP C 1 104 ? 40.618 -16.584 77.224 1.00 65.15 140 ASP C CA 1
ATOM 4078 C C . ASP C 1 104 ? 40.035 -15.219 77.600 1.00 67.71 140 ASP C C 1
ATOM 4079 O O . ASP C 1 104 ? 39.381 -14.572 76.782 1.00 65.40 140 ASP C O 1
ATOM 4084 N N . ALA C 1 105 ? 40.270 -14.785 78.835 1.00 59.38 141 ALA C N 1
ATOM 4085 C CA . ALA C 1 105 ? 39.747 -13.502 79.299 1.00 52.29 141 ALA C CA 1
ATOM 4086 C C . ALA C 1 105 ? 40.694 -12.349 78.987 1.00 60.56 141 ALA C C 1
ATOM 4087 O O . ALA C 1 105 ? 40.313 -11.182 79.102 1.00 59.44 141 ALA C O 1
ATOM 4089 N N . HIS C 1 106 ? 41.922 -12.688 78.595 1.00 53.64 142 HIS C N 1
ATOM 4090 C CA . HIS C 1 106 ? 42.951 -11.704 78.268 1.00 49.21 142 HIS C CA 1
ATOM 4091 C C . HIS C 1 106 ? 43.234 -10.788 79.453 1.00 57.14 142 HIS C C 1
ATOM 4092 O O . HIS C 1 106 ? 43.346 -9.572 79.306 1.00 53.87 142 HIS C O 1
ATOM 4099 N N . THR C 1 107 ? 43.347 -11.391 80.632 1.00 52.13 143 THR C N 1
ATOM 4100 C CA . THR C 1 107 ? 43.611 -10.644 81.852 1.00 52.76 143 THR C CA 1
ATOM 4101 C C . THR C 1 107 ? 44.814 -11.213 82.597 1.00 55.83 143 THR C C 1
ATOM 4102 O O . THR C 1 107 ? 45.123 -12.402 82.483 1.00 45.84 143 THR C O 1
ATOM 4106 N N . PHE C 1 108 ? 45.495 -10.349 83.344 1.00 46.41 144 PHE C N 1
ATOM 4107 C CA . PHE C 1 108 ? 46.556 -10.776 84.244 1.00 42.27 144 PHE C CA 1
ATOM 4108 C C . PHE C 1 108 ? 46.211 -10.288 85.645 1.00 50.96 144 PHE C C 1
ATOM 4109 O O . PHE C 1 108 ? 46.338 -9.101 85.950 1.00 48.24 144 PHE C O 1
ATOM 4117 N N . THR C 1 109 ? 45.759 -11.211 86.488 1.00 52.30 145 THR C N 1
ATOM 4118 C CA . THR C 1 109 ? 45.267 -10.872 87.818 1.00 42.81 145 THR C CA 1
ATOM 4119 C C . THR C 1 109 ? 46.309 -11.135 88.902 1.00 43.31 145 THR C C 1
ATOM 4120 O O . THR C 1 109 ? 46.773 -12.264 89.071 1.00 45.22 145 THR C O 1
ATOM 4124 N N . VAL C 1 110 ? 46.670 -10.086 89.637 1.00 34.11 146 VAL C N 1
ATOM 4125 C CA . VAL C 1 110 ? 47.669 -10.200 90.694 1.00 34.92 146 VAL C CA 1
ATOM 4126 C C . VAL C 1 110 ? 47.045 -10.026 92.075 1.00 35.28 146 VAL C C 1
ATOM 4127 O O . VAL C 1 110 ? 46.306 -9.071 92.317 1.00 37.39 146 VAL C O 1
ATOM 4131 N N . SER C 1 111 ? 47.339 -10.960 92.975 1.00 36.03 147 SER C N 1
ATOM 4132 C CA . SER C 1 111 ? 46.833 -10.885 94.341 1.00 37.70 147 SER C CA 1
ATOM 4133 C C . SER C 1 111 ? 47.932 -11.118 95.371 1.00 32.09 147 SER C C 1
ATOM 4134 O O . SER C 1 111 ? 48.884 -11.858 95.124 1.00 34.01 147 SER C O 1
ATOM 4137 N N . VAL C 1 112 ? 47.799 -10.467 96.521 1.00 35.22 148 VAL C N 1
ATOM 4138 C CA . VAL C 1 112 ? 48.736 -10.648 97.623 1.00 38.69 148 VAL C CA 1
ATOM 4139 C C . VAL C 1 112 ? 48.015 -11.261 98.817 1.00 39.99 148 VAL C C 1
ATOM 4140 O O . VAL C 1 112 ? 47.074 -10.669 99.348 1.00 45.37 148 VAL C O 1
ATOM 4144 N N . ASP C 1 113 ? 48.458 -12.448 99.225 1.00 39.41 149 ASP C N 1
ATOM 4145 C CA . ASP C 1 113 ? 47.857 -13.165 100.350 1.00 35.27 149 ASP C CA 1
ATOM 4146 C C . ASP C 1 113 ? 46.342 -13.336 100.209 1.00 37.03 149 ASP C C 1
ATOM 4147 O O . ASP C 1 113 ? 45.602 -13.201 101.181 1.00 34.50 149 ASP C O 1
ATOM 4152 N N . GLY C 1 114 ? 45.885 -13.616 98.993 1.00 44.01 150 GLY C N 1
ATOM 4153 C CA . GLY C 1 114 ? 44.473 -13.848 98.753 1.00 48.58 150 GLY C CA 1
ATOM 4154 C C . GLY C 1 114 ? 43.649 -12.605 98.472 1.00 53.93 150 GLY C C 1
ATOM 4155 O O . GLY C 1 114 ? 42.443 -12.701 98.240 1.00 56.86 150 GLY C O 1
ATOM 4156 N N . GLU C 1 115 ? 44.288 -11.438 98.497 1.00 44.03 151 GLU C N 1
ATOM 4157 C CA . GLU C 1 115 ? 43.590 -10.191 98.194 1.00 35.47 151 GLU C CA 1
ATOM 4158 C C . GLU C 1 115 ? 43.906 -9.719 96.779 1.00 44.23 151 GLU C C 1
ATOM 4159 O O . GLU C 1 115 ? 45.038 -9.337 96.481 1.00 41.60 151 GLU C O 1
ATOM 4165 N N . VAL C 1 116 ? 42.900 -9.743 95.912 1.00 39.17 152 VAL C N 1
ATOM 4166 C CA . VAL C 1 116 ? 43.067 -9.288 94.537 1.00 41.92 152 VAL C CA 1
ATOM 4167 C C . VAL C 1 116 ? 43.354 -7.790 94.488 1.00 41.13 152 VAL C C 1
ATOM 4168 O O . VAL C 1 116 ? 42.525 -6.975 94.887 1.00 43.74 152 VAL C O 1
ATOM 4172 N N . LEU C 1 117 ? 44.538 -7.438 93.998 1.00 40.89 153 LEU C N 1
ATOM 4173 C CA . LEU C 1 117 ? 44.967 -6.047 93.935 1.00 31.79 153 LEU C CA 1
ATOM 4174 C C . LEU C 1 117 ? 44.636 -5.427 92.585 1.00 47.06 153 LEU C C 1
ATOM 4175 O O . LEU C 1 117 ? 44.086 -4.326 92.513 1.00 42.27 153 LEU C O 1
ATOM 4180 N N . ARG C 1 118 ? 44.977 -6.137 91.514 1.00 41.18 154 ARG C N 1
ATOM 4181 C CA . ARG C 1 118 ? 44.728 -5.642 90.166 1.00 40.34 154 ARG C CA 1
ATOM 4182 C C . ARG C 1 118 ? 44.302 -6.744 89.204 1.00 43.84 154 ARG C C 1
ATOM 4183 O O . ARG C 1 118 ? 44.868 -7.840 89.199 1.00 44.43 154 ARG C O 1
ATOM 4191 N N . LYS C 1 119 ? 43.290 -6.443 88.399 1.00 39.32 155 LYS C N 1
ATOM 4192 C CA . LYS C 1 119 ? 42.920 -7.294 87.280 1.00 39.83 155 LYS C CA 1
ATOM 4193 C C . LYS C 1 119 ? 43.269 -6.528 86.012 1.00 45.47 155 LYS C C 1
ATOM 4194 O O . LYS C 1 119 ? 42.497 -5.689 85.545 1.00 48.15 155 LYS C O 1
ATOM 4208 N N . PRO C 1 121 ? 44.486 -5.746 82.013 1.00 40.88 157 PRO C N 1
ATOM 4209 C CA . PRO C 1 121 ? 44.354 -6.184 80.621 1.00 45.64 157 PRO C CA 1
ATOM 4210 C C . PRO C 1 121 ? 45.680 -6.739 80.131 1.00 41.67 157 PRO C C 1
ATOM 4211 O O . PRO C 1 121 ? 46.711 -6.087 80.304 1.00 40.33 157 PRO C O 1
ATOM 4215 N N . ALA C 1 122 ? 45.656 -7.926 79.534 1.00 47.50 158 ALA C N 1
ATOM 4216 C CA . ALA C 1 122 ? 46.874 -8.548 79.035 1.00 43.76 158 ALA C CA 1
ATOM 4217 C C . ALA C 1 122 ? 46.653 -9.182 77.670 1.00 46.88 158 ALA C C 1
ATOM 4218 O O . ALA C 1 122 ? 45.518 -9.463 77.284 1.00 53.37 158 ALA C O 1
ATOM 4220 N N . SER C 1 123 ? 47.742 -9.404 76.943 1.00 48.68 159 SER C N 1
ATOM 4221 C CA . SER C 1 123 ? 47.679 -10.105 75.666 1.00 50.54 159 SER C CA 1
ATOM 4222 C C . SER C 1 123 ? 48.675 -11.258 75.654 1.00 49.40 159 SER C C 1
ATOM 4223 O O . SER C 1 123 ? 49.886 -11.041 75.695 1.00 47.15 159 SER C O 1
ATOM 4234 N N . GLY C 1 125 ? 49.944 -15.247 73.975 1.00 56.19 161 GLY C N 1
ATOM 4235 C CA . GLY C 1 125 ? 50.444 -15.665 72.676 1.00 57.25 161 GLY C CA 1
ATOM 4236 C C . GLY C 1 125 ? 49.380 -15.899 71.621 1.00 48.97 161 GLY C C 1
ATOM 4237 O O . GLY C 1 125 ? 48.307 -16.423 71.917 1.00 44.23 161 GLY C O 1
ATOM 4238 N N . LYS C 1 126 ? 49.680 -15.503 70.386 1.00 59.87 162 LYS C N 1
ATOM 4239 C CA . LYS C 1 126 ? 48.824 -15.818 69.245 1.00 61.61 162 LYS C CA 1
ATOM 4240 C C . LYS C 1 126 ? 48.805 -17.338 69.065 1.00 62.88 162 LYS C C 1
ATOM 4241 O O . LYS C 1 126 ? 49.744 -18.012 69.478 1.00 62.06 162 LYS C O 1
ATOM 4247 N N . PRO C 1 127 ? 47.731 -17.883 68.468 1.00 60.22 163 PRO C N 1
ATOM 4248 C CA . PRO C 1 127 ? 47.539 -19.341 68.404 1.00 54.26 163 PRO C CA 1
ATOM 4249 C C . PRO C 1 127 ? 48.725 -20.131 67.845 1.00 59.90 163 PRO C C 1
ATOM 4250 O O . PRO C 1 127 ? 48.915 -21.280 68.243 1.00 55.27 163 PRO C O 1
ATOM 4254 N N . LYS C 1 128 ? 49.504 -19.527 66.950 1.00 61.43 164 LYS C N 1
ATOM 4255 C CA . LYS C 1 128 ? 50.676 -20.189 66.382 1.00 60.27 164 LYS C CA 1
ATOM 4256 C C . LYS C 1 128 ? 51.850 -20.181 67.360 1.00 68.66 164 LYS C C 1
ATOM 4257 O O . LYS C 1 128 ? 52.739 -21.030 67.285 1.00 71.31 164 LYS C O 1
ATOM 4263 N N . PHE C 1 129 ? 51.847 -19.215 68.275 1.00 66.98 165 PHE C N 1
ATOM 4264 C CA . PHE C 1 129 ? 52.886 -19.113 69.294 1.00 63.52 165 PHE C CA 1
ATOM 4265 C C . PHE C 1 129 ? 52.268 -18.900 70.670 1.00 62.87 165 PHE C C 1
ATOM 4266 O O . PHE C 1 129 ? 52.453 -17.848 71.278 1.00 58.81 165 PHE C O 1
ATOM 4274 N N . PRO C 1 130 ? 51.540 -19.908 71.174 1.00 61.27 166 PRO C N 1
ATOM 4275 C CA . PRO C 1 130 ? 50.730 -19.722 72.380 1.00 59.22 166 PRO C CA 1
ATOM 4276 C C . PRO C 1 130 ? 51.578 -19.634 73.640 1.00 61.02 166 PRO C C 1
ATOM 4277 O O . PRO C 1 130 ? 52.682 -20.175 73.680 1.00 57.42 166 PRO C O 1
ATOM 4281 N N . THR C 1 131 ? 51.062 -18.946 74.653 1.00 60.32 167 THR C N 1
ATOM 4282 C CA . THR C 1 131 ? 51.695 -18.933 75.962 1.00 53.70 167 THR C CA 1
ATOM 4283 C C . THR C 1 131 ? 51.479 -20.296 76.600 1.00 49.55 167 THR C C 1
ATOM 4284 O O . THR C 1 131 ? 50.348 -20.776 76.666 1.00 59.57 167 THR C O 1
ATOM 4288 N N . PRO C 1 132 ? 52.565 -20.935 77.058 1.00 42.95 168 PRO C N 1
ATOM 4289 C CA . PRO C 1 132 ? 52.445 -22.256 77.682 1.00 45.94 168 PRO C CA 1
ATOM 4290 C C . PRO C 1 132 ? 51.650 -22.186 78.977 1.00 56.16 168 PRO C C 1
ATOM 4291 O O . PRO C 1 132 ? 51.869 -21.288 79.790 1.00 60.41 168 PRO C O 1
ATOM 4295 N N . ARG C 1 133 ? 50.729 -23.125 79.156 1.00 55.39 169 ARG C N 1
ATOM 4296 C CA . ARG C 1 133 ? 49.862 -23.134 80.324 1.00 47.11 169 ARG C CA 1
ATOM 4297 C C . ARG C 1 133 ? 50.473 -23.965 81.444 1.00 50.97 169 ARG C C 1
ATOM 4298 O O . ARG C 1 133 ? 51.186 -24.936 81.187 1.00 50.33 169 ARG C O 1
ATOM 4306 N N . GLY C 1 134 ? 50.206 -23.571 82.687 1.00 51.66 170 GLY C N 1
ATOM 4307 C CA . GLY C 1 134 ? 50.738 -24.280 83.836 1.00 39.44 170 GLY C CA 1
ATOM 4308 C C . GLY C 1 134 ? 51.068 -23.373 85.004 1.00 48.76 170 GLY C C 1
ATOM 4309 O O . GLY C 1 134 ? 50.748 -22.184 84.993 1.00 46.53 170 GLY C O 1
ATOM 4310 N N . THR C 1 135 ? 51.715 -23.944 86.016 1.00 49.38 171 THR C N 1
ATOM 4311 C CA . THR C 1 135 ? 52.084 -23.211 87.220 1.00 43.26 171 THR C CA 1
ATOM 4312 C C . THR C 1 135 ? 53.578 -22.912 87.222 1.00 48.22 171 THR C C 1
ATOM 4313 O O . THR C 1 135 ? 54.400 -23.827 87.285 1.00 44.93 171 THR C O 1
ATOM 4317 N N . PHE C 1 136 ? 53.931 -21.632 87.163 1.00 48.65 172 PHE C N 1
ATOM 4318 C CA . PHE C 1 136 ? 55.334 -21.252 87.050 1.00 44.21 172 PHE C CA 1
ATOM 4319 C C . PHE C 1 136 ? 55.826 -20.391 88.210 1.00 43.92 172 PHE C C 1
ATOM 4320 O O . PHE C 1 136 ? 55.078 -20.069 89.131 1.00 47.96 172 PHE C O 1
ATOM 4328 N N . THR C 1 137 ? 57.100 -20.026 88.140 1.00 51.65 173 THR C N 1
ATOM 4329 C CA . THR C 1 137 ? 57.762 -19.243 89.172 1.00 50.81 173 THR C CA 1
ATOM 4330 C C . THR C 1 137 ? 58.504 -18.095 88.507 1.00 53.62 173 THR C C 1
ATOM 4331 O O . THR C 1 137 ? 59.157 -18.290 87.484 1.00 62.61 173 THR C O 1
ATOM 4335 N N . ALA C 1 138 ? 58.390 -16.894 89.065 1.00 43.79 174 ALA C N 1
ATOM 4336 C CA . ALA C 1 138 ? 59.200 -15.780 88.589 1.00 39.07 174 ALA C CA 1
ATOM 4337 C C . ALA C 1 138 ? 60.671 -16.133 88.788 1.00 45.76 174 ALA C C 1
ATOM 4338 O O . ALA C 1 138 ? 61.151 -16.232 89.918 1.00 50.70 174 ALA C O 1
ATOM 4340 N N . LEU C 1 139 ? 61.373 -16.337 87.678 1.00 41.35 175 LEU C N 1
ATOM 4341 C CA . LEU C 1 139 ? 62.730 -16.864 87.703 1.00 37.22 175 LEU C CA 1
ATOM 4342 C C . LEU C 1 139 ? 63.774 -15.765 87.815 1.00 41.93 175 LEU C C 1
ATOM 4343 O O . LEU C 1 139 ? 64.811 -15.946 88.454 1.00 46.32 175 LEU C O 1
ATOM 4348 N N . ALA C 1 140 ? 63.500 -14.627 87.187 1.00 43.24 176 ALA C N 1
ATOM 4349 C CA . ALA C 1 140 ? 64.436 -13.512 87.195 1.00 32.56 176 ALA C CA 1
ATOM 4350 C C . ALA C 1 140 ? 63.714 -12.199 86.943 1.00 27.02 176 ALA C C 1
ATOM 4351 O O . ALA C 1 140 ? 62.579 -12.185 86.465 1.00 39.95 176 ALA C O 1
ATOM 4353 N N . LYS C 1 141 ? 64.379 -11.098 87.272 1.00 32.86 177 LYS C N 1
ATOM 4354 C CA . LYS C 1 141 ? 63.849 -9.769 87.000 1.00 38.69 177 LYS C CA 1
ATOM 4355 C C . LYS C 1 141 ? 64.903 -8.951 86.267 1.00 45.40 177 LYS C C 1
ATOM 4356 O O . LYS C 1 141 ? 66.011 -8.757 86.767 1.00 50.05 177 LYS C O 1
ATOM 4362 N N . GLU C 1 142 ? 64.558 -8.485 85.071 1.00 48.06 178 GLU C N 1
ATOM 4363 C CA . GLU C 1 142 ? 65.489 -7.720 84.252 1.00 46.87 178 GLU C CA 1
ATOM 4364 C C . GLU C 1 142 ? 64.843 -6.417 83.801 1.00 47.53 178 GLU C C 1
ATOM 4365 O O . GLU C 1 142 ? 63.809 -6.434 83.131 1.00 51.26 178 GLU C O 1
ATOM 4371 N N . PRO C 1 143 ? 65.448 -5.282 84.182 1.00 43.54 179 PRO C N 1
ATOM 4372 C CA . PRO C 1 143 ? 64.959 -3.947 83.819 1.00 45.27 179 PRO C CA 1
ATOM 4373 C C . PRO C 1 143 ? 64.804 -3.834 82.313 1.00 47.15 179 PRO C C 1
ATOM 4374 O O . PRO C 1 143 ? 63.778 -3.356 81.826 1.00 50.21 179 PRO C O 1
ATOM 4378 N N . VAL C 1 144 ? 65.827 -4.279 81.590 1.00 48.52 180 VAL C N 1
ATOM 4379 C CA . VAL C 1 144 ? 65.758 -4.386 80.140 1.00 48.39 180 VAL C CA 1
ATOM 4380 C C . VAL C 1 144 ? 66.280 -5.741 79.685 1.00 48.69 180 VAL C C 1
ATOM 43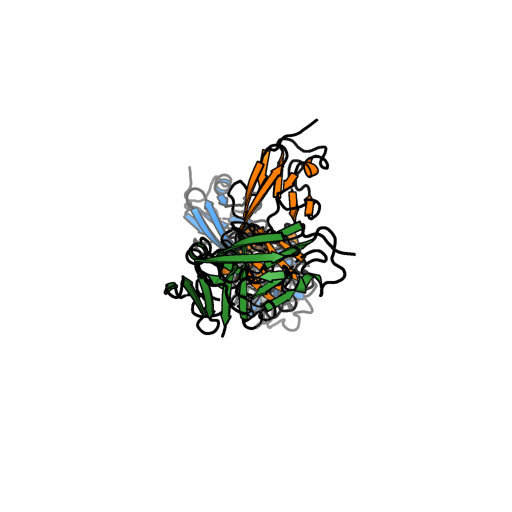81 O O . VAL C 1 144 ? 67.206 -6.297 80.279 1.00 60.96 180 VAL C O 1
ATOM 4385 N N . VAL C 1 145 ? 65.669 -6.275 78.635 1.00 49.87 181 VAL C N 1
ATOM 4386 C CA . VAL C 1 145 ? 66.130 -7.510 78.019 1.00 49.27 181 VAL C CA 1
ATOM 4387 C C . VAL C 1 145 ? 65.744 -7.480 76.543 1.00 52.18 181 VAL C C 1
ATOM 4388 O O . VAL C 1 145 ? 64.740 -6.870 76.169 1.00 44.09 181 VAL C O 1
ATOM 4392 N N . VAL C 1 146 ? 66.558 -8.110 75.702 1.00 45.86 182 VAL C N 1
ATOM 4393 C CA . VAL C 1 146 ? 66.281 -8.154 74.274 1.00 40.80 182 VAL C CA 1
ATOM 4394 C C . VAL C 1 146 ? 65.523 -9.422 73.904 1.00 40.54 182 VAL C C 1
ATOM 4395 O O . VAL C 1 146 ? 66.039 -10.530 74.057 1.00 41.70 182 VAL C O 1
ATOM 4407 N N . ASP C 1 148 ? 64.351 -11.874 71.199 1.00 51.47 184 ASP C N 1
ATOM 4408 C CA . ASP C 1 148 ? 64.876 -12.240 69.885 1.00 45.93 184 ASP C CA 1
ATOM 4409 C C . ASP C 1 148 ? 64.015 -13.322 69.238 1.00 50.43 184 ASP C C 1
ATOM 4410 O O . ASP C 1 148 ? 63.867 -14.411 69.789 1.00 63.80 184 ASP C O 1
ATOM 4415 N N . SER C 1 149 ? 63.465 -13.029 68.061 1.00 48.66 185 SER C N 1
ATOM 4416 C CA . SER C 1 149 ? 62.530 -13.937 67.391 1.00 45.68 185 SER C CA 1
ATOM 4417 C C . SER C 1 149 ? 63.163 -15.251 66.948 1.00 49.06 185 SER C C 1
ATOM 4418 O O . SER C 1 149 ? 62.459 -16.173 66.535 1.00 55.44 185 SER C O 1
ATOM 4421 N N . ARG C 1 150 ? 64.486 -15.333 67.024 1.00 53.84 186 ARG C N 1
ATOM 4422 C CA . ARG C 1 150 ? 65.190 -16.556 66.658 1.00 61.63 186 ARG C CA 1
ATOM 4423 C C . ARG C 1 150 ? 65.092 -17.605 67.765 1.00 66.01 186 ARG C C 1
ATOM 4424 O O . ARG C 1 150 ? 65.373 -18.782 67.542 1.00 73.18 186 ARG C O 1
ATOM 4432 N N . THR C 1 151 ? 64.680 -17.166 68.952 1.00 65.14 187 THR C N 1
ATOM 4433 C CA . THR C 1 151 ? 64.388 -18.068 70.062 1.00 65.00 187 THR C CA 1
ATOM 4434 C C . THR C 1 151 ? 63.258 -19.022 69.675 1.00 68.91 187 THR C C 1
ATOM 4435 O O . THR C 1 151 ? 63.241 -20.184 70.085 1.00 77.92 187 THR C O 1
ATOM 4439 N N . ILE C 1 152 ? 62.324 -18.524 68.868 1.00 59.82 188 ILE C N 1
ATOM 4440 C CA . ILE C 1 152 ? 61.180 -19.319 68.434 1.00 54.27 188 ILE C CA 1
ATOM 4441 C C . ILE C 1 152 ? 61.206 -19.635 66.936 1.00 63.19 188 ILE C C 1
ATOM 4442 O O . ILE C 1 152 ? 60.178 -19.979 66.348 1.00 63.88 188 ILE C O 1
ATOM 4447 N N . GLY C 1 153 ? 62.378 -19.508 66.320 1.00 62.40 189 GLY C N 1
ATOM 4448 C CA . GLY C 1 153 ? 62.568 -19.941 64.946 1.00 55.49 189 GLY C CA 1
ATOM 4449 C C . GLY C 1 153 ? 62.097 -18.999 63.853 1.00 64.87 189 GLY C C 1
ATOM 4450 O O . GLY C 1 153 ? 61.764 -19.443 62.754 1.00 64.85 189 GLY C O 1
ATOM 4451 N N . ILE C 1 154 ? 62.068 -17.702 64.139 1.00 64.48 190 ILE C N 1
ATOM 4452 C CA . ILE C 1 154 ? 61.751 -16.719 63.110 1.00 56.63 190 ILE C CA 1
ATOM 4453 C C . ILE C 1 154 ? 62.970 -15.845 62.836 1.00 53.45 190 ILE C C 1
ATOM 4454 O O . ILE C 1 154 ? 63.386 -15.072 63.696 1.00 58.78 190 ILE C O 1
ATOM 4459 N N . PRO C 1 155 ? 63.548 -15.968 61.631 1.00 56.34 191 PRO C N 1
ATOM 4460 C CA . PRO C 1 155 ? 64.737 -15.196 61.251 1.00 55.87 191 PRO C CA 1
ATOM 4461 C C . PRO C 1 155 ? 64.411 -13.712 61.123 1.00 60.51 191 PRO C C 1
ATOM 4462 O O . PRO C 1 155 ? 63.272 -13.362 60.811 1.00 55.84 191 PRO C O 1
ATOM 4466 N N . LEU C 1 156 ? 65.400 -12.855 61.356 1.00 59.79 192 LEU C N 1
ATOM 4467 C CA . LEU C 1 156 ? 65.184 -11.410 61.347 1.00 59.04 192 LEU C CA 1
ATOM 4468 C C . LEU C 1 156 ? 64.774 -10.880 59.974 1.00 61.39 192 LEU C C 1
ATOM 4469 O O . LEU C 1 156 ? 64.230 -9.781 59.865 1.00 65.14 192 LEU C O 1
ATOM 4474 N N . SER C 1 157 ? 65.031 -11.669 58.934 1.00 60.68 193 SER C N 1
ATOM 4475 C CA . SER C 1 157 ? 64.689 -11.288 57.567 1.00 55.51 193 SER C CA 1
ATOM 4476 C C . SER C 1 157 ? 63.214 -11.526 57.252 1.00 50.24 193 SER C C 1
ATOM 4477 O O . SER C 1 157 ? 62.687 -10.996 56.274 1.00 46.08 193 SER C O 1
ATOM 4480 N N . ASP C 1 158 ? 62.558 -12.329 58.082 1.00 59.14 194 ASP C N 1
ATOM 4481 C CA . ASP C 1 158 ? 61.134 -12.604 57.934 1.00 60.89 194 ASP C CA 1
ATOM 4482 C C . ASP C 1 158 ? 60.323 -11.399 58.399 1.00 58.82 194 ASP C C 1
ATOM 4483 O O . ASP C 1 158 ? 60.689 -10.744 59.376 1.00 58.87 194 ASP C O 1
ATOM 4488 N N . PRO C 1 159 ? 59.219 -11.096 57.699 1.00 52.07 195 PRO C N 1
ATOM 4489 C CA . PRO C 1 159 ? 58.344 -9.982 58.086 1.00 52.50 195 PRO C CA 1
ATOM 4490 C C . PRO C 1 159 ? 57.795 -10.130 59.504 1.00 52.98 195 PRO C C 1
ATOM 4491 O O . PRO C 1 159 ? 57.381 -9.138 60.099 1.00 56.80 195 PRO C O 1
ATOM 4495 N N . GLU C 1 160 ? 57.799 -11.349 60.036 1.00 56.32 196 GLU C N 1
ATOM 4496 C CA . GLU C 1 160 ? 57.294 -11.591 61.383 1.00 58.47 196 GLU C CA 1
ATOM 4497 C C . GLU C 1 160 ? 58.415 -11.771 62.404 1.00 55.74 196 GLU C C 1
ATOM 4498 O O . GLU C 1 160 ? 58.160 -12.105 63.561 1.00 51.57 196 GLU C O 1
ATOM 4504 N N . GLY C 1 161 ? 59.652 -11.543 61.973 1.00 47.37 197 GLY C N 1
ATOM 4505 C CA . GLY C 1 161 ? 60.785 -11.580 62.878 1.00 37.49 197 GLY C CA 1
ATOM 4506 C C . GLY C 1 161 ? 60.895 -10.304 63.689 1.00 45.79 197 GLY C C 1
ATOM 4507 O O . GLY C 1 161 ? 60.301 -9.285 63.339 1.00 45.77 197 GLY C O 1
ATOM 4508 N N . TYR C 1 162 ? 61.659 -10.355 64.773 1.00 40.21 198 TYR C N 1
ATOM 4509 C CA . TYR C 1 162 ? 61.834 -9.187 65.623 1.00 42.13 198 TYR C CA 1
ATOM 4510 C C . TYR C 1 162 ? 63.089 -9.280 66.484 1.00 37.36 198 TYR C C 1
ATOM 4511 O O . TYR C 1 162 ? 63.544 -10.370 66.831 1.00 28.08 198 TYR C O 1
ATOM 4520 N N . LYS C 1 163 ? 63.653 -8.124 66.808 1.00 36.05 199 LYS C N 1
ATOM 4521 C CA . LYS C 1 163 ? 64.721 -8.040 67.793 1.00 42.21 199 LYS C CA 1
ATOM 4522 C C . LYS C 1 163 ? 64.618 -6.674 68.445 1.00 47.07 199 LYS C C 1
ATOM 4523 O O . LYS C 1 163 ? 65.000 -5.662 67.854 1.00 50.07 199 LYS C O 1
ATOM 4529 N N . LEU C 1 164 ? 64.079 -6.645 69.658 1.00 42.15 200 LEU C N 1
ATOM 4530 C CA . LEU C 1 164 ? 63.808 -5.382 70.328 1.00 43.21 200 LEU C CA 1
ATOM 4531 C C . LEU C 1 164 ? 64.039 -5.465 71.829 1.00 41.61 200 LEU C C 1
ATOM 4532 O O . LEU C 1 164 ? 63.992 -6.540 72.423 1.00 52.13 200 LEU C O 1
ATOM 4537 N N . THR C 1 165 ? 64.293 -4.311 72.433 1.00 34.71 201 THR C N 1
ATOM 4538 C CA . THR C 1 165 ? 64.468 -4.209 73.873 1.00 40.21 201 THR C CA 1
ATOM 4539 C C . THR C 1 165 ? 63.120 -3.976 74.549 1.00 39.96 201 THR C C 1
ATOM 4540 O O . THR C 1 165 ? 62.359 -3.101 74.139 1.00 42.86 201 THR C O 1
ATOM 4544 N N . VAL C 1 166 ? 62.818 -4.771 75.573 1.00 41.87 202 VAL C N 1
ATOM 4545 C CA . VAL C 1 166 ? 61.594 -4.577 76.345 1.00 38.07 202 VAL C CA 1
ATOM 4546 C C . VAL C 1 166 ? 61.919 -4.204 77.787 1.00 38.86 202 VAL C C 1
ATOM 4547 O O . VAL C 1 166 ? 62.943 -4.618 78.330 1.00 44.12 202 VAL C O 1
ATOM 4551 N N . ASN C 1 167 ? 61.049 -3.405 78.395 1.00 43.09 203 ASN C N 1
ATOM 4552 C CA . ASN C 1 167 ? 61.259 -2.930 79.754 1.00 35.67 203 ASN C CA 1
ATOM 4553 C C . ASN C 1 167 ? 60.557 -3.808 80.774 1.00 35.90 203 ASN C C 1
ATOM 4554 O O . ASN C 1 167 ? 59.569 -4.469 80.454 1.00 36.16 203 ASN C O 1
ATOM 4559 N N . HIS C 1 168 ? 61.073 -3.799 82.001 1.00 37.62 204 HIS C N 1
ATOM 4560 C CA . HIS C 1 168 ? 60.399 -4.412 83.142 1.00 36.57 204 HIS C CA 1
ATOM 4561 C C . HIS C 1 168 ? 59.982 -5.859 82.899 1.00 37.35 204 HIS C C 1
ATOM 4562 O O . HIS C 1 168 ? 58.813 -6.214 83.059 1.00 27.58 204 HIS C O 1
ATOM 4569 N N . ALA C 1 169 ? 60.951 -6.686 82.518 1.00 30.58 205 ALA C N 1
ATOM 4570 C CA . ALA C 1 169 ? 60.685 -8.078 82.177 1.00 31.56 205 ALA C CA 1
ATOM 4571 C C . ALA C 1 169 ? 60.826 -9.017 83.370 1.00 34.06 205 ALA C C 1
ATOM 4572 O O . ALA C 1 169 ? 61.820 -8.975 84.096 1.00 35.42 205 ALA C O 1
ATOM 4574 N N . VAL C 1 170 ? 59.828 -9.874 83.556 1.00 35.23 206 VAL C N 1
ATOM 4575 C CA . VAL C 1 170 ? 59.888 -10.913 84.573 1.00 31.47 206 VAL C CA 1
ATOM 4576 C C . VAL C 1 170 ? 59.900 -12.279 83.894 1.00 31.73 206 VAL C C 1
ATOM 4577 O O . VAL C 1 170 ? 58.935 -12.656 83.229 1.00 36.60 206 VAL C O 1
ATOM 4581 N N . ARG C 1 171 ? 60.994 -13.017 84.057 1.00 37.13 207 ARG C N 1
ATOM 4582 C CA . ARG C 1 171 ? 61.130 -14.327 83.424 1.00 32.50 207 ARG C CA 1
ATOM 4583 C C . ARG C 1 171 ? 60.187 -15.358 84.033 1.00 33.62 207 ARG C C 1
ATOM 4584 O O . ARG C 1 171 ? 60.146 -15.533 85.250 1.00 47.40 207 ARG C O 1
ATOM 4592 N N . VAL C 1 172 ? 59.426 -16.033 83.177 1.00 30.76 208 VAL C N 1
ATOM 4593 C CA . VAL C 1 172 ? 58.460 -17.033 83.616 1.00 34.35 208 VAL C CA 1
ATOM 4594 C C . VAL C 1 172 ? 58.999 -18.440 83.372 1.00 41.38 208 VAL C C 1
ATOM 4595 O O . VAL C 1 172 ? 58.877 -19.322 84.224 1.00 41.13 208 VAL C O 1
ATOM 4599 N N . THR C 1 173 ? 59.593 -18.643 82.201 1.00 37.91 209 THR C N 1
ATOM 4600 C CA . THR C 1 173 ? 60.196 -19.927 81.852 1.00 42.26 209 THR C CA 1
ATOM 4601 C C . THR C 1 173 ? 61.616 -19.725 81.346 1.00 48.80 209 THR C C 1
ATOM 4602 O O . THR C 1 173 ? 61.968 -18.636 80.894 1.00 52.00 209 THR C O 1
ATOM 4606 N N . TRP C 1 174 ? 62.429 -20.775 81.411 1.00 48.41 210 TRP C N 1
ATOM 4607 C CA . TRP C 1 174 ? 63.769 -20.715 80.837 1.00 49.98 210 TRP C CA 1
ATOM 4608 C C . TRP C 1 174 ? 63.710 -20.823 79.316 1.00 48.63 210 TRP C C 1
ATOM 4609 O O . TRP C 1 174 ? 64.711 -20.620 78.629 1.00 50.10 210 TRP C O 1
ATOM 4620 N N . GLY C 1 175 ? 62.524 -21.130 78.798 1.00 47.77 211 GLY C N 1
ATOM 4621 C CA . GLY C 1 175 ? 62.296 -21.170 77.366 1.00 47.06 211 GLY C CA 1
ATOM 4622 C C . GLY C 1 175 ? 62.240 -19.789 76.740 1.00 53.39 211 GLY C C 1
ATOM 4623 O O . GLY C 1 175 ? 62.469 -19.634 75.540 1.00 63.67 211 GLY C O 1
ATOM 4624 N N . GLY C 1 176 ? 61.928 -18.782 77.551 1.00 50.59 212 GLY C N 1
ATOM 4625 C CA . GLY C 1 176 ? 61.902 -17.414 77.069 1.00 42.51 212 GLY C CA 1
ATOM 4626 C C . GLY C 1 176 ? 60.566 -16.707 77.205 1.00 39.49 212 GLY C C 1
ATOM 4627 O O . GLY C 1 176 ? 60.363 -15.648 76.612 1.00 53.15 212 GLY C O 1
ATOM 4628 N N . VAL C 1 177 ? 59.649 -17.283 77.976 1.00 45.88 213 VAL C N 1
ATOM 4629 C CA . VAL C 1 177 ? 58.388 -16.604 78.264 1.00 41.08 213 VAL C CA 1
ATOM 4630 C C . VAL C 1 177 ? 58.615 -15.537 79.329 1.00 39.41 213 VAL C C 1
ATOM 4631 O O . VAL C 1 177 ? 59.213 -15.808 80.368 1.00 40.48 213 VAL C O 1
ATOM 4635 N N . TYR C 1 178 ? 58.143 -14.323 79.066 1.00 45.39 214 TYR C N 1
ATOM 4636 C CA . TYR C 1 178 ? 58.303 -13.223 80.008 1.00 38.02 214 TYR C CA 1
ATOM 4637 C C . TYR C 1 178 ? 56.981 -12.525 80.270 1.00 45.70 214 TYR C C 1
ATOM 4638 O O . TYR C 1 178 ? 56.047 -12.623 79.472 1.00 52.02 214 TYR C O 1
ATOM 4647 N N . VAL C 1 179 ? 56.908 -11.830 81.400 1.00 36.35 215 VAL C N 1
ATOM 4648 C CA . VAL C 1 179 ? 55.929 -10.769 81.587 1.00 37.45 215 VAL C CA 1
ATOM 4649 C C . VAL C 1 179 ? 56.709 -9.483 81.362 1.00 41.38 215 VAL C C 1
ATOM 4650 O O . VAL C 1 179 ? 57.731 -9.262 82.014 1.00 44.10 215 VAL C O 1
ATOM 4654 N N . HIS C 1 180 ? 56.259 -8.645 80.433 1.00 37.38 216 HIS C N 1
ATOM 4655 C CA . HIS C 1 180 ? 56.990 -7.415 80.131 1.00 36.81 216 HIS C CA 1
ATOM 4656 C C . HIS C 1 180 ? 56.115 -6.290 79.593 1.00 37.84 216 HIS C C 1
ATOM 4657 O O . HIS C 1 180 ? 54.937 -6.487 79.290 1.00 37.67 216 HIS C O 1
ATOM 4664 N N . SER C 1 181 ? 56.705 -5.103 79.488 1.00 40.94 217 SER C N 1
ATOM 4665 C CA . SER C 1 181 ? 56.026 -3.953 78.906 1.00 43.82 217 SER C CA 1
ATOM 4666 C C . SER C 1 181 ? 55.914 -4.126 77.397 1.00 45.39 217 SER C C 1
ATOM 4667 O O . SER C 1 181 ? 56.906 -4.404 76.721 1.00 36.12 217 SER C O 1
ATOM 4670 N N . ALA C 1 182 ? 54.703 -3.979 76.873 1.00 42.71 218 ALA C N 1
ATOM 4671 C CA . ALA C 1 182 ? 54.490 -4.066 75.433 1.00 48.03 218 ALA C CA 1
ATOM 4672 C C . ALA C 1 182 ? 53.596 -2.936 74.934 1.00 55.17 218 ALA C C 1
ATOM 4673 O O . ALA C 1 182 ? 52.388 -3.120 74.764 1.00 46.05 218 ALA C O 1
ATOM 4675 N N . PRO C 1 183 ? 54.195 -1.759 74.696 1.00 58.23 219 PRO C N 1
ATOM 4676 C CA . PRO C 1 183 ? 53.465 -0.611 74.149 1.00 55.89 219 PRO C CA 1
ATOM 4677 C C . PRO C 1 183 ? 52.870 -0.961 72.795 1.00 62.36 219 PRO C C 1
ATOM 4678 O O . PRO C 1 183 ? 51.778 -0.507 72.462 1.00 64.00 219 PRO C O 1
ATOM 4682 N N . TRP C 1 184 ? 53.586 -1.792 72.044 1.00 69.44 220 TRP C N 1
ATOM 4683 C CA A TRP C 1 184 ? 53.191 -2.167 70.694 0.53 62.19 220 TRP C CA 1
ATOM 4684 C CA B TRP C 1 184 ? 53.179 -2.160 70.690 0.47 63.78 220 TRP C CA 1
ATOM 4685 C C . TRP C 1 184 ? 51.794 -2.796 70.632 1.00 67.61 220 TRP C C 1
ATOM 4686 O O . TRP C 1 184 ? 51.115 -2.717 69.610 1.00 83.95 220 TRP C O 1
ATOM 4707 N N . SER C 1 185 ? 51.364 -3.414 71.730 1.00 61.07 221 SER C N 1
ATOM 4708 C CA . SER C 1 185 ? 50.091 -4.135 71.733 1.00 53.46 221 SER C CA 1
ATOM 4709 C C . SER C 1 185 ? 49.076 -3.677 72.780 1.00 49.78 221 SER C C 1
ATOM 4710 O O . SER C 1 185 ? 48.179 -4.441 73.146 1.00 42.87 221 SER C O 1
ATOM 4713 N N . VAL C 1 186 ? 49.208 -2.438 73.251 1.00 47.96 222 VAL C N 1
ATOM 4714 C CA . VAL C 1 186 ? 48.260 -1.874 74.211 1.00 54.34 222 VAL C CA 1
ATOM 4715 C C . VAL C 1 186 ? 46.821 -1.987 73.710 1.00 60.67 222 VAL C C 1
ATOM 4716 O O . VAL C 1 186 ? 45.911 -2.320 74.473 1.00 54.87 222 VAL C O 1
ATOM 4720 N N . GLY C 1 187 ? 46.632 -1.736 72.417 1.00 61.08 223 GLY C N 1
ATOM 4721 C CA . GLY C 1 187 ? 45.312 -1.755 71.814 1.00 42.45 223 GLY C CA 1
ATOM 4722 C C . GLY C 1 187 ? 44.634 -3.112 71.783 1.00 47.96 223 GLY C C 1
ATOM 4723 O O . GLY C 1 187 ? 43.421 -3.194 71.588 1.00 55.94 223 GLY C O 1
ATOM 4724 N N . SER C 1 188 ? 45.402 -4.178 71.981 1.00 56.20 224 SER C N 1
ATOM 4725 C CA A SER C 1 188 ? 44.861 -5.530 71.938 0.54 51.47 224 SER C CA 1
ATOM 4726 C CA B SER C 1 188 ? 44.833 -5.520 71.946 0.46 51.94 224 SER C CA 1
ATOM 4727 C C . SER C 1 188 ? 44.732 -6.141 73.334 1.00 52.89 224 SER C C 1
ATOM 4728 O O . SER C 1 188 ? 44.028 -7.135 73.525 1.00 49.76 224 SER C O 1
ATOM 4733 N N . GLN C 1 189 ? 45.425 -5.552 74.305 1.00 54.38 225 GLN C N 1
ATOM 4734 C CA . GLN C 1 189 ? 45.409 -6.066 75.674 1.00 47.72 225 GLN C CA 1
ATOM 4735 C C . GLN C 1 189 ? 44.015 -5.982 76.281 1.00 47.68 225 GLN C C 1
ATOM 4736 O O . GLN C 1 189 ? 43.427 -4.903 76.361 1.00 50.09 225 GLN C O 1
ATOM 4742 N N . GLY C 1 190 ? 43.487 -7.128 76.701 1.00 50.77 226 GLY C N 1
ATOM 4743 C CA . GLY C 1 190 ? 42.146 -7.188 77.253 1.00 52.87 226 GLY C CA 1
ATOM 4744 C C . GLY C 1 190 ? 41.112 -7.628 76.233 1.00 61.56 226 GLY C C 1
ATOM 4745 O O . GLY C 1 190 ? 39.957 -7.882 76.575 1.00 66.10 226 GLY C O 1
ATOM 4746 N N . TYR C 1 191 ? 41.529 -7.719 74.974 1.00 73.20 227 TYR C N 1
ATOM 4747 C CA . TYR C 1 191 ? 40.621 -8.097 73.897 1.00 73.14 227 TYR C CA 1
ATOM 4748 C C . TYR C 1 191 ? 41.084 -9.349 73.156 1.00 71.78 227 TYR C C 1
ATOM 4749 O O . TYR C 1 191 ? 40.335 -10.319 73.035 1.00 62.86 227 TYR C O 1
ATOM 4758 N N . ALA C 1 192 ? 42.317 -9.325 72.659 1.00 74.82 228 ALA C N 1
ATOM 4759 C CA . ALA C 1 192 ? 42.846 -10.453 71.898 1.00 76.14 228 ALA C CA 1
ATOM 4760 C C . ALA C 1 192 ? 44.305 -10.761 72.227 1.00 72.84 228 ALA C C 1
ATOM 4761 O O . ALA C 1 192 ? 45.045 -9.895 72.697 1.00 70.09 228 ALA C O 1
ATOM 4763 N N . ASN C 1 193 ? 44.708 -12.001 71.966 1.00 68.81 229 ASN C N 1
ATOM 4764 C CA . ASN C 1 193 ? 46.083 -12.436 72.177 1.00 61.64 229 ASN C CA 1
ATOM 4765 C C . ASN C 1 193 ? 46.918 -12.281 70.905 1.00 64.99 229 ASN C C 1
ATOM 4766 O O . ASN C 1 193 ? 46.688 -12.974 69.914 1.00 67.14 229 ASN C O 1
ATOM 4771 N N . VAL C 1 194 ? 47.889 -11.371 70.939 1.00 62.23 230 VAL C N 1
ATOM 4772 C CA . VAL C 1 194 ? 48.650 -11.015 69.743 1.00 47.24 230 VAL C CA 1
ATOM 4773 C C . VAL C 1 194 ? 50.166 -11.120 69.918 1.00 64.01 230 VAL C C 1
ATOM 4774 O O . VAL C 1 194 ? 50.926 -10.699 69.043 1.00 60.13 230 VAL C O 1
ATOM 4778 N N . SER C 1 195 ? 50.607 -11.676 71.043 1.00 70.25 231 SER C N 1
ATOM 4779 C CA . SER C 1 195 ? 52.037 -11.795 71.318 1.00 60.20 231 SER C CA 1
ATOM 4780 C C . SER C 1 195 ? 52.604 -13.080 70.723 1.00 51.35 231 SER C C 1
ATOM 4781 O O . SER C 1 195 ? 51.874 -13.865 70.118 1.00 44.84 231 SER C O 1
ATOM 4784 N N . HIS C 1 196 ? 53.906 -13.286 70.897 1.00 42.99 232 HIS C N 1
ATOM 4785 C CA . HIS C 1 196 ? 54.562 -14.500 70.424 1.00 38.99 232 HIS C CA 1
ATOM 4786 C C . HIS C 1 196 ? 54.795 -15.495 71.559 1.00 43.38 232 HIS C C 1
ATOM 4787 O O . HIS C 1 196 ? 55.622 -16.401 71.441 1.00 42.08 232 HIS C O 1
ATOM 4794 N N . GLY C 1 197 ? 54.062 -15.323 72.656 1.00 43.45 233 GLY C N 1
ATOM 4795 C CA . GLY C 1 197 ? 54.164 -16.229 73.785 1.00 37.61 233 GLY C CA 1
ATOM 4796 C C . GLY C 1 197 ? 54.254 -15.520 75.122 1.00 44.35 233 GLY C C 1
ATOM 4797 O O . GLY C 1 197 ? 53.776 -16.030 76.136 1.00 39.01 233 GLY C O 1
ATOM 4798 N N . CYS C 1 198 ? 54.871 -14.344 75.129 1.00 42.22 234 CYS C N 1
ATOM 4799 C CA . CYS C 1 198 ? 55.031 -13.580 76.360 1.00 41.25 234 CYS C CA 1
ATOM 4800 C C . CYS C 1 198 ? 53.707 -13.037 76.879 1.00 43.34 234 CYS C C 1
ATOM 4801 O O . CYS C 1 198 ? 52.697 -13.045 76.176 1.00 42.16 234 CYS C O 1
ATOM 4804 N N . ILE C 1 199 ? 53.720 -12.580 78.125 1.00 38.11 235 ILE C N 1
ATOM 4805 C CA . ILE C 1 199 ? 52.554 -11.953 78.726 1.00 35.35 235 ILE C CA 1
ATOM 4806 C C . ILE C 1 199 ? 52.672 -10.439 78.572 1.00 30.73 235 ILE C C 1
ATOM 4807 O O . ILE C 1 199 ? 53.463 -9.795 79.261 1.00 48.13 235 ILE C O 1
ATOM 4812 N N . ASN C 1 200 ? 51.895 -9.880 77.647 1.00 35.86 236 ASN C N 1
ATOM 4813 C CA . ASN C 1 200 ? 51.964 -8.455 77.332 1.00 43.16 236 ASN C CA 1
ATOM 4814 C C . ASN C 1 200 ? 51.150 -7.568 78.273 1.00 49.23 236 ASN C C 1
ATOM 4815 O O . ASN C 1 200 ? 49.946 -7.765 78.443 1.00 47.91 236 ASN C O 1
ATOM 4820 N N . LEU C 1 201 ? 51.817 -6.586 78.872 1.00 50.15 237 LEU C N 1
ATOM 4821 C CA . LEU C 1 201 ? 51.155 -5.611 79.730 1.00 44.74 237 LEU C CA 1
ATOM 4822 C C . LEU C 1 201 ? 51.442 -4.202 79.230 1.00 38.59 237 LEU C C 1
ATOM 4823 O O . LEU C 1 201 ? 52.382 -3.984 78.467 1.00 43.12 237 LEU C O 1
ATOM 4828 N N . SER C 1 202 ? 50.628 -3.246 79.663 1.00 40.22 238 SER C N 1
ATOM 4829 C CA . SER C 1 202 ? 50.910 -1.839 79.421 1.00 41.95 238 SER C CA 1
ATOM 4830 C C . SER C 1 202 ? 52.156 -1.453 80.212 1.00 48.94 238 SER C C 1
ATOM 4831 O O . SER C 1 202 ? 52.513 -2.129 81.174 1.00 42.70 238 SER C O 1
ATOM 4834 N N . PRO C 1 203 ? 52.839 -0.379 79.793 1.00 53.76 239 PRO C N 1
ATOM 4835 C CA . PRO C 1 203 ? 54.042 0.086 80.492 1.00 47.91 239 PRO C CA 1
ATOM 4836 C C . PRO C 1 203 ? 53.815 0.402 81.969 1.00 50.49 239 PRO C C 1
ATOM 4837 O O . PRO C 1 203 ? 54.715 0.159 82.774 1.00 57.98 239 PRO C O 1
ATOM 4841 N N . ASP C 1 204 ? 52.645 0.929 82.321 1.00 44.26 240 ASP C N 1
ATOM 4842 C CA A ASP C 1 204 ? 52.362 1.264 83.717 0.57 46.41 240 ASP C CA 1
ATOM 4843 C CA B ASP C 1 204 ? 52.351 1.269 83.706 0.43 46.15 240 ASP C CA 1
ATOM 4844 C C . ASP C 1 204 ? 52.036 0.019 84.532 1.00 41.61 240 ASP C C 1
ATOM 4845 O O . ASP C 1 204 ? 52.405 -0.075 85.702 1.00 44.98 240 ASP C O 1
ATOM 4854 N N . ASN C 1 205 ? 51.351 -0.937 83.914 1.00 34.99 241 ASN C N 1
ATOM 4855 C CA . ASN C 1 205 ? 51.015 -2.186 84.588 1.00 34.83 241 ASN C CA 1
ATOM 4856 C C . ASN C 1 205 ? 52.230 -3.093 84.750 1.00 36.40 241 ASN C C 1
ATOM 4857 O O . ASN C 1 205 ? 52.389 -3.745 85.778 1.00 41.97 241 ASN C O 1
ATOM 4862 N N . ALA C 1 206 ? 53.088 -3.125 83.736 1.00 34.40 242 ALA C N 1
ATOM 4863 C CA . ALA C 1 206 ? 54.311 -3.923 83.792 1.00 34.19 242 ALA C CA 1
ATOM 4864 C C . ALA C 1 206 ? 55.291 -3.368 84.821 1.00 38.93 242 ALA C C 1
ATOM 4865 O O . ALA C 1 206 ? 55.958 -4.127 85.520 1.00 44.07 242 ALA C O 1
ATOM 4867 N N . ALA C 1 207 ? 55.374 -2.044 84.908 1.00 41.22 243 ALA C N 1
ATOM 4868 C CA . ALA C 1 207 ? 56.215 -1.395 85.909 1.00 36.20 243 ALA C CA 1
ATOM 4869 C C . ALA C 1 207 ? 55.685 -1.647 87.317 1.00 37.21 243 ALA C C 1
ATOM 4870 O O . ALA C 1 207 ? 56.461 -1.886 88.247 1.00 34.32 243 ALA C O 1
ATOM 4872 N N . TRP C 1 208 ? 54.365 -1.586 87.471 1.00 29.05 244 TRP C N 1
ATOM 4873 C CA . TRP C 1 208 ? 53.734 -1.867 88.758 1.00 28.10 244 TRP C CA 1
ATOM 4874 C C . TRP C 1 208 ? 54.019 -3.292 89.208 1.00 33.90 244 TRP C C 1
ATOM 4875 O O . TRP C 1 208 ? 54.457 -3.514 90.336 1.00 43.61 244 TRP C O 1
ATOM 4886 N N . TYR C 1 209 ? 53.770 -4.253 88.323 1.00 34.11 245 TYR C N 1
ATOM 4887 C CA . TYR C 1 209 ? 53.999 -5.658 88.633 1.00 32.16 245 TYR C CA 1
ATOM 4888 C C . TYR C 1 209 ? 55.471 -5.952 88.886 1.00 38.86 245 TYR C C 1
ATOM 4889 O O . TYR C 1 209 ? 55.801 -6.789 89.720 1.00 39.65 245 TYR C O 1
ATOM 4898 N N . TYR C 1 210 ? 56.350 -5.259 88.171 1.00 37.59 246 TYR C N 1
ATOM 4899 C CA . TYR C 1 210 ? 57.787 -5.486 88.296 1.00 35.11 246 TYR C CA 1
ATOM 4900 C C . TYR C 1 210 ? 58.311 -5.066 89.662 1.00 35.58 246 TYR C C 1
ATOM 4901 O O . TYR C 1 210 ? 59.136 -5.759 90.253 1.00 45.14 246 TYR C O 1
ATOM 4910 N N . ASP C 1 211 ? 57.835 -3.929 90.156 1.00 40.59 247 ASP C N 1
ATOM 4911 C CA . ASP C 1 211 ? 58.331 -3.380 91.414 1.00 42.88 247 ASP C CA 1
ATOM 4912 C C . ASP C 1 211 ? 57.799 -4.124 92.635 1.00 41.32 247 ASP C C 1
ATOM 4913 O O . ASP C 1 211 ? 58.371 -4.036 93.720 1.00 43.76 247 ASP C O 1
ATOM 4931 N N . VAL C 1 213 ? 56.778 -7.618 92.399 1.00 31.62 249 VAL C N 1
ATOM 4932 C CA . VAL C 1 213 ? 57.084 -9.047 92.299 1.00 28.52 249 VAL C CA 1
ATOM 4933 C C . VAL C 1 213 ? 58.494 -9.348 92.812 1.00 27.90 249 VAL C C 1
ATOM 4934 O O . VAL C 1 213 ? 59.367 -8.478 92.800 1.00 35.09 249 VAL C O 1
ATOM 4938 N N . SER C 1 214 ? 58.699 -10.574 93.283 1.00 27.94 250 SER C N 1
ATOM 4939 C CA . SER C 1 214 ? 60.013 -11.030 93.723 1.00 34.81 250 SER C CA 1
ATOM 4940 C C . SER C 1 214 ? 60.333 -12.364 93.059 1.00 34.62 250 SER C C 1
ATOM 4941 O O . SER C 1 214 ? 59.423 -13.104 92.675 1.00 30.72 250 SER C O 1
ATOM 4944 N N . VAL C 1 215 ? 61.620 -12.665 92.909 1.00 26.91 251 VAL C N 1
ATOM 4945 C CA . VAL C 1 215 ? 62.035 -13.959 92.375 1.00 36.64 251 VAL C CA 1
ATOM 4946 C C . VAL C 1 215 ? 61.529 -15.076 93.282 1.00 44.16 251 VAL C C 1
ATOM 4947 O O . VAL C 1 215 ? 61.882 -15.135 94.459 1.00 48.63 251 VAL C O 1
ATOM 4951 N N . GLY C 1 216 ? 60.685 -15.947 92.740 1.00 45.09 252 GLY C N 1
ATOM 4952 C CA . GLY C 1 216 ? 60.102 -17.015 93.531 1.00 26.96 252 GLY C CA 1
ATOM 4953 C C . GLY C 1 216 ? 58.596 -16.887 93.661 1.00 36.50 252 GLY C C 1
ATOM 4954 O O . GLY C 1 216 ? 57.922 -17.833 94.072 1.00 38.57 252 GLY C O 1
ATOM 4955 N N . ASP C 1 217 ? 58.063 -15.716 93.322 1.00 37.12 253 ASP C N 1
ATOM 4956 C CA . ASP C 1 217 ? 56.620 -15.521 93.336 1.00 34.25 253 ASP C CA 1
ATOM 4957 C C . ASP C 1 217 ? 55.987 -16.373 92.241 1.00 41.71 253 ASP C C 1
ATOM 4958 O O . ASP C 1 217 ? 56.527 -16.477 91.141 1.00 41.48 253 ASP C O 1
ATOM 4963 N N . PRO C 1 218 ? 54.841 -16.996 92.545 1.00 37.93 254 PRO C N 1
ATOM 4964 C CA . PRO C 1 218 ? 54.179 -17.895 91.596 1.00 38.30 254 PRO C CA 1
ATOM 4965 C C . PRO C 1 218 ? 53.474 -17.154 90.465 1.00 44.24 254 PRO C C 1
ATOM 4966 O O . PRO C 1 218 ? 52.866 -16.106 90.688 1.00 38.63 254 PRO C O 1
ATOM 4970 N N . ILE C 1 219 ? 53.573 -17.704 89.259 1.00 48.03 255 ILE C N 1
ATOM 4971 C CA . ILE C 1 219 ? 52.855 -17.191 88.102 1.00 37.55 255 ILE C CA 1
ATOM 4972 C C . ILE C 1 219 ? 52.092 -18.345 87.465 1.00 38.38 255 ILE C C 1
ATOM 4973 O O . ILE C 1 219 ? 52.691 -19.334 87.043 1.00 45.29 255 ILE C O 1
ATOM 4978 N N . ILE C 1 220 ? 50.771 -18.227 87.407 1.00 43.39 256 ILE C N 1
ATOM 4979 C CA . ILE C 1 220 ? 49.948 -19.269 86.808 1.00 40.17 256 ILE C CA 1
ATOM 4980 C C . ILE C 1 220 ? 49.395 -18.819 85.459 1.00 46.95 256 ILE C C 1
ATOM 4981 O O . ILE C 1 220 ? 48.800 -17.747 85.347 1.00 45.07 256 ILE C O 1
ATOM 4986 N N . VAL C 1 221 ? 49.619 -19.633 84.432 1.00 51.73 257 VAL C N 1
ATOM 4987 C CA . VAL C 1 221 ? 49.006 -19.405 83.130 1.00 49.99 257 VAL C CA 1
ATOM 4988 C C . VAL C 1 221 ? 47.953 -20.481 82.898 1.00 57.22 257 VAL C C 1
ATOM 4989 O O . VAL C 1 221 ? 48.239 -21.676 83.006 1.00 51.65 257 VAL C O 1
ATOM 4993 N N . GLN C 1 222 ? 46.732 -20.052 82.595 1.00 57.26 258 GLN C N 1
ATOM 4994 C CA . GLN C 1 222 ? 45.609 -20.971 82.473 1.00 54.54 258 GLN C CA 1
ATOM 4995 C C . GLN C 1 222 ? 44.709 -20.578 81.309 1.00 59.79 258 GLN C C 1
ATOM 4996 O O . GLN C 1 222 ? 44.906 -19.534 80.685 1.00 59.14 258 GLN C O 1
ATOM 5002 N N . ALA C 1 223 ? 43.720 -21.419 81.023 1.00 71.22 259 ALA C N 1
ATOM 5003 C CA . ALA C 1 223 ? 42.782 -21.168 79.935 1.00 73.27 259 ALA C CA 1
ATOM 5004 C C . ALA C 1 223 ? 42.017 -19.864 80.144 1.00 82.03 259 ALA C C 1
ATOM 5005 O O . ALA C 1 223 ? 41.991 -19.000 79.269 1.00 85.74 259 ALA C O 1
#

CATH classification: 2.60.40.3710 (+1 more: 2.40.440.10)

Nearest PDB structures (foldseek):
  4xvo-assembly3_C  TM=1.005E+00  e=1.899E-42  Mycolicibacterium smegmatis MC2 155
  4jmx-assembly1_A  TM=9.278E-01  e=6.161E-31  Mycobacterium tuberculosis
  4k73-assembly1_A  TM=8.786E-01  e=3.052E-25  Mycobacterium tuberculosis H37Rv
  5e5l-assembly4_D  TM=8.617E-01  e=1.027E-23  Mycobacterium tuberculosis H37Rv
  7a1c-assembly1_A  TM=8.390E-01  e=6.745E-22  Mycobacterium tuberculosis H37Rv

Organism: Mycolicibacterium smegmatis (strain ATCC 700084 / mc(2)155) (NCBI:txid246196)

Sequence (636 aa):
TPVEVAQVEPAAGAVVGVAHPVTVRFAEPVTDRRRSAERSLRIASTDTSAGRFRWPEAAVEWTPDEFWPAHSTISLSVGGVKTSFNTGAEVLGVADIDAHTFTVSVDGEVLRKPASGKPKFPTPRGTFTALAKEPVVVDSRTIGIPLSDPEGYKLTVNHAVRVTWGGVYVHSAPWWSVGSSQGYANVSHGCINLSPDDNAAWYYDVSVGDPIIVQATPVEVAQVEPAAGAVVGVAHPVTVRFAEPVTDRRRSAERSLRIASTDTSAGRFRWPEAAVEWTPDEFWPAHSTISLSVGGVKTSFNTGAEVLGVADIDAHTFTVSVDGEVLRKPASGKPKFPTPRGTFTALAKEPVVVDSRTIGIPLSDPEGYKLTVNHAVRVTWGGVYVHSAPWWSVGSQGYANVSHGCINLSPDDNAAWYYDVSVGDPIIVQATPVEVAQVEPAAGAVVGVAHPVTVRFAEPVTDRRRSAERSLRIASTDTSAGRFRWPEAAVEWTPDEFWPAHSTISLSVGGVKTSFNTGAEVLGVADIDAHTFTVSVDGEVLRKPASGKPKFPTPRGTFTALAKEPVVVDSRTIGIPLSDPEGYKLTVNHAVRVTWGGVYVHSAPWWSVGSSQGYANVSHGCINLSPDDNAAWYYDVSVGDPIIVQA

Solvent-accessible surface area: 29979 Å² total

B-factor: mean 53.8, std 18.86, range [14.25, 135.81]

Secondary structure (DSSP, 8-state):
----EEEEESPTT-EE-TTPPBEEEESS--S-HHHHHHTEEETTB-TTSEEE--SSS---EEESSPPPBT-EEEEEESS-EEEEEE---EEEEEETTTTEEEEEETTEEEE------TTSPPPPEEEE--EEEEEE--GGGGT--TTSTT-----EEEEEE--TTS-EEEE-GGGTTTTTT---SSSSEEE-HHHHHHHH---TT-EEEEE-/----EEEEESPTT-EE-TTPPBEEEESS--S-HHHHHHTEEETT--TTSEEE--SSS---EEESSPPPBT-EEEEEETTEEEEEEE---EEEEEETTTTEEEEEETTEEEE------TTSPPPPEEEE--EEEEEE--GGGGT--TTSTT---B-EEEEEE--TTS-EEEE-GGGTTTTTT---SSSSEEE-HHHHHHHH---TT-EEEEE-/----EEEEESPTT-EE-TTPPBEEEESS--S-HHHHHHTEEETTS-GGGEEE--SSTT--EEESSPPPTT-EEEEEETTEEEEEEE---EEEEEETTTTEEEEEETTEEEE------TTSPPPPEEEE--EEEEEE--GGGGT--TTSTT---B-EEEEEE--TTS-EEEE-GGGTTTTTT---SSSSEEE-HHHHHHHH---TT-EEEEE-

Radius of gyration: 38.21 Å; Cα contacts (8 Å, |Δi|>4): 1609; chains: 3; bounding box: 61×94×121 Å